Protein 1Y2A (pdb70)

Structure (mmCIF, N/CA/C/O backbone):
data_1Y2A
#
_entry.id   1Y2A
#
_cell.length_a   78.239
_cell.length_b   91.10
_cell.length_c   97.247
_cell.angle_alpha   90
_cell.angle_beta   90
_cell.angle_gamma   90
#
_symmetry.space_group_name_H-M   'P 21 21 21'
#
loop_
_entity.id
_entity.type
_entity.pdbx_description
1 polymer 'Importin alpha-2 Subunit'
2 polymer 'decamer fragment of Phospholipid scramblase 1'
3 water water
#
loop_
_atom_site.group_PDB
_atom_site.id
_atom_site.type_symbol
_atom_site.label_atom_id
_atom_site.label_alt_id
_atom_site.label_comp_id
_atom_site.label_asym_id
_atom_site.label_entity_id
_atom_site.label_seq_id
_atom_site.pdbx_PDB_ins_code
_atom_site.Cartn_x
_atom_site.Cartn_y
_atom_site.Cartn_z
_atom_site.occupancy
_atom_site.B_iso_or_equiv
_atom_site.auth_seq_id
_atom_site.auth_comp_id
_atom_site.auth_asym_id
_atom_site.auth_atom_id
_atom_site.pdbx_PDB_model_num
ATOM 1 N N . ASN A 1 6 ? 73.381 108.168 61.071 1.00 20.00 75 ASN C N 1
ATOM 2 C CA . ASN A 1 6 ? 74.424 107.407 60.319 1.00 20.00 75 ASN C CA 1
ATOM 3 C C . ASN A 1 6 ? 75.632 108.285 60.023 1.00 20.00 75 ASN C C 1
ATOM 4 O O . ASN A 1 6 ? 75.623 109.092 59.088 1.00 20.00 75 ASN C O 1
ATOM 9 N N . TRP A 1 7 ? 76.661 108.127 60.849 1.00 20.00 76 TRP C N 1
ATOM 10 C CA . TRP A 1 7 ? 77.894 108.889 60.731 1.00 20.00 76 TRP C CA 1
ATOM 11 C C . TRP A 1 7 ? 78.583 108.624 59.413 1.00 20.00 76 TRP C C 1
ATOM 12 O O . TRP A 1 7 ? 78.264 107.662 58.703 1.00 20.00 76 TRP C O 1
ATOM 23 N N . SER A 1 8 ? 79.546 109.486 59.106 1.00 20.00 77 SER C N 1
ATOM 24 C CA . SER A 1 8 ? 80.355 109.364 57.908 1.00 20.00 77 SER C CA 1
ATOM 25 C C . SER A 1 8 ? 81.586 108.599 58.369 1.00 20.00 77 SER C C 1
ATOM 26 O O . SER A 1 8 ? 81.913 108.607 59.556 1.00 20.00 77 SER C O 1
ATOM 29 N N . VAL A 1 9 ? 82.270 107.936 57.444 1.00 20.00 78 VAL C N 1
ATOM 30 C CA . VAL A 1 9 ? 83.462 107.198 57.813 1.00 20.00 78 VAL C CA 1
ATOM 31 C C . VAL A 1 9 ? 84.471 108.142 58.445 1.00 20.00 78 VAL C C 1
ATOM 32 O O . VAL A 1 9 ? 85.167 107.776 59.388 1.00 20.00 78 VAL C O 1
ATOM 36 N N . GLU A 1 10 ? 84.535 109.369 57.938 1.00 20.00 79 GLU C N 1
ATOM 37 C CA . GLU A 1 10 ? 85.472 110.360 58.467 1.00 20.00 79 GLU C CA 1
ATOM 38 C C . GLU A 1 10 ? 85.231 110.588 59.955 1.00 20.00 79 GLU C C 1
ATOM 39 O O . GLU A 1 10 ? 86.167 110.574 60.749 1.00 20.00 79 GLU C O 1
ATOM 45 N N . ASP A 1 11 ? 83.975 110.788 60.334 1.00 20.00 80 ASP C N 1
ATOM 46 C CA . ASP A 1 11 ? 83.656 111.003 61.737 1.00 20.00 80 ASP C CA 1
ATOM 47 C C . ASP A 1 11 ? 83.962 109.762 62.578 1.00 20.00 80 ASP C C 1
ATOM 48 O O . ASP A 1 11 ? 84.396 109.879 63.727 1.00 20.00 80 ASP C O 1
ATOM 53 N N . ILE A 1 12 ? 83.752 108.572 62.009 1.00 20.00 81 ILE C N 1
ATOM 54 C CA . ILE A 1 12 ? 84.031 107.343 62.746 1.00 20.00 81 ILE C CA 1
ATOM 55 C C . ILE A 1 12 ? 85.518 107.274 63.056 1.00 20.00 81 ILE C C 1
ATOM 56 O O . ILE A 1 12 ? 85.911 106.923 64.162 1.00 20.00 81 ILE C O 1
ATOM 61 N N . VAL A 1 13 ? 86.340 107.641 62.077 1.00 20.00 82 VAL C N 1
ATOM 62 C CA . VAL A 1 13 ? 87.789 107.632 62.242 1.00 20.00 82 VAL C CA 1
ATOM 63 C C . VAL A 1 13 ? 88.166 108.522 63.426 1.00 20.00 82 VAL C C 1
ATOM 64 O O . VAL A 1 13 ? 88.976 108.142 64.285 1.00 20.00 82 VAL C O 1
ATOM 68 N N . LYS A 1 14 ? 87.562 109.707 63.464 1.00 20.00 83 LYS C N 1
ATOM 69 C CA . LYS A 1 14 ? 87.796 110.669 64.531 1.00 20.00 83 LYS C CA 1
ATOM 70 C C . LYS A 1 14 ? 87.484 110.075 65.903 1.00 20.00 83 LYS C C 1
ATOM 71 O O . LYS A 1 14 ? 88.292 110.157 66.822 1.00 20.00 83 LYS C O 1
ATOM 77 N N . GLY A 1 15 ? 86.297 109.504 66.042 1.00 20.00 84 GLY C N 1
ATOM 78 C CA . GLY A 1 15 ? 85.914 108.918 67.312 1.00 20.00 84 GLY C CA 1
ATOM 79 C C . GLY A 1 15 ? 86.845 107.811 67.765 1.00 20.00 84 GLY C C 1
ATOM 80 O O . GLY A 1 15 ? 87.237 107.738 68.925 1.00 20.00 84 GLY C O 1
ATOM 81 N N . ILE A 1 16 ? 87.203 106.938 66.837 1.00 20.00 85 ILE C N 1
ATOM 82 C CA . ILE A 1 16 ? 88.087 105.837 67.163 1.00 20.00 85 ILE C CA 1
ATOM 83 C C . ILE A 1 16 ? 89.492 106.330 67.506 1.00 20.00 85 ILE C C 1
ATOM 84 O O . ILE A 1 16 ? 90.155 105.763 68.373 1.00 20.00 85 ILE C O 1
ATOM 89 N N . ASN A 1 17 ? 89.927 107.401 66.850 1.00 20.00 86 ASN C N 1
ATOM 90 C CA . ASN A 1 17 ? 91.255 107.965 67.095 1.00 20.00 86 ASN C CA 1
ATOM 91 C C . ASN A 1 17 ? 91.341 108.795 68.363 1.00 20.00 86 ASN C C 1
ATOM 92 O O . ASN A 1 17 ? 92.434 109.165 68.801 1.00 20.00 86 ASN C O 1
ATOM 97 N N . SER A 1 18 ? 90.193 109.109 68.952 1.00 20.00 87 SER C N 1
ATOM 98 C CA . SER A 1 18 ? 90.208 109.876 70.182 1.00 20.00 87 SER C CA 1
ATOM 99 C C . SER A 1 18 ? 90.764 108.881 71.183 1.00 20.00 87 SER C C 1
ATOM 100 O O . SER A 1 18 ? 90.688 107.671 70.954 1.00 20.00 87 SER C O 1
ATOM 103 N N . ASN A 1 19 ? 91.362 109.337 72.270 1.00 20.00 88 ASN C N 1
ATOM 104 C CA . ASN A 1 19 ? 91.837 108.339 73.218 1.00 20.00 88 ASN C CA 1
ATOM 105 C C . ASN A 1 19 ? 90.775 108.211 74.299 1.00 20.00 88 ASN C C 1
ATOM 106 O O . ASN A 1 19 ? 91.077 107.944 75.453 1.00 20.00 88 ASN C O 1
ATOM 111 N N . ASN A 1 20 ? 89.524 108.395 73.891 1.00 20.00 89 ASN C N 1
ATOM 112 C CA . ASN A 1 20 ? 88.376 108.340 74.790 1.00 20.00 89 ASN C CA 1
ATOM 113 C C . ASN A 1 20 ? 87.581 107.036 74.582 1.00 20.00 89 ASN C C 1
ATOM 114 O O . ASN A 1 20 ? 86.887 106.869 73.578 1.00 20.00 89 ASN C O 1
ATOM 119 N N . LEU A 1 21 ? 87.687 106.124 75.543 1.00 20.00 90 LEU C N 1
ATOM 120 C CA . LEU A 1 21 ? 87.013 104.833 75.462 1.00 20.00 90 LEU C CA 1
ATOM 121 C C . LEU A 1 21 ? 85.555 104.950 75.067 1.00 20.00 90 LEU C C 1
ATOM 122 O O . LEU A 1 21 ? 85.081 104.216 74.197 1.00 20.00 90 LEU C O 1
ATOM 127 N N . GLU A 1 22 ? 84.843 105.872 75.713 1.00 20.00 91 GLU C N 1
ATOM 128 C CA . GLU A 1 22 ? 83.431 106.094 75.427 1.00 20.00 91 GLU C CA 1
ATOM 129 C C . GLU A 1 22 ? 83.242 106.653 74.025 1.00 20.00 91 GLU C C 1
ATOM 130 O O . GLU A 1 22 ? 82.328 106.246 73.316 1.00 20.00 91 GLU C O 1
ATOM 136 N N . SER A 1 23 ? 84.092 107.595 73.623 1.00 20.00 92 SER C N 1
ATOM 137 C CA . SER A 1 23 ? 83.986 108.155 72.274 1.00 20.00 92 SER C CA 1
ATOM 138 C C . SER A 1 23 ? 84.250 107.020 71.274 1.00 20.00 92 SER C C 1
ATOM 139 O O . SER A 1 23 ? 83.594 106.915 70.239 1.00 20.00 92 SER C O 1
ATOM 142 N N . GLN A 1 24 ? 85.211 106.165 71.604 1.00 20.00 93 GLN C N 1
ATOM 143 C CA . GLN A 1 24 ? 85.541 105.027 70.754 1.00 20.00 93 GLN C CA 1
ATOM 144 C C . GLN A 1 24 ? 84.350 104.070 70.675 1.00 20.00 93 GLN C C 1
ATOM 145 O O . GLN A 1 24 ? 84.048 103.532 69.612 1.00 20.00 93 GLN C O 1
ATOM 151 N N . LEU A 1 25 ? 83.673 103.873 71.802 1.00 20.00 94 LEU C N 1
ATOM 152 C CA . LEU A 1 25 ? 82.505 103.013 71.835 1.00 20.00 94 LEU C CA 1
ATOM 153 C C . LEU A 1 25 ? 81.417 103.560 70.909 1.00 20.00 94 LEU C C 1
ATOM 154 O O . LEU A 1 25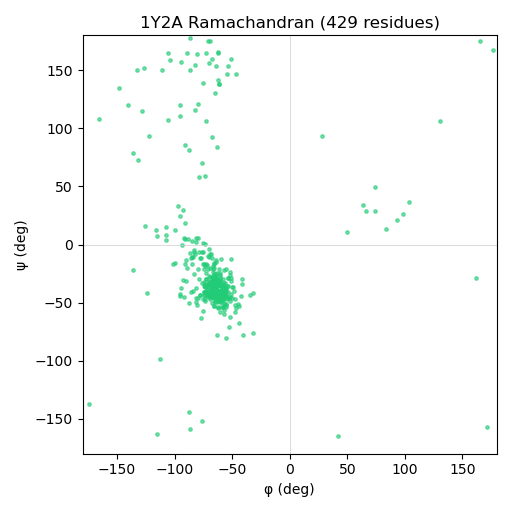 ? 80.854 102.831 70.093 1.00 20.00 94 LEU C O 1
ATOM 159 N N . GLN A 1 26 ? 81.131 104.850 71.024 1.00 20.00 95 GLN C N 1
ATOM 160 C CA . GLN A 1 26 ? 80.108 105.459 70.184 1.00 20.00 95 GLN C CA 1
ATOM 161 C C . GLN A 1 26 ? 80.472 105.428 68.702 1.00 20.00 95 GLN C C 1
ATOM 162 O O . GLN A 1 26 ? 79.606 105.266 67.850 1.00 20.00 95 GLN C O 1
ATOM 168 N N . ALA A 1 27 ? 81.753 105.560 68.394 1.00 20.00 96 ALA C N 1
ATOM 169 C CA . ALA A 1 27 ? 82.189 105.521 67.007 1.00 20.00 96 ALA C CA 1
ATOM 170 C C . ALA A 1 27 ? 82.165 104.085 66.445 1.00 20.00 96 ALA C C 1
ATOM 171 O O . ALA A 1 27 ? 81.914 103.889 65.258 1.00 20.00 96 ALA C O 1
ATOM 173 N N . THR A 1 28 ? 82.422 103.089 67.294 1.00 20.00 97 THR C N 1
ATOM 174 C CA . THR A 1 28 ? 82.430 101.701 66.844 1.00 20.00 97 THR C CA 1
ATOM 175 C C . THR A 1 28 ? 81.016 101.229 66.531 1.00 20.00 97 THR C C 1
ATOM 176 O O . THR A 1 28 ? 80.782 100.559 65.532 1.00 20.00 97 THR C O 1
ATOM 180 N N . GLN A 1 29 ? 80.074 101.591 67.391 1.00 20.00 98 GLN C N 1
ATOM 181 C CA . GLN A 1 29 ? 78.680 101.232 67.195 1.00 20.00 98 GLN C CA 1
ATOM 182 C C . GLN A 1 29 ? 78.188 101.871 65.897 1.00 20.00 98 GLN C C 1
ATOM 183 O O . GLN A 1 29 ? 77.439 101.254 65.129 1.00 20.00 98 GLN C O 1
ATOM 189 N N . ALA A 1 30 ? 78.607 103.118 65.670 1.00 20.00 99 ALA C N 1
ATOM 190 C CA . ALA A 1 30 ? 78.236 103.848 64.464 1.00 20.00 99 ALA C CA 1
ATOM 191 C C . ALA A 1 30 ? 78.807 103.118 63.251 1.00 20.00 99 ALA C C 1
ATOM 192 O O . ALA A 1 30 ? 78.203 103.109 62.181 1.00 20.00 99 ALA C O 1
ATOM 194 N N . ALA A 1 31 ? 79.979 102.512 63.426 1.00 20.00 100 ALA C N 1
ATOM 195 C CA . ALA A 1 31 ? 80.630 101.761 62.355 1.00 20.00 100 ALA C CA 1
ATOM 196 C C . ALA A 1 31 ? 79.826 100.495 62.103 1.00 20.00 100 ALA C C 1
ATOM 197 O O . ALA A 1 31 ? 79.588 100.111 60.964 1.00 20.00 100 ALA C O 1
ATOM 199 N N . ARG A 1 32 ? 79.401 99.852 63.183 1.00 20.00 101 ARG C N 1
ATOM 200 C CA . ARG A 1 32 ? 78.606 98.635 63.081 1.00 20.00 101 ARG C CA 1
ATOM 201 C C . ARG A 1 32 ? 77.308 98.881 62.309 1.00 20.00 101 ARG C C 1
ATOM 202 O O . ARG A 1 32 ? 76.932 98.097 61.444 1.00 20.00 101 ARG C O 1
ATOM 210 N N . LYS A 1 33 ? 76.624 99.976 62.633 1.00 20.00 102 LYS C N 1
ATOM 211 C CA . LYS A 1 33 ? 75.372 100.307 61.972 1.00 20.00 102 LYS C CA 1
ATOM 212 C C . LYS A 1 33 ? 75.567 100.578 60.495 1.00 20.00 102 LYS C C 1
ATOM 213 O O . LYS A 1 33 ? 74.704 100.263 59.688 1.00 20.00 102 LYS C O 1
ATOM 219 N N . LEU A 1 34 ? 76.708 101.151 60.136 1.00 20.00 103 LEU C N 1
ATOM 220 C CA . LEU A 1 34 ? 77.001 101.419 58.733 1.00 20.00 103 LEU C CA 1
ATOM 221 C C . LEU A 1 34 ? 77.205 100.103 57.979 1.00 20.00 103 LEU C C 1
ATOM 222 O O . LEU A 1 34 ? 76.690 99.916 56.877 1.00 20.00 103 LEU C O 1
ATOM 227 N N . LEU A 1 35 ? 77.968 99.199 58.586 1.00 20.00 104 LEU C N 1
ATOM 228 C CA . LEU A 1 35 ? 78.260 97.902 57.985 1.00 20.00 104 LEU C CA 1
ATOM 229 C C . LEU A 1 35 ? 77.044 96.989 58.033 1.00 20.00 104 LEU C C 1
ATOM 230 O O . LEU A 1 35 ? 77.102 95.844 57.590 1.00 20.00 104 LEU C O 1
ATOM 235 N N . SER A 1 36 ? 75.945 97.497 58.583 1.00 20.00 105 SER C N 1
ATOM 236 C CA . SER A 1 36 ? 74.720 96.725 58.676 1.00 20.00 105 SER C CA 1
ATOM 237 C C . SER A 1 36 ? 73.732 97.078 57.571 1.00 20.00 105 SER C C 1
ATOM 238 O O . SER A 1 36 ? 72.789 96.329 57.325 1.00 20.00 105 SER C O 1
ATOM 241 N N . ARG A 1 37 ? 73.941 98.209 56.902 1.00 20.00 106 ARG C N 1
ATOM 242 C CA . ARG A 1 37 ? 73.042 98.612 55.823 1.00 20.00 106 ARG C CA 1
ATOM 243 C C . ARG A 1 37 ? 72.860 97.457 54.847 1.00 20.00 106 ARG C C 1
ATOM 244 O O . ARG A 1 37 ? 73.681 96.534 54.797 1.00 20.00 106 ARG C O 1
ATOM 252 N N . GLU A 1 38 ? 71.778 97.527 54.075 1.00 20.00 107 GLU C N 1
ATOM 253 C CA . GLU A 1 38 ? 71.460 96.535 53.050 1.00 20.00 107 GLU C CA 1
ATOM 254 C C . GLU A 1 38 ? 72.085 97.072 51.767 1.00 20.00 107 GLU C C 1
ATOM 255 O O . GLU A 1 38 ? 72.748 96.349 51.011 1.00 20.00 107 GLU C O 1
ATOM 261 N N . LYS A 1 39 ? 71.873 98.362 51.531 1.00 20.00 108 LYS C N 1
ATOM 262 C CA . LYS A 1 39 ? 72.416 99.001 50.347 1.00 20.00 108 LYS C CA 1
ATOM 263 C C . LYS A 1 39 ? 73.935 99.070 50.432 1.00 20.00 108 LYS C C 1
ATOM 264 O O . LYS A 1 39 ? 74.501 100.011 51.003 1.00 20.00 108 LYS C O 1
ATOM 270 N N . GLN A 1 40 ? 74.583 98.052 49.873 1.00 20.00 109 GLN C N 1
ATOM 271 C CA . GLN A 1 40 ? 76.043 97.957 49.826 1.00 20.00 109 GLN C CA 1
ATOM 272 C C . GLN A 1 40 ? 76.786 98.657 50.961 1.00 20.00 109 GLN C C 1
ATOM 273 O O . GLN A 1 40 ? 77.088 99.849 50.869 1.00 20.00 109 GLN C O 1
ATOM 279 N N . PRO A 1 41 ? 77.105 97.924 52.041 1.00 20.00 110 PRO C N 1
ATOM 280 C CA . PRO A 1 41 ? 77.825 98.546 53.159 1.00 20.00 110 PRO C CA 1
ATOM 281 C C . PRO A 1 41 ? 79.199 99.030 52.698 1.00 20.00 110 PRO C C 1
ATOM 282 O O . PRO A 1 41 ? 79.853 98.365 51.893 1.00 20.00 110 PRO C O 1
ATOM 286 N N . PRO A 1 42 ? 79.651 100.195 53.197 1.00 20.00 111 PRO C N 1
ATOM 287 C CA . PRO A 1 42 ? 80.957 100.742 52.812 1.00 20.00 111 PRO C CA 1
ATOM 288 C C . PRO A 1 42 ? 82.113 99.975 53.451 1.00 20.00 111 PRO C C 1
ATOM 289 O O . PRO A 1 42 ? 82.927 100.547 54.180 1.00 20.00 111 PRO C O 1
ATOM 293 N N . ILE A 1 43 ? 82.176 98.671 53.174 1.00 20.00 112 ILE C N 1
ATOM 294 C CA . ILE A 1 43 ? 83.221 97.821 53.724 1.00 20.00 112 ILE C CA 1
ATOM 295 C C . ILE A 1 43 ? 84.614 98.266 53.299 1.00 20.00 112 ILE C C 1
ATOM 296 O O . ILE A 1 43 ? 85.500 98.405 54.137 1.00 20.00 112 ILE C O 1
ATOM 301 N N . ASP A 1 44 ? 84.806 98.484 52.001 1.00 20.00 113 ASP C N 1
ATOM 302 C CA . ASP A 1 44 ? 86.111 98.899 51.487 1.00 20.00 113 ASP C CA 1
ATOM 303 C C . ASP A 1 44 ? 86.625 100.203 52.091 1.00 20.00 113 ASP C C 1
ATOM 304 O O . ASP A 1 44 ? 87.826 100.364 52.298 1.00 20.00 113 ASP C O 1
ATOM 309 N N . ASN A 1 45 ? 85.723 101.138 52.364 1.00 20.00 114 ASN C N 1
ATOM 310 C CA . ASN A 1 45 ? 86.130 102.407 52.950 1.00 20.00 114 ASN C CA 1
ATOM 311 C C . ASN A 1 45 ? 86.582 102.212 54.390 1.00 20.00 114 ASN C C 1
ATOM 312 O O . ASN A 1 45 ? 87.613 102.749 54.795 1.00 20.00 114 ASN C O 1
ATOM 317 N N . ILE A 1 46 ? 85.821 101.435 55.158 1.00 20.00 115 ILE C N 1
ATOM 318 C CA . ILE A 1 46 ? 86.189 101.150 56.549 1.00 20.00 115 ILE C CA 1
ATOM 319 C C . ILE A 1 46 ? 87.569 100.491 56.555 1.00 20.00 115 ILE C C 1
ATOM 320 O O . ILE A 1 46 ? 88.406 100.790 57.400 1.00 20.00 115 ILE C O 1
ATOM 325 N N . ILE A 1 47 ? 87.808 99.595 55.600 1.00 20.00 116 ILE C N 1
ATOM 326 C CA . ILE A 1 47 ? 89.099 98.919 55.522 1.00 20.00 116 ILE C CA 1
ATOM 327 C C . ILE A 1 47 ? 90.228 99.898 55.179 1.00 20.00 116 ILE C C 1
ATOM 328 O O . ILE A 1 47 ? 91.232 99.960 55.885 1.00 20.00 116 ILE C O 1
ATOM 333 N N . ARG A 1 48 ? 90.072 100.657 54.098 1.00 20.00 117 ARG C N 1
ATOM 334 C CA . ARG A 1 48 ? 91.104 101.622 53.707 1.00 20.00 117 ARG C CA 1
ATOM 335 C C . ARG A 1 48 ? 91.391 102.642 54.810 1.00 20.00 117 ARG C C 1
ATOM 336 O O . ARG A 1 48 ? 92.514 103.149 54.921 1.00 20.00 117 ARG C O 1
ATOM 344 N N . ALA A 1 49 ? 90.376 102.933 55.622 1.00 20.00 118 ALA C N 1
ATOM 345 C CA . ALA A 1 49 ? 90.518 103.884 56.722 1.00 20.00 118 ALA C CA 1
ATOM 346 C C . ALA A 1 49 ? 91.409 103.341 57.836 1.00 20.00 118 ALA C C 1
ATOM 347 O O . ALA A 1 49 ? 91.751 104.070 58.768 1.00 20.00 118 ALA C O 1
ATOM 349 N N . GLY A 1 50 ? 91.770 102.063 57.742 1.00 20.00 119 GLY C N 1
ATOM 350 C CA . GLY A 1 50 ? 92.627 101.449 58.738 1.00 20.00 119 GLY C CA 1
ATOM 351 C C . GLY A 1 50 ? 91.957 101.156 60.067 1.00 20.00 119 GLY C C 1
ATOM 352 O O . GLY A 1 50 ? 92.617 101.123 61.102 1.00 20.00 119 GLY C O 1
ATOM 353 N N . LEU A 1 51 ? 90.650 100.920 60.043 1.00 20.00 120 LEU C N 1
ATOM 354 C CA . LEU A 1 51 ? 89.902 100.645 61.265 1.00 20.00 120 LEU C CA 1
ATOM 355 C C . LEU A 1 51 ? 90.010 99.211 61.836 1.00 20.00 120 LEU C C 1
ATOM 356 O O . LEU A 1 51 ? 89.925 99.015 63.051 1.00 20.00 120 LEU C O 1
ATOM 361 N N . ILE A 1 52 ? 90.211 98.220 60.970 1.00 20.00 121 ILE C N 1
ATOM 362 C CA . ILE A 1 52 ? 90.307 96.826 61.411 1.00 20.00 121 ILE C CA 1
ATOM 363 C C . ILE A 1 52 ? 91.235 96.601 62.609 1.00 20.00 121 ILE C C 1
ATOM 364 O O . ILE A 1 52 ? 90.837 95.996 63.602 1.00 20.00 121 ILE C O 1
ATOM 369 N N . PRO A 1 53 ? 92.482 97.086 62.538 1.00 20.00 122 PRO C N 1
ATOM 370 C CA . PRO A 1 53 ? 93.370 96.876 63.683 1.00 20.00 122 PRO C CA 1
ATOM 371 C C . PRO A 1 53 ? 92.804 97.452 64.982 1.00 20.00 122 PRO C C 1
ATOM 372 O O . PRO A 1 53 ? 92.996 96.882 66.062 1.00 20.00 122 PRO C O 1
ATOM 376 N N . LYS A 1 54 ? 92.104 98.580 64.869 1.00 20.00 123 LYS C N 1
ATOM 377 C CA . LYS A 1 54 ? 91.500 99.224 66.030 1.00 20.00 123 LYS C CA 1
ATOM 378 C C . LYS A 1 54 ? 90.385 98.339 66.568 1.00 20.00 123 LYS C C 1
ATOM 379 O O . LYS A 1 54 ? 90.271 98.144 67.775 1.00 20.00 123 LYS C O 1
ATOM 385 N N . PHE A 1 55 ? 89.571 97.800 65.663 1.00 20.00 124 PHE C N 1
ATOM 386 C CA . PHE A 1 55 ? 88.471 96.918 66.048 1.00 20.00 124 PHE C CA 1
ATOM 387 C C . PHE A 1 55 ? 88.991 95.663 66.745 1.00 20.00 124 PHE C C 1
ATOM 388 O O . PHE A 1 55 ? 88.470 95.252 67.775 1.00 20.00 124 PHE C O 1
ATOM 396 N N . VAL A 1 56 ? 90.019 95.057 66.168 1.00 20.00 125 VAL C N 1
ATOM 397 C CA . VAL A 1 56 ? 90.610 93.852 66.730 1.00 20.00 125 VAL C CA 1
ATOM 398 C C . VAL A 1 56 ? 91.108 94.164 68.128 1.00 20.00 125 VAL C C 1
ATOM 399 O O . VAL A 1 56 ? 91.043 93.337 69.036 1.00 20.00 125 VAL C O 1
ATOM 403 N N . SER A 1 57 ? 91.590 95.385 68.299 1.00 20.00 126 SER C N 1
ATOM 404 C CA . SER A 1 57 ? 92.092 95.814 69.590 1.00 20.00 126 SER C CA 1
ATOM 405 C C . SER A 1 57 ? 90.978 95.898 70.630 1.00 20.00 126 SER C C 1
ATOM 406 O O . SER A 1 57 ? 91.179 95.552 71.791 1.00 20.00 126 SER C O 1
ATOM 409 N N . PHE A 1 58 ? 89.804 96.347 70.210 1.00 20.00 127 PHE C N 1
ATOM 410 C CA . PHE A 1 58 ? 88.688 96.471 71.133 1.00 20.00 127 PHE C CA 1
ATOM 411 C C . PHE A 1 58 ? 88.143 95.114 71.606 1.00 20.00 127 PHE C C 1
ATOM 412 O O . PHE A 1 58 ? 87.479 95.037 72.644 1.00 20.00 127 PHE C O 1
ATOM 420 N N . LEU A 1 59 ? 88.430 94.051 70.853 1.00 20.00 128 LEU C N 1
ATOM 421 C CA . LEU A 1 59 ? 87.975 92.711 71.218 1.00 20.00 128 LEU C CA 1
ATOM 422 C C . LEU A 1 59 ? 88.599 92.261 72.533 1.00 20.00 128 LEU C C 1
ATOM 423 O O . LEU A 1 59 ? 88.036 91.435 73.247 1.00 20.00 128 LEU C O 1
ATOM 428 N N . GLY A 1 60 ? 89.755 92.824 72.857 1.00 20.00 129 GLY C N 1
ATOM 429 C CA . GLY A 1 60 ? 90.428 92.466 74.088 1.00 20.00 129 GLY C CA 1
ATOM 430 C C . GLY A 1 60 ? 90.091 93.327 75.292 1.00 20.00 129 GLY C C 1
ATOM 431 O O . GLY A 1 60 ? 90.690 93.157 76.360 1.00 20.00 129 GLY C O 1
ATOM 432 N N . LYS A 1 61 ? 89.140 94.248 75.150 1.00 20.00 130 LYS C N 1
ATOM 433 C CA . LYS A 1 61 ? 88.782 95.104 76.280 1.00 20.00 130 LYS C CA 1
ATOM 434 C C . LYS A 1 61 ? 87.720 94.439 77.143 1.00 20.00 130 LYS C C 1
ATOM 435 O O . LYS A 1 61 ? 86.534 94.728 77.040 1.00 20.00 130 LYS C O 1
ATOM 441 N N . THR A 1 62 ? 88.174 93.535 78.001 1.00 20.00 131 THR C N 1
ATOM 442 C CA . THR A 1 62 ? 87.302 92.789 78.890 1.00 20.00 131 THR C CA 1
ATOM 443 C C . THR A 1 62 ? 86.436 93.643 79.817 1.00 20.00 131 THR C C 1
ATOM 444 O O . THR A 1 62 ? 85.319 93.251 80.153 1.00 20.00 131 THR C O 1
ATOM 448 N N . ASP A 1 63 ? 86.943 94.798 80.242 1.00 20.00 132 ASP C N 1
ATOM 449 C CA . ASP A 1 63 ? 86.178 95.661 81.143 1.00 20.00 132 ASP C CA 1
ATOM 450 C C . ASP A 1 63 ? 85.102 96.491 80.445 1.00 20.00 132 ASP C C 1
ATOM 451 O O . ASP A 1 63 ? 84.305 97.157 81.098 1.00 20.00 132 ASP C O 1
ATOM 456 N N . CYS A 1 64 ? 85.068 96.445 79.120 1.00 20.00 133 CYS C N 1
ATOM 457 C CA . CYS A 1 64 ? 84.059 97.184 78.379 1.00 20.00 133 CYS C CA 1
ATOM 458 C C . CYS A 1 64 ? 83.434 96.236 77.359 1.00 20.00 133 CYS C C 1
ATOM 459 O O . CYS A 1 64 ? 83.674 96.340 76.158 1.00 20.00 133 CYS C O 1
ATOM 462 N N . SER A 1 65 ? 82.625 95.304 77.852 1.00 20.00 134 SER C N 1
ATOM 463 C CA . SER A 1 65 ? 81.985 94.329 76.979 1.00 20.00 134 SER C CA 1
ATOM 464 C C . SER A 1 65 ? 81.213 94.959 75.829 1.00 20.00 134 SER C C 1
ATOM 465 O O . SER A 1 65 ? 81.193 94.409 74.729 1.00 20.00 134 SER C O 1
ATOM 468 N N . PRO A 1 66 ? 80.567 96.120 76.057 1.00 20.00 135 PRO C N 1
ATOM 469 C CA . PRO A 1 66 ? 79.830 96.734 74.947 1.00 20.00 135 PRO C CA 1
ATOM 470 C C . PRO A 1 66 ? 80.707 96.985 73.710 1.00 20.00 135 PRO C C 1
ATOM 471 O O . PRO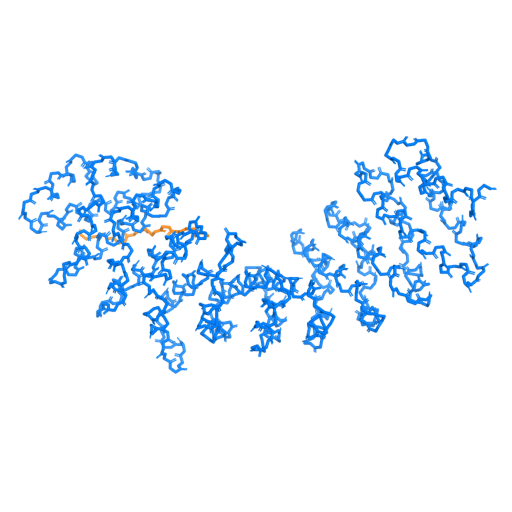 A 1 66 ? 80.281 96.707 72.593 1.00 20.00 135 PRO C O 1
ATOM 475 N N . ILE A 1 67 ? 81.926 97.493 73.895 1.00 20.00 136 ILE C N 1
ATOM 476 C CA . ILE A 1 67 ? 82.790 97.735 72.739 1.00 20.00 136 ILE C CA 1
ATOM 477 C C . ILE A 1 67 ? 83.351 96.419 72.179 1.00 20.00 136 ILE C C 1
ATOM 478 O O . ILE A 1 67 ? 83.838 96.368 71.050 1.00 20.00 136 ILE C O 1
ATOM 483 N N . GLN A 1 68 ? 83.288 95.355 72.973 1.00 20.00 137 GLN C N 1
ATOM 484 C CA . GLN A 1 68 ? 83.741 94.052 72.488 1.00 20.00 137 GLN C CA 1
ATOM 485 C C . GLN A 1 68 ? 82.669 93.593 71.511 1.00 20.00 137 GLN C C 1
ATOM 486 O O . GLN A 1 68 ? 82.964 93.164 70.404 1.00 20.00 137 GLN C O 1
ATOM 492 N N . PHE A 1 69 ? 81.417 93.719 71.936 1.00 20.00 138 PHE C N 1
ATOM 493 C CA . PHE A 1 69 ? 80.268 93.342 71.124 1.00 20.00 138 PHE C CA 1
ATOM 494 C C . PHE A 1 69 ? 80.212 94.143 69.823 1.00 20.00 138 PHE C C 1
ATOM 495 O O . PHE A 1 69 ? 80.215 93.572 68.733 1.00 20.00 138 PHE C O 1
ATOM 503 N N . GLU A 1 70 ? 80.165 95.468 69.941 1.00 20.00 139 GLU C N 1
ATOM 504 C CA . GLU A 1 70 ? 80.108 96.334 68.765 1.00 20.00 139 GLU C CA 1
ATOM 505 C C . GLU A 1 70 ? 81.203 96.048 67.739 1.00 20.00 139 GLU C C 1
ATOM 506 O O . GLU A 1 70 ? 80.924 95.927 66.553 1.00 20.00 139 GLU C O 1
ATOM 512 N N . SER A 1 71 ? 82.449 95.950 68.195 1.00 20.00 140 SER C N 1
ATOM 513 C CA . SER A 1 71 ? 83.551 95.694 67.283 1.00 20.00 140 SER C CA 1
ATOM 514 C C . SER A 1 71 ? 83.505 94.263 66.736 1.00 20.00 140 SER C C 1
ATOM 515 O O . SER A 1 71 ? 83.890 94.025 65.599 1.00 20.00 140 SER C O 1
ATOM 518 N N . ALA A 1 72 ? 83.033 93.316 67.541 1.00 20.00 141 ALA C N 1
ATOM 519 C CA . ALA A 1 72 ? 82.930 91.930 67.082 1.00 20.00 141 ALA C CA 1
ATOM 520 C C . ALA A 1 72 ? 81.918 91.907 65.939 1.00 20.00 141 ALA C C 1
ATOM 521 O O . ALA A 1 72 ? 82.144 91.308 64.891 1.00 20.00 141 ALA C O 1
ATOM 523 N N . TRP A 1 73 ? 80.803 92.590 66.151 1.00 20.00 142 TRP C N 1
ATOM 524 C CA . TRP A 1 73 ? 79.751 92.669 65.153 1.00 20.00 142 TRP C CA 1
ATOM 525 C C . TRP A 1 73 ? 80.263 93.355 63.890 1.00 20.00 142 TRP C C 1
ATOM 526 O O . TRP A 1 73 ? 80.022 92.890 62.782 1.00 20.00 142 TRP C O 1
ATOM 537 N N . ALA A 1 74 ? 80.966 94.472 64.070 1.00 20.00 143 ALA C N 1
ATOM 538 C CA . ALA A 1 74 ? 81.499 95.225 62.946 1.00 20.00 143 ALA C CA 1
ATOM 539 C C . ALA A 1 74 ? 82.445 94.359 62.139 1.00 20.00 143 ALA C C 1
ATOM 540 O O . ALA A 1 74 ? 82.412 94.381 60.907 1.00 20.00 143 ALA C O 1
ATOM 542 N N . LEU A 1 75 ? 83.292 93.600 62.832 1.00 20.00 144 LEU C N 1
ATOM 543 C CA . LEU A 1 75 ? 84.246 92.744 62.149 1.00 20.00 144 LEU C CA 1
ATOM 544 C C . LEU A 1 75 ? 83.560 91.586 61.428 1.00 20.00 144 LEU C C 1
ATOM 545 O O . LEU A 1 75 ? 83.968 91.213 60.329 1.00 20.00 144 LEU C O 1
ATOM 550 N N . THR A 1 76 ? 82.509 91.045 62.039 1.00 20.00 145 THR C N 1
ATOM 551 C CA . THR A 1 76 ? 81.759 89.936 61.464 1.00 20.00 145 THR C CA 1
ATOM 552 C C . THR A 1 76 ? 81.195 90.272 60.088 1.00 20.00 145 THR C C 1
ATOM 553 O O . THR A 1 76 ? 81.251 89.455 59.182 1.00 20.00 145 THR C O 1
ATOM 557 N N . ASN A 1 77 ? 80.658 91.475 59.930 1.00 20.00 146 ASN C N 1
ATOM 558 C CA . ASN A 1 77 ? 80.099 91.868 58.647 1.00 20.00 146 ASN C CA 1
ATOM 559 C C . ASN A 1 77 ? 81.184 92.131 57.620 1.00 20.00 146 ASN C C 1
ATOM 560 O O . ASN A 1 77 ? 80.970 91.945 56.427 1.00 20.00 146 ASN C O 1
ATOM 565 N N . ILE A 1 78 ? 82.350 92.570 58.071 1.00 20.00 147 ILE C N 1
ATOM 566 C CA . ILE A 1 78 ? 83.435 92.789 57.131 1.00 20.00 147 ILE C CA 1
ATOM 567 C C . ILE A 1 78 ? 83.932 91.404 56.696 1.00 20.00 147 ILE C C 1
ATOM 568 O O . ILE A 1 78 ? 84.197 91.168 55.524 1.00 20.00 147 ILE C O 1
ATOM 573 N N . ALA A 1 79 ? 84.043 90.486 57.645 1.00 20.00 148 ALA C N 1
ATOM 574 C CA . ALA A 1 79 ? 84.500 89.138 57.326 1.00 20.00 148 ALA C CA 1
ATOM 575 C C . ALA A 1 79 ? 83.481 88.397 56.445 1.00 20.00 148 ALA C C 1
ATOM 576 O O . ALA A 1 79 ? 83.822 87.412 55.791 1.00 20.00 148 ALA C O 1
ATOM 578 N N . SER A 1 80 ? 82.240 88.880 56.417 1.00 20.00 149 SER C N 1
ATOM 579 C CA . SER A 1 80 ? 81.200 88.254 55.602 1.00 20.00 149 SER C CA 1
ATOM 580 C C . SER A 1 80 ? 81.271 88.674 54.133 1.00 20.00 149 SER C C 1
ATOM 581 O O . SER A 1 80 ? 80.449 88.258 53.325 1.00 20.00 149 SER C O 1
ATOM 584 N N . GLY A 1 81 ? 82.256 89.488 53.784 1.00 20.00 150 GLY C N 1
ATOM 585 C CA . GLY A 1 81 ? 82.377 89.937 52.410 1.00 20.00 150 GLY C CA 1
ATOM 586 C C . GLY A 1 81 ? 83.181 89.021 51.507 1.00 20.00 150 GLY C C 1
ATOM 587 O O . GLY A 1 81 ? 83.126 87.799 51.647 1.00 20.00 150 GLY C O 1
ATOM 588 N N . THR A 1 82 ? 83.929 89.619 50.580 1.00 20.00 151 THR C N 1
ATOM 589 C CA . THR A 1 82 ? 84.755 88.870 49.640 1.00 20.00 151 THR C CA 1
ATOM 590 C C . THR A 1 82 ? 85.947 88.259 50.377 1.00 20.00 151 THR C C 1
ATOM 591 O O . THR A 1 82 ? 86.142 88.501 51.567 1.00 20.00 151 THR C O 1
ATOM 595 N N . SER A 1 83 ? 86.742 87.467 49.668 1.00 20.00 152 SER C N 1
ATOM 596 C CA . SER A 1 83 ? 87.910 86.841 50.272 1.00 20.00 152 SER C CA 1
ATOM 597 C C . SER A 1 83 ? 88.922 87.902 50.664 1.00 20.00 152 SER C C 1
ATOM 598 O O . SER A 1 83 ? 89.635 87.755 51.655 1.00 20.00 152 SER C O 1
ATOM 601 N N . GLU A 1 84 ? 88.991 88.963 49.863 1.00 20.00 153 GLU C N 1
ATOM 602 C CA . GLU A 1 84 ? 89.912 90.076 50.108 1.00 20.00 153 GLU C CA 1
ATOM 603 C C . GLU A 1 84 ? 89.539 90.728 51.437 1.00 20.00 153 GLU C C 1
ATOM 604 O O . GLU A 1 84 ? 90.401 91.038 52.262 1.00 20.00 153 GLU C O 1
ATOM 610 N N . GLN A 1 85 ? 88.239 90.893 51.652 1.00 20.00 154 GLN C N 1
ATOM 611 C CA . GLN A 1 85 ? 87.741 91.502 52.875 1.00 20.00 154 GLN C CA 1
ATOM 612 C C . GLN A 1 85 ? 87.940 90.601 54.100 1.00 20.00 154 GLN C C 1
ATOM 613 O O . GLN A 1 85 ? 88.398 91.068 55.146 1.00 20.00 154 GLN C O 1
ATOM 619 N N . THR A 1 86 ? 87.616 89.313 53.968 1.00 20.00 155 THR C N 1
ATOM 620 C CA . THR A 1 86 ? 87.790 88.363 55.071 1.00 20.00 155 THR C CA 1
ATOM 621 C C . THR A 1 86 ? 89.271 88.329 55.422 1.00 20.00 155 THR C C 1
ATOM 622 O O . THR A 1 86 ? 89.651 88.327 56.596 1.00 20.00 155 THR C O 1
ATOM 626 N N . LYS A 1 87 ? 90.103 88.319 54.385 1.00 20.00 156 LYS C N 1
ATOM 627 C CA . LYS A 1 87 ? 91.547 88.317 54.559 1.00 20.00 156 LYS C CA 1
ATOM 628 C C . LYS A 1 87 ? 92.002 89.521 55.398 1.00 20.00 156 LYS C C 1
ATOM 629 O O . LYS A 1 87 ? 92.916 89.415 56.214 1.00 20.00 156 LYS C O 1
ATOM 635 N N . ALA A 1 88 ? 91.358 90.664 55.200 1.00 20.00 157 ALA C N 1
ATOM 636 C CA . ALA A 1 88 ? 91.715 91.868 55.946 1.00 20.00 157 ALA C CA 1
ATOM 637 C C . ALA A 1 88 ? 91.508 91.673 57.453 1.00 20.00 157 ALA C C 1
ATOM 638 O O . ALA A 1 88 ? 92.317 92.112 58.268 1.00 20.00 157 ALA C O 1
ATOM 640 N N . VAL A 1 89 ? 90.417 91.010 57.817 1.00 20.00 158 VAL C N 1
ATOM 641 C CA . VAL A 1 89 ? 90.114 90.759 59.214 1.00 20.00 158 VAL C CA 1
ATOM 642 C C . VAL A 1 89 ? 91.181 89.848 59.802 1.00 20.00 158 VAL C C 1
ATOM 643 O O . VAL A 1 89 ? 91.743 90.137 60.851 1.00 20.00 158 VAL C O 1
ATOM 647 N N . VAL A 1 90 ? 91.463 88.754 59.104 1.00 20.00 159 VAL C N 1
ATOM 648 C CA . VAL A 1 90 ? 92.472 87.798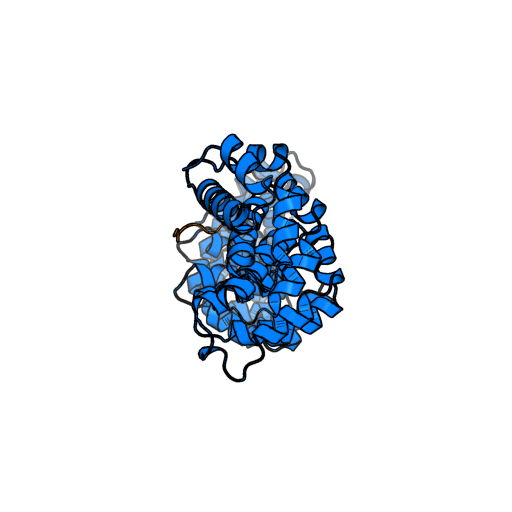 59.544 1.00 20.00 159 VAL C CA 1
ATOM 649 C C . VAL A 1 90 ? 93.834 88.478 59.652 1.00 20.00 159 VAL C C 1
ATOM 650 O O . VAL A 1 90 ? 94.565 88.279 60.619 1.00 20.00 159 VAL C O 1
ATOM 654 N N . ASP A 1 91 ? 94.173 89.278 58.648 1.00 20.00 160 ASP C N 1
ATOM 655 C CA . ASP A 1 91 ? 95.447 89.990 58.654 1.00 20.00 160 ASP C CA 1
ATOM 656 C C . ASP A 1 91 ? 95.538 90.941 59.849 1.00 20.00 160 ASP C C 1
ATOM 657 O O . ASP A 1 91 ? 96.627 91.327 60.260 1.00 20.00 160 ASP C O 1
ATOM 662 N N . GLY A 1 92 ? 94.388 91.308 60.407 1.00 20.00 161 GLY C N 1
ATOM 663 C CA . GLY A 1 92 ? 94.370 92.197 61.554 1.00 20.00 161 GLY C CA 1
ATOM 664 C C . GLY A 1 92 ? 94.550 91.482 62.884 1.00 20.00 161 GLY C C 1
ATOM 665 O O . GLY A 1 92 ? 94.489 92.111 63.940 1.00 20.00 161 GLY C O 1
ATOM 666 N N . GLY A 1 93 ? 94.763 90.165 62.839 1.00 20.00 162 GLY C N 1
ATOM 667 C CA . GLY A 1 93 ? 94.964 89.398 64.059 1.00 20.00 162 GLY C CA 1
ATOM 668 C C . GLY A 1 93 ? 93.672 88.976 64.732 1.00 20.00 162 GLY C C 1
ATOM 669 O O . GLY A 1 93 ? 93.669 88.505 65.870 1.00 20.00 162 GLY C O 1
ATOM 670 N N . ALA A 1 94 ? 92.572 89.115 64.007 1.00 20.00 163 ALA C N 1
ATOM 671 C CA . ALA A 1 94 ? 91.264 88.785 64.540 1.00 20.00 163 ALA C CA 1
ATOM 672 C C . ALA A 1 94 ? 91.018 87.340 64.993 1.00 20.00 163 ALA C C 1
ATOM 673 O O . ALA A 1 94 ? 90.220 87.123 65.904 1.00 20.00 163 ALA C O 1
ATOM 675 N N . ILE A 1 95 ? 91.690 86.358 64.389 1.00 20.00 164 ILE C N 1
ATOM 676 C CA . ILE A 1 95 ? 91.442 84.960 64.756 1.00 20.00 164 ILE C CA 1
ATOM 677 C C . ILE A 1 95 ? 91.646 84.606 66.235 1.00 20.00 164 ILE C C 1
ATOM 678 O O . ILE A 1 95 ? 90.718 84.137 66.898 1.00 20.00 164 ILE C O 1
ATOM 683 N N . PRO A 1 96 ? 92.860 84.805 66.773 1.00 20.00 165 PRO C N 1
ATOM 684 C CA . PRO A 1 96 ? 93.030 84.467 68.190 1.00 20.00 165 PRO C CA 1
ATOM 685 C C . PRO A 1 96 ? 92.167 85.333 69.116 1.00 20.00 165 PRO C C 1
ATOM 686 O O . PRO A 1 96 ? 91.750 84.890 70.186 1.00 20.00 165 PRO C O 1
ATOM 690 N N . ALA A 1 97 ? 91.896 86.566 68.696 1.00 20.00 166 ALA C N 1
ATOM 691 C CA . ALA A 1 97 ? 91.076 87.475 69.490 1.00 20.00 166 ALA C CA 1
ATOM 692 C C . ALA A 1 97 ? 89.643 86.954 69.574 1.00 20.00 166 ALA C C 1
ATOM 693 O O . ALA A 1 97 ? 89.017 87.007 70.629 1.00 20.00 166 ALA C O 1
ATOM 695 N N . PHE A 1 98 ? 89.129 86.444 68.460 1.00 20.00 167 PHE C N 1
ATOM 696 C CA . PHE A 1 98 ? 87.776 85.906 68.434 1.00 20.00 167 PHE C CA 1
ATOM 697 C C . PHE A 1 98 ? 87.657 84.596 69.222 1.00 20.00 167 PHE C C 1
ATOM 698 O O . PHE A 1 98 ? 86.648 84.351 69.873 1.00 20.00 167 PHE C O 1
ATOM 706 N N . ILE A 1 99 ? 88.682 83.758 69.172 1.00 20.00 168 ILE C N 1
ATOM 707 C CA . ILE A 1 99 ? 88.632 82.506 69.904 1.00 20.00 168 ILE C CA 1
ATOM 708 C C . ILE A 1 99 ? 88.616 82.805 71.410 1.00 20.00 168 ILE C C 1
ATOM 709 O O . ILE A 1 99 ? 87.954 82.111 72.191 1.00 20.00 168 ILE C O 1
ATOM 714 N N . SER A 1 100 ? 89.308 83.864 71.813 1.00 20.00 169 SER C N 1
ATOM 715 C CA . SER A 1 100 ? 89.334 84.241 73.222 1.00 20.00 169 SER C CA 1
ATOM 716 C C . SER A 1 100 ? 87.950 84.700 73.688 1.00 20.00 169 SER C C 1
ATOM 717 O O . SER A 1 100 ? 87.587 84.510 74.849 1.00 20.00 169 SER C O 1
ATOM 720 N N . LEU A 1 101 ? 87.178 85.294 72.783 1.00 20.00 170 LEU C N 1
ATOM 721 C CA . LEU A 1 101 ? 85.841 85.759 73.123 1.00 20.00 170 LEU C CA 1
ATOM 722 C C . LEU A 1 101 ? 84.853 84.615 73.302 1.00 20.00 170 LEU C C 1
ATOM 723 O O . LEU A 1 101 ? 83.854 84.771 73.994 1.00 20.00 170 LEU C O 1
ATOM 728 N N . LEU A 1 102 ? 85.126 83.473 72.676 1.00 20.00 171 LEU C N 1
ATOM 729 C CA . LEU A 1 102 ? 84.227 82.331 72.772 1.00 20.00 171 LEU C CA 1
ATOM 730 C C . LEU A 1 102 ? 83.844 82.028 74.208 1.00 20.00 171 LEU C C 1
ATOM 731 O O . LEU A 1 102 ? 82.707 81.654 74.483 1.00 20.00 171 LEU C O 1
ATOM 736 N N . ALA A 1 103 ? 84.785 82.206 75.127 1.00 20.00 172 ALA C N 1
ATOM 737 C CA . ALA A 1 103 ? 84.514 81.951 76.535 1.00 20.00 172 ALA C CA 1
ATOM 738 C C . ALA A 1 103 ? 84.057 83.199 77.316 1.00 20.00 172 ALA C C 1
ATOM 739 O O . ALA A 1 103 ? 84.296 83.305 78.512 1.00 20.00 172 ALA C O 1
ATOM 741 N N . SER A 1 104 ? 83.399 84.137 76.640 1.00 20.00 173 SER C N 1
ATOM 742 C CA . SER A 1 104 ? 82.904 85.331 77.305 1.00 20.00 173 SER C CA 1
ATOM 743 C C . SER A 1 104 ? 81.660 85.009 78.133 1.00 20.00 173 SER C C 1
ATOM 744 O O . SER A 1 104 ? 80.796 84.243 77.705 1.00 20.00 173 SER C O 1
ATOM 747 N N . PRO A 1 105 ? 81.561 85.585 79.340 1.00 20.00 174 PRO C N 1
ATOM 748 C CA . PRO A 1 105 ? 80.408 85.351 80.216 1.00 20.00 174 PRO C CA 1
ATOM 749 C C . PRO A 1 105 ? 79.157 85.901 79.566 1.00 20.00 174 PRO C C 1
ATOM 750 O O . PRO A 1 105 ? 78.044 85.610 79.999 1.00 20.00 174 PRO C O 1
ATOM 754 N N . HIS A 1 106 ? 79.364 86.704 78.525 1.00 20.00 175 HIS C N 1
ATOM 755 C CA . HIS A 1 106 ? 78.283 87.337 77.785 1.00 20.00 175 HIS C CA 1
ATOM 756 C C . HIS A 1 106 ? 77.915 86.527 76.554 1.00 20.00 175 HIS C C 1
ATOM 757 O O . HIS A 1 106 ? 78.679 86.461 75.590 1.00 20.00 175 HIS C O 1
ATOM 764 N N . ALA A 1 107 ? 76.734 85.922 76.587 1.00 20.00 176 ALA C N 1
ATOM 765 C CA . ALA A 1 107 ? 76.260 85.097 75.484 1.00 20.00 176 ALA C CA 1
ATOM 766 C C . ALA A 1 107 ? 76.260 85.808 74.139 1.00 20.00 176 ALA C C 1
ATOM 767 O O . ALA A 1 107 ? 76.675 85.235 73.132 1.00 20.00 176 ALA C O 1
ATOM 769 N N . HIS A 1 108 ? 75.792 87.052 74.113 1.00 20.00 177 HIS C N 1
ATOM 770 C CA . HIS A 1 108 ? 75.735 87.779 72.855 1.00 20.00 177 HIS C CA 1
ATOM 771 C C . HIS A 1 108 ? 77.119 88.038 72.281 1.00 20.00 177 HIS C C 1
ATOM 772 O O . HIS A 1 108 ? 77.268 88.166 71.070 1.00 20.00 177 HIS C O 1
ATOM 779 N N . ILE A 1 109 ? 78.128 88.114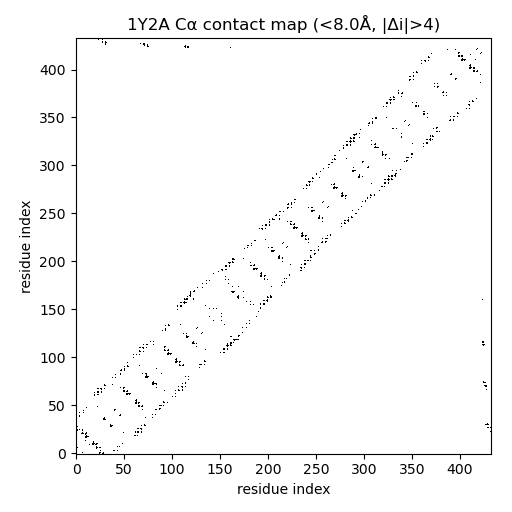 73.142 1.00 20.00 178 ILE C N 1
ATOM 780 C CA . ILE A 1 109 ? 79.487 88.345 72.673 1.00 20.00 178 ILE C CA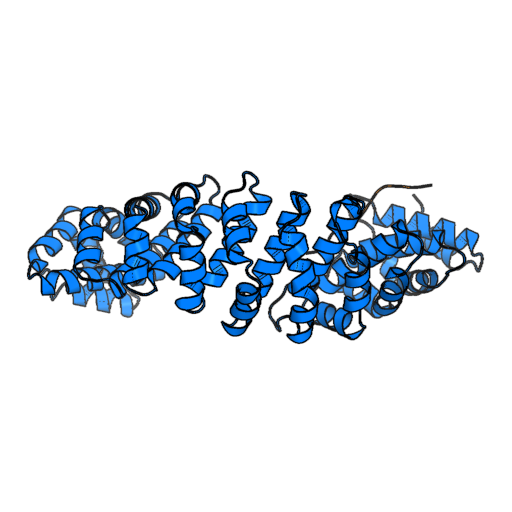 1
ATOM 781 C C . ILE A 1 109 ? 80.080 87.030 72.161 1.00 20.00 178 ILE C C 1
ATOM 782 O O . ILE A 1 109 ? 80.674 86.984 71.088 1.00 20.00 178 ILE C O 1
ATOM 787 N N . SER A 1 110 ? 79.897 85.966 72.938 1.00 20.00 179 SER C N 1
ATOM 788 C CA . SER A 1 110 ? 80.370 84.642 72.569 1.00 20.00 179 SER C CA 1
ATOM 789 C C . SER A 1 110 ? 79.733 84.300 71.227 1.00 20.00 179 SER C C 1
ATOM 790 O O . SER A 1 110 ? 80.398 83.821 70.309 1.00 20.00 179 SER C O 1
ATOM 793 N N . GLU A 1 111 ? 78.439 84.571 71.107 1.00 20.00 180 GLU C N 1
ATOM 794 C CA . GLU A 1 111 ? 77.744 84.289 69.861 1.00 20.00 180 GLU C CA 1
ATOM 795 C C . GLU A 1 111 ? 78.338 85.013 68.652 1.00 20.00 180 GLU C C 1
ATOM 796 O O . GLU A 1 111 ? 78.420 84.432 67.569 1.00 20.00 180 GLU C O 1
ATOM 802 N N . GLN A 1 112 ? 78.748 86.269 68.821 1.00 20.00 181 GLN C N 1
ATOM 803 C CA . GLN A 1 112 ? 79.327 87.013 67.701 1.00 20.00 181 GLN C CA 1
ATOM 804 C C . GLN A 1 112 ? 80.651 86.402 67.296 1.00 20.00 181 GLN C C 1
ATOM 805 O O . GLN A 1 112 ? 80.964 86.325 66.122 1.00 20.00 181 GLN C O 1
ATOM 811 N N . ALA A 1 113 ? 81.421 85.974 68.286 1.00 20.00 182 ALA C N 1
ATOM 812 C CA . ALA A 1 113 ? 82.704 85.345 68.043 1.00 20.00 182 ALA C CA 1
ATOM 813 C C . ALA A 1 113 ? 82.476 84.086 67.220 1.00 20.00 182 ALA C C 1
ATOM 814 O O . ALA A 1 113 ? 83.217 83.825 66.279 1.00 20.00 182 ALA C O 1
ATOM 816 N N . VAL A 1 114 ? 81.453 83.310 67.583 1.00 20.00 183 VAL C N 1
ATOM 817 C CA . VAL A 1 114 ? 81.118 82.084 66.864 1.00 20.00 183 VAL C CA 1
ATOM 818 C C . VAL A 1 114 ? 80.862 82.460 65.418 1.00 20.00 183 VAL C C 1
ATOM 819 O O . VAL A 1 114 ? 81.468 81.918 64.499 1.00 20.00 183 VAL C O 1
ATOM 823 N N . TRP A 1 115 ? 79.964 83.417 65.242 1.00 20.00 184 TRP C N 1
ATOM 824 C CA . TRP A 1 115 ? 79.568 83.909 63.930 1.00 20.00 184 TRP C CA 1
ATOM 825 C C . TRP A 1 115 ? 80.772 84.375 63.106 1.00 20.00 184 TRP C C 1
ATOM 826 O O . TRP A 1 115 ? 80.894 84.032 61.935 1.00 20.00 184 TRP C O 1
ATOM 837 N N . ALA A 1 116 ? 81.656 85.150 63.728 1.00 20.00 185 ALA C N 1
ATOM 838 C CA . ALA A 1 116 ? 82.836 85.675 63.048 1.00 20.00 185 ALA C CA 1
ATOM 839 C C . ALA A 1 116 ? 83.747 84.561 62.555 1.00 20.00 185 ALA C C 1
ATOM 840 O O . ALA A 1 116 ? 84.201 84.578 61.417 1.00 20.00 185 ALA C O 1
ATOM 842 N N . LEU A 1 117 ? 84.023 83.598 63.426 1.00 20.00 186 LEU C N 1
ATOM 843 C CA . LEU A 1 117 ? 84.863 82.477 63.046 1.00 20.00 186 LEU C CA 1
ATOM 844 C C . LEU A 1 117 ? 84.192 81.720 61.889 1.00 20.00 186 LEU C C 1
ATOM 845 O O . LEU A 1 117 ? 84.861 81.305 60.948 1.00 20.00 186 LEU C O 1
ATOM 850 N N . GLY A 1 118 ? 82.873 81.573 61.944 1.00 20.00 187 GLY C N 1
ATOM 851 C CA . GLY A 1 118 ? 82.165 80.896 60.874 1.00 20.00 187 GLY C CA 1
ATOM 852 C C . GLY A 1 118 ? 82.436 81.505 59.503 1.00 20.00 187 GLY C C 1
ATOM 853 O O . GLY A 1 118 ? 82.597 80.782 58.514 1.00 20.00 187 GLY C O 1
ATOM 854 N N . ASN A 1 119 ? 82.487 82.834 59.437 1.00 20.00 188 ASN C N 1
ATOM 855 C CA . ASN A 1 119 ? 82.743 83.524 58.174 1.00 20.00 188 ASN C CA 1
ATOM 856 C C . ASN A 1 119 ? 84.192 83.398 57.757 1.00 20.00 188 ASN C C 1
ATOM 857 O O . ASN A 1 119 ? 84.494 83.276 56.579 1.00 20.00 188 ASN C O 1
ATOM 862 N N . ILE A 1 120 ? 85.090 83.431 58.726 1.00 20.00 189 ILE C N 1
ATOM 863 C CA . ILE A 1 120 ? 86.505 83.302 58.427 1.00 20.00 189 ILE C CA 1
ATOM 864 C C . ILE A 1 120 ? 86.784 81.895 57.876 1.00 20.00 189 ILE C C 1
ATOM 865 O O . ILE A 1 120 ? 87.356 81.737 56.803 1.00 20.00 189 ILE C O 1
ATOM 870 N N . ALA A 1 121 ? 86.352 80.878 58.612 1.00 20.00 190 ALA C N 1
ATOM 871 C CA . ALA A 1 121 ? 86.548 79.503 58.194 1.00 20.00 190 ALA C CA 1
ATOM 872 C C . ALA A 1 121 ? 85.844 79.263 56.866 1.00 20.00 190 ALA C C 1
ATOM 873 O O . ALA A 1 121 ? 86.341 78.526 56.024 1.00 20.00 190 ALA C O 1
ATOM 875 N N . GLY A 1 122 ? 84.703 79.912 56.670 1.00 20.00 191 GLY C N 1
ATOM 876 C CA . GLY A 1 122 ? 83.955 79.728 55.445 1.00 20.00 191 GLY C CA 1
ATOM 877 C C . GLY A 1 122 ? 84.577 80.267 54.173 1.00 20.00 191 GLY C C 1
ATOM 878 O O . GLY A 1 122 ? 84.072 80.020 53.082 1.00 20.00 191 GLY C O 1
ATOM 879 N N . ASP A 1 123 ? 85.669 81.007 54.287 1.00 20.00 192 ASP C N 1
ATOM 880 C CA . ASP A 1 123 ? 86.288 81.549 53.094 1.00 20.00 192 ASP C CA 1
ATOM 881 C C . ASP A 1 123 ? 87.003 80.492 52.251 1.00 20.00 192 ASP C C 1
ATOM 882 O O . ASP A 1 123 ? 87.096 80.625 51.038 1.00 20.00 192 ASP C O 1
ATOM 887 N N . GLY A 1 124 ? 87.503 79.444 52.891 1.00 20.00 193 GLY C N 1
ATOM 888 C CA . GLY A 1 124 ? 88.213 78.412 52.158 1.00 20.00 193 GLY C CA 1
ATOM 889 C C . GLY A 1 124 ? 88.986 77.532 53.115 1.00 20.00 193 GLY C C 1
ATOM 890 O O . GLY A 1 124 ? 89.032 77.817 54.307 1.00 20.00 193 GLY C O 1
ATOM 891 N N . SER A 1 125 ? 89.612 76.480 52.596 1.00 20.00 194 SER C N 1
ATOM 892 C CA . SER A 1 125 ? 90.353 75.539 53.428 1.00 20.00 194 SER C CA 1
ATOM 893 C C . SER A 1 125 ? 91.556 76.098 54.196 1.00 20.00 194 SER C C 1
ATOM 894 O O . SER A 1 125 ? 91.824 75.674 55.325 1.00 20.00 194 SER C O 1
ATOM 897 N N . ALA A 1 126 ? 92.271 77.049 53.597 1.00 20.00 195 ALA C N 1
ATOM 898 C CA . ALA A 1 126 ? 93.430 77.639 54.258 1.00 20.00 195 ALA C CA 1
ATOM 899 C C . ALA A 1 126 ? 93.000 78.369 55.527 1.00 20.00 195 ALA C C 1
ATOM 900 O O . ALA A 1 126 ? 93.578 78.148 56.590 1.00 20.00 195 ALA C O 1
ATOM 902 N N . PHE A 1 127 ? 91.978 79.217 55.417 1.00 20.00 196 PHE C N 1
ATOM 903 C CA . PHE A 1 127 ? 91.473 79.948 56.577 1.00 20.00 196 PHE C CA 1
ATOM 904 C C . PHE A 1 127 ? 90.799 78.997 57.554 1.00 20.00 196 PHE C C 1
ATOM 905 O O . PHE A 1 127 ? 90.861 79.196 58.763 1.00 20.00 196 PHE C O 1
ATOM 913 N N . ARG A 1 128 ? 90.136 77.977 57.020 1.00 20.00 197 ARG C N 1
ATOM 914 C CA . ARG A 1 128 ? 89.483 76.967 57.849 1.00 20.00 197 ARG C CA 1
ATOM 915 C C . ARG A 1 128 ? 90.524 76.258 58.718 1.00 20.00 197 ARG C C 1
ATOM 916 O O . ARG A 1 128 ? 90.317 76.067 59.913 1.00 20.00 197 ARG C O 1
ATOM 924 N N . ASP A 1 129 ? 91.644 75.872 58.111 1.00 20.00 198 ASP C N 1
ATOM 925 C CA . ASP A 1 129 ? 92.689 75.181 58.855 1.00 20.00 198 ASP C CA 1
ATOM 926 C C . ASP A 1 129 ? 93.410 76.112 59.812 1.00 20.00 198 ASP C C 1
ATOM 927 O O . ASP A 1 129 ? 93.772 75.703 60.910 1.00 20.00 198 ASP C O 1
ATOM 932 N N . LEU A 1 130 ? 93.607 77.367 59.408 1.00 20.00 199 LEU C N 1
ATOM 933 C CA . LEU A 1 130 ? 94.277 78.336 60.270 1.00 20.00 199 LEU C CA 1
ATOM 934 C C . LEU A 1 130 ? 93.443 78.537 61.531 1.00 20.00 199 LEU C C 1
ATOM 935 O O . LEU A 1 130 ? 93.979 78.660 62.623 1.00 20.00 199 LEU C O 1
ATOM 940 N N . VAL A 1 131 ? 92.124 78.575 61.365 1.00 20.00 200 VAL C N 1
ATOM 941 C CA . VAL A 1 131 ? 91.214 78.711 62.502 1.00 20.00 200 VAL C CA 1
ATOM 942 C C . VAL A 1 131 ? 91.346 77.472 63.398 1.00 20.00 200 VAL C C 1
ATOM 943 O O . VAL A 1 131 ? 91.305 77.574 64.619 1.00 20.00 200 VAL C O 1
ATOM 947 N N . ILE A 1 132 ? 91.514 76.304 62.782 1.00 20.00 201 ILE C N 1
ATOM 948 C CA . ILE A 1 132 ? 91.663 75.067 63.545 1.00 20.00 201 ILE C CA 1
ATOM 949 C C . ILE A 1 132 ? 93.027 75.058 64.257 1.00 20.00 201 ILE C C 1
ATOM 950 O O . ILE A 1 132 ? 93.121 74.668 65.418 1.00 20.00 201 ILE C O 1
ATOM 955 N N . LYS A 1 133 ? 94.075 75.506 63.569 1.00 20.00 202 LYS C N 1
ATOM 956 C CA . LYS A 1 133 ? 95.408 75.558 64.173 1.00 20.00 202 LYS C CA 1
ATOM 957 C C . LYS A 1 133 ? 95.444 76.491 65.395 1.00 20.00 202 LYS C C 1
ATOM 958 O O . LYS A 1 133 ? 96.197 76.247 66.344 1.00 20.00 202 LYS C O 1
ATOM 964 N N . HIS A 1 134 ? 94.648 77.561 65.364 1.00 20.00 203 HIS C N 1
ATOM 965 C CA . HIS A 1 134 ? 94.595 78.493 66.489 1.00 20.00 203 HIS C CA 1
ATOM 966 C C . HIS A 1 134 ? 93.791 77.899 67.648 1.00 20.00 203 HIS C C 1
ATOM 967 O O . HIS A 1 134 ? 93.597 78.547 68.677 1.00 20.00 203 HIS C O 1
ATOM 974 N N . GLY A 1 135 ? 93.308 76.672 67.464 1.00 20.00 204 GLY C N 1
ATOM 975 C CA . GLY A 1 135 ? 92.559 75.991 68.504 1.00 20.00 204 GLY C CA 1
ATOM 976 C C . GLY A 1 135 ? 91.142 76.465 68.756 1.00 20.00 204 GLY C C 1
ATOM 977 O O . GLY A 1 135 ? 90.756 76.706 69.896 1.00 20.00 204 GLY C O 1
ATOM 978 N N . ALA A 1 136 ? 90.353 76.598 67.701 1.00 20.00 205 ALA C N 1
ATOM 979 C CA . ALA A 1 136 ? 88.978 77.041 67.869 1.00 20.00 205 ALA C CA 1
ATOM 980 C C . ALA A 1 136 ? 88.034 75.894 68.235 1.00 20.00 205 ALA C C 1
ATOM 981 O O . ALA A 1 136 ? 87.003 76.112 68.862 1.00 20.00 205 ALA C O 1
ATOM 983 N N . ILE A 1 137 ? 88.394 74.675 67.854 1.00 20.00 206 ILE C N 1
ATOM 984 C CA . ILE A 1 137 ? 87.529 73.528 68.103 1.00 20.00 206 ILE C CA 1
ATOM 985 C C . ILE A 1 137 ? 87.170 73.205 69.554 1.00 20.00 206 ILE C C 1
ATOM 986 O O . ILE A 1 137 ? 85.994 73.028 69.851 1.00 20.00 206 ILE C O 1
ATOM 991 N N . ASP A 1 138 ? 88.146 73.137 70.460 1.00 20.00 207 ASP C N 1
ATOM 992 C CA . ASP A 1 138 ? 87.838 72.831 71.866 1.00 20.00 207 ASP C CA 1
ATOM 993 C C . ASP A 1 138 ? 86.800 73.809 72.435 1.00 20.00 207 ASP C C 1
ATOM 994 O O . ASP A 1 138 ? 85.780 73.388 72.984 1.00 20.00 207 ASP C O 1
ATOM 999 N N . PRO A 1 139 ? 87.060 75.132 72.326 1.00 20.00 208 PRO C N 1
ATOM 1000 C CA . PRO A 1 139 ? 86.138 76.160 72.834 1.00 20.00 208 PRO C CA 1
ATOM 1001 C C . PRO A 1 139 ? 84.752 76.070 72.205 1.00 20.00 208 PRO C C 1
ATOM 1002 O O . PRO A 1 139 ? 83.743 76.205 72.886 1.00 20.00 208 PRO C O 1
ATOM 1006 N N . LEU A 1 140 ? 84.702 75.861 70.900 1.00 20.00 209 LEU C N 1
ATOM 1007 C CA . LEU A 1 140 ? 83.424 75.751 70.217 1.00 20.00 209 LEU C CA 1
ATOM 1008 C C . LEU A 1 140 ? 82.632 74.567 70.759 1.00 20.00 209 LEU C C 1
ATOM 1009 O O . LEU A 1 140 ? 81.456 74.690 71.080 1.00 20.00 209 LEU C O 1
ATOM 1014 N N . LEU A 1 141 ? 83.290 73.420 70.876 1.00 20.00 210 LEU C N 1
ATOM 1015 C CA . LEU A 1 141 ? 82.628 72.229 71.368 1.00 20.00 210 LEU C CA 1
ATOM 1016 C C . LEU A 1 141 ? 82.197 72.374 72.813 1.00 20.00 210 LEU C C 1
ATOM 1017 O O . LEU A 1 141 ? 81.172 71.825 73.210 1.00 20.00 210 LEU C O 1
ATOM 1022 N N . ALA A 1 142 ? 82.966 73.124 73.597 1.00 20.00 211 ALA C N 1
ATOM 1023 C CA . ALA A 1 142 ? 82.618 73.316 75.000 1.00 20.00 211 ALA C CA 1
ATOM 1024 C C . ALA A 1 142 ? 81.277 74.032 75.126 1.00 20.00 211 ALA C C 1
ATOM 1025 O O . ALA A 1 142 ? 80.537 73.796 76.073 1.00 20.00 211 ALA C O 1
ATOM 1027 N N . LEU A 1 143 ? 80.963 74.897 74.163 1.00 20.00 212 LEU C N 1
ATOM 1028 C CA . LEU A 1 143 ? 79.700 75.635 74.192 1.00 20.00 212 LEU C CA 1
ATOM 1029 C C . LEU A 1 143 ? 78.464 74.745 74.050 1.00 20.00 212 LEU C C 1
ATOM 1030 O O . LEU A 1 143 ? 77.390 75.093 74.538 1.00 20.00 212 LEU C O 1
ATOM 1035 N N . LEU A 1 144 ? 78.612 73.615 73.367 1.00 20.00 213 LEU C N 1
ATOM 1036 C CA . LEU A 1 144 ? 77.503 72.695 73.163 1.00 20.00 213 LEU C CA 1
ATOM 1037 C C . LEU A 1 144 ? 77.595 71.535 74.150 1.00 20.00 213 LEU C C 1
ATOM 1038 O O . LEU A 1 144 ? 76.900 70.536 74.010 1.00 20.00 213 LEU C O 1
ATOM 1043 N N . ALA A 1 145 ? 78.456 71.687 75.148 1.00 20.00 214 ALA C N 1
ATOM 1044 C CA . ALA A 1 145 ? 78.676 70.667 76.154 1.00 20.00 214 ALA C CA 1
ATOM 1045 C C . ALA A 1 145 ? 77.610 70.589 77.254 1.00 20.00 214 ALA C C 1
ATOM 1046 O O . ALA A 1 145 ? 77.909 70.712 78.438 1.00 20.00 214 ALA C O 1
ATOM 1048 N N . VAL A 1 146 ? 76.365 70.379 76.861 1.00 20.00 215 VAL C N 1
ATOM 1049 C CA . VAL A 1 146 ? 75.292 70.266 77.838 1.00 20.00 215 VAL C CA 1
ATOM 1050 C C . VAL A 1 146 ? 74.567 68.959 77.556 1.00 20.00 215 VAL C C 1
ATOM 1051 O O . VAL A 1 146 ? 74.550 68.497 76.420 1.00 20.00 215 VAL C O 1
ATOM 1055 N N . PRO A 1 147 ? 73.968 68.345 78.588 1.00 20.00 216 PRO C N 1
ATOM 1056 C CA . PRO A 1 147 ? 73.232 67.075 78.491 1.00 20.00 216 PRO C CA 1
ATOM 1057 C C . PRO A 1 147 ? 72.139 67.038 77.424 1.00 20.00 216 PRO C C 1
ATOM 1058 O O . PRO A 1 147 ? 72.027 66.074 76.669 1.00 20.00 216 PRO C O 1
ATOM 1062 N N . ASP A 1 148 ? 71.333 68.092 77.374 1.00 20.00 217 ASP C N 1
ATOM 1063 C CA . ASP A 1 148 ? 70.242 68.185 76.415 1.00 20.00 217 ASP C CA 1
ATOM 1064 C C . ASP A 1 148 ? 70.318 69.512 75.655 1.00 20.00 217 ASP C C 1
ATOM 1065 O O . ASP A 1 148 ? 70.152 70.573 76.244 1.00 20.00 217 ASP C O 1
ATOM 1070 N N . LEU A 1 149 ? 70.561 69.438 74.347 1.00 20.00 218 LEU C N 1
ATOM 1071 C CA . LEU A 1 149 ? 70.668 70.624 73.491 1.00 20.00 218 LEU C CA 1
ATOM 1072 C C . LEU A 1 149 ? 69.462 71.554 73.592 1.00 20.00 218 LEU C C 1
ATOM 1073 O O . LEU A 1 149 ? 69.576 72.757 73.392 1.00 20.00 218 LEU C O 1
ATOM 1078 N N . SER A 1 150 ? 68.307 70.984 73.904 1.00 20.00 219 SER C N 1
ATOM 1079 C CA . SER A 1 150 ? 67.075 71.750 74.013 1.00 20.00 219 SER C CA 1
ATOM 1080 C C . SER A 1 150 ? 67.104 72.928 74.987 1.00 20.00 219 SER C C 1
ATOM 1081 O O . SER A 1 150 ? 66.296 73.859 74.872 1.00 20.00 219 SER C O 1
ATOM 1084 N N . THR A 1 151 ? 68.030 72.907 75.937 1.00 20.00 220 THR C N 1
ATOM 1085 C CA . THR A 1 151 ? 68.099 73.993 76.903 1.00 20.00 220 THR C CA 1
ATOM 1086 C C . THR A 1 151 ? 68.864 75.207 76.386 1.00 20.00 220 THR C C 1
ATOM 1087 O O . THR A 1 151 ? 68.924 76.230 77.055 1.00 20.00 220 THR C O 1
ATOM 1091 N N . LEU A 1 152 ? 69.446 75.098 75.198 1.00 20.00 221 LEU C N 1
ATOM 1092 C CA . LEU A 1 152 ? 70.199 76.214 74.630 1.00 20.00 221 LEU C CA 1
ATOM 1093 C C . LEU A 1 152 ? 69.274 77.150 73.869 1.00 20.00 221 LEU C C 1
ATOM 1094 O O . LEU A 1 152 ? 68.255 76.721 73.330 1.00 20.00 221 LEU C O 1
ATOM 1099 N N . ALA A 1 153 ? 69.627 78.432 73.823 1.00 20.00 222 ALA C N 1
ATOM 1100 C CA . ALA A 1 153 ? 68.804 79.382 73.095 1.00 20.00 222 ALA C CA 1
ATOM 1101 C C . ALA A 1 153 ? 68.874 78.969 71.640 1.00 20.00 222 ALA C C 1
ATOM 1102 O O . ALA A 1 153 ? 69.951 78.732 71.087 1.00 20.00 222 ALA C O 1
ATOM 1104 N N . CYS A 1 154 ? 67.708 78.875 71.032 1.00 20.00 223 CYS C N 1
ATOM 1105 C CA . CYS A 1 154 ? 67.574 78.483 69.646 1.00 20.00 223 CYS C CA 1
ATOM 1106 C C . CYS A 1 154 ? 68.515 79.183 68.661 1.00 20.00 223 CYS C C 1
ATOM 1107 O O . CYS A 1 154 ? 69.234 78.529 67.895 1.00 20.00 223 CYS C O 1
ATOM 1110 N N . GLY A 1 155 ? 68.498 80.513 68.673 1.00 20.00 224 GLY C N 1
ATOM 1111 C CA . GLY A 1 155 ? 69.338 81.269 67.766 1.00 20.00 224 GLY C CA 1
ATOM 1112 C C . GLY A 1 155 ? 70.807 80.965 67.959 1.00 20.00 224 GLY C C 1
ATOM 1113 O O . GLY A 1 155 ? 71.576 80.888 66.994 1.00 20.00 224 GLY C O 1
ATOM 1114 N N . TYR A 1 156 ? 71.197 80.791 69.215 1.00 20.00 225 TYR C N 1
ATOM 1115 C CA . TYR A 1 156 ? 72.580 80.491 69.550 1.00 20.00 225 TYR C CA 1
ATOM 1116 C C . TYR A 1 156 ? 72.992 79.116 69.002 1.00 20.00 225 TYR C C 1
ATOM 1117 O O . TYR A 1 156 ? 74.061 78.969 68.412 1.00 20.00 225 TYR C O 1
ATOM 1126 N N . LEU A 1 157 ? 72.134 78.116 69.190 1.00 20.00 226 LEU C N 1
ATOM 1127 C CA . LEU A 1 157 ? 72.424 76.772 68.706 1.00 20.00 226 LEU C CA 1
ATOM 1128 C C . LEU A 1 157 ? 72.595 76.761 67.183 1.00 20.00 226 LEU C C 1
ATOM 1129 O O . LEU A 1 157 ? 73.478 76.092 66.664 1.00 20.00 226 LEU C O 1
ATOM 1134 N N . ARG A 1 158 ? 71.762 77.507 66.465 1.00 20.00 227 ARG C N 1
ATOM 1135 C CA . ARG A 1 158 ? 71.871 77.548 65.009 1.00 20.00 227 ARG C CA 1
ATOM 1136 C C . ARG A 1 158 ? 73.192 78.138 64.527 1.00 20.00 227 ARG C C 1
ATOM 1137 O O . ARG A 1 158 ? 73.749 77.704 63.514 1.00 20.00 227 ARG C O 1
ATOM 1145 N N . ASN A 1 159 ? 73.685 79.130 65.257 1.00 20.00 228 ASN C N 1
ATOM 1146 C CA . ASN A 1 159 ? 74.936 79.773 64.912 1.00 20.00 228 ASN C CA 1
ATOM 1147 C C . ASN A 1 159 ? 76.105 78.813 65.038 1.00 20.00 228 ASN C C 1
ATOM 1148 O O . ASN A 1 159 ? 76.921 78.700 64.131 1.00 20.00 228 ASN C O 1
ATOM 1153 N N . LEU A 1 160 ? 76.175 78.122 66.168 1.00 20.00 229 LEU C N 1
ATOM 1154 C CA . LEU A 1 160 ? 77.238 77.153 66.402 1.00 20.00 229 LEU C CA 1
ATOM 1155 C C . LEU A 1 160 ? 77.206 76.049 65.347 1.00 20.00 229 LEU C C 1
ATOM 1156 O O . LEU A 1 160 ? 78.237 75.699 64.770 1.00 20.00 229 LEU C O 1
ATOM 1161 N N . THR A 1 161 ? 76.017 75.517 65.083 1.00 20.00 230 THR C N 1
ATOM 1162 C CA . THR A 1 161 ? 75.862 74.455 64.093 1.00 20.00 230 THR C CA 1
ATOM 1163 C C . THR A 1 161 ? 76.430 74.928 62.758 1.00 20.00 230 THR C C 1
ATOM 1164 O O . THR A 1 161 ? 77.261 74.259 62.154 1.00 20.00 230 THR C O 1
ATOM 1168 N N . TRP A 1 162 ? 75.992 76.104 62.318 1.00 20.00 231 TRP C N 1
ATOM 1169 C CA . TRP A 1 162 ? 76.457 76.671 61.062 1.00 20.00 231 TRP C CA 1
ATOM 1170 C C . TRP A 1 162 ? 77.980 76.868 61.046 1.00 20.00 231 TRP C C 1
ATOM 1171 O O . TRP A 1 162 ? 78.643 76.604 60.040 1.00 20.00 231 TRP C O 1
ATOM 1182 N N . THR A 1 163 ? 78.539 77.337 62.156 1.00 20.00 232 THR C N 1
ATOM 1183 C CA . THR A 1 163 ? 79.980 77.530 62.206 1.00 20.00 232 THR C CA 1
ATOM 1184 C C . THR A 1 163 ? 80.699 76.178 62.130 1.00 20.00 232 THR C C 1
ATOM 1185 O O . THR A 1 163 ? 81.659 76.035 61.374 1.00 20.00 232 THR C O 1
ATOM 1189 N N . LEU A 1 164 ? 80.240 75.191 62.899 1.00 20.00 233 LEU C N 1
ATOM 1190 C CA . LEU A 1 164 ? 80.849 73.859 62.847 1.00 20.00 233 LEU C CA 1
ATOM 1191 C C . LEU A 1 164 ? 80.766 73.317 61.424 1.00 20.00 233 LEU C C 1
ATOM 1192 O O . LEU A 1 164 ? 81.663 72.638 60.951 1.00 20.00 233 LEU C O 1
ATOM 1197 N N . SER A 1 165 ? 79.689 73.651 60.733 1.00 20.00 234 SER C N 1
ATOM 1198 C CA . SER A 1 165 ? 79.501 73.207 59.364 1.00 20.00 234 SER C CA 1
ATOM 1199 C C . SER A 1 165 ? 80.610 73.728 58.444 1.00 20.00 234 SER C C 1
ATOM 1200 O O . SER A 1 165 ? 81.121 72.987 57.596 1.00 20.00 234 SER C O 1
ATOM 1203 N N . ASN A 1 166 ? 80.970 75.005 58.607 1.00 20.00 235 ASN C N 1
ATOM 1204 C CA . ASN A 1 166 ? 82.020 75.625 57.806 1.00 20.00 235 ASN C CA 1
ATOM 1205 C C . ASN A 1 166 ? 83.383 75.012 58.114 1.00 20.00 235 ASN C C 1
ATOM 1206 O O . ASN A 1 166 ? 84.293 75.064 57.289 1.00 20.00 235 ASN C O 1
ATOM 1211 N N . LEU A 1 167 ? 83.533 74.438 59.300 1.00 20.00 236 LEU C N 1
ATOM 1212 C CA . LEU A 1 167 ? 84.793 73.794 59.643 1.00 20.00 236 LEU C CA 1
ATOM 1213 C C . LEU A 1 167 ? 84.880 72.423 58.949 1.00 20.00 236 LEU C C 1
ATOM 1214 O O . LEU A 1 167 ? 85.935 71.806 58.906 1.00 20.00 236 LEU C O 1
ATOM 1219 N N . CYS A 1 168 ? 83.768 71.967 58.387 1.00 20.00 237 CYS C N 1
ATOM 1220 C CA . CYS A 1 168 ? 83.743 70.686 57.691 1.00 20.00 237 CYS C CA 1
ATOM 1221 C C . CYS A 1 168 ? 83.804 70.832 56.181 1.00 20.00 237 CYS C C 1
ATOM 1222 O O . CYS A 1 168 ? 84.104 69.868 55.479 1.00 20.00 237 CYS C O 1
ATOM 1225 N N . ARG A 1 169 ? 83.530 72.023 55.663 1.00 20.00 238 ARG C N 1
ATOM 1226 C CA . ARG A 1 169 ? 83.520 72.166 54.221 1.00 20.00 238 ARG C CA 1
ATOM 1227 C C . ARG A 1 169 ? 83.972 72.125 52.778 1.00 20.00 238 ARG C C 1
ATOM 1228 O O . ARG A 1 169 ? 83.185 71.875 51.873 1.00 20.00 238 ARG C O 1
ATOM 1236 N N . ASN A 1 170 ? 85.257 72.424 52.597 1.00 20.00 239 ASN C N 1
ATOM 1237 C CA . ASN A 1 170 ? 85.933 72.457 51.303 1.00 20.00 239 ASN C CA 1
ATOM 1238 C C . ASN A 1 170 ? 86.819 71.230 51.205 1.00 20.00 239 ASN C C 1
ATOM 1239 O O . ASN A 1 170 ? 87.087 70.558 52.205 1.00 20.00 239 ASN C O 1
ATOM 1244 N N . LYS A 1 171 ? 87.262 70.947 49.979 1.00 20.00 240 LYS C N 1
ATOM 1245 C CA . LYS A 1 171 ? 88.066 69.767 49.688 1.00 20.00 240 LYS C CA 1
ATOM 1246 C C . LYS A 1 171 ? 89.503 69.890 49.176 1.00 20.00 240 LYS C C 1
ATOM 1247 O O . LYS A 1 171 ? 90.056 68.890 48.718 1.00 20.00 240 LYS C O 1
ATOM 1253 N N . ASN A 1 172 ? 90.138 71.054 49.218 1.00 20.00 241 ASN C N 1
ATOM 1254 C CA . ASN A 1 172 ? 91.525 71.063 48.736 1.00 20.00 241 ASN C CA 1
ATOM 1255 C C . ASN A 1 172 ? 92.476 71.836 49.628 1.00 20.00 241 ASN C C 1
ATOM 1256 O O . ASN A 1 172 ? 92.879 72.943 49.297 1.00 20.00 241 ASN C O 1
ATOM 1261 N N . PRO A 1 173 ? 92.903 71.230 50.745 1.00 20.00 242 PRO C N 1
ATOM 1262 C CA . PRO A 1 173 ? 92.558 69.878 51.207 1.00 20.00 242 PRO C CA 1
ATOM 1263 C C . PRO A 1 173 ? 91.272 69.796 52.029 1.00 20.00 242 PRO C C 1
ATOM 1264 O O . PRO A 1 173 ? 90.625 70.802 52.299 1.00 20.00 242 PRO C O 1
ATOM 1268 N N . ALA A 1 174 ? 90.914 68.578 52.426 1.00 20.00 243 ALA C N 1
ATOM 1269 C CA . ALA A 1 174 ? 89.737 68.364 53.258 1.00 20.00 243 ALA C CA 1
ATOM 1270 C C . ALA A 1 174 ? 90.151 68.681 54.686 1.00 20.00 243 ALA C C 1
ATOM 1271 O O . ALA A 1 174 ? 91.337 68.760 54.987 1.00 20.00 243 ALA C O 1
ATOM 1273 N N . PRO A 1 175 ? 89.180 68.869 55.584 1.00 20.00 244 PRO C N 1
ATOM 1274 C CA . PRO A 1 175 ? 89.508 69.174 56.978 1.00 20.00 244 PRO C CA 1
ATOM 1275 C C . PRO A 1 175 ? 90.472 68.128 57.541 1.00 20.00 244 PRO C C 1
ATOM 1276 O O . PRO A 1 175 ? 90.511 66.997 57.063 1.00 20.00 244 PRO C O 1
ATOM 1280 N N . PRO A 1 176 ? 91.280 68.502 58.547 1.00 20.00 245 PRO C N 1
ATOM 1281 C CA . PRO A 1 176 ? 92.221 67.545 59.143 1.00 20.00 245 PRO C CA 1
ATOM 1282 C C . PRO A 1 176 ? 91.446 66.375 59.763 1.00 20.00 245 PRO C C 1
ATOM 1283 O O . PRO A 1 176 ? 90.412 66.579 60.401 1.00 20.00 245 PRO C O 1
ATOM 1287 N N . LEU A 1 177 ? 91.948 65.156 59.576 1.00 20.00 246 LEU C N 1
ATOM 1288 C CA . LEU A 1 177 ? 91.282 63.975 60.107 1.00 20.00 246 LEU C CA 1
ATOM 1289 C C . LEU A 1 177 ? 91.014 64.000 61.598 1.00 20.00 246 LEU C C 1
ATOM 1290 O O . LEU A 1 177 ? 89.918 63.651 62.025 1.00 20.00 246 LEU C O 1
ATOM 1295 N N . ASP A 1 178 ? 91.988 64.421 62.395 1.00 20.00 247 ASP C N 1
ATOM 1296 C CA . ASP A 1 178 ? 91.764 64.438 63.829 1.00 20.00 247 ASP C CA 1
ATOM 1297 C C . ASP A 1 178 ? 90.783 65.537 64.224 1.00 20.00 247 ASP C C 1
ATOM 1298 O O . ASP A 1 178 ? 90.162 65.468 65.282 1.00 20.00 247 ASP C O 1
ATOM 1303 N N . ALA A 1 179 ? 90.631 66.540 63.365 1.00 20.00 248 ALA C N 1
ATOM 1304 C CA . ALA A 1 179 ? 89.687 67.619 63.633 1.00 20.00 248 ALA C CA 1
ATOM 1305 C C . ALA A 1 179 ? 88.274 67.076 63.403 1.00 20.00 248 ALA C C 1
ATOM 1306 O O . ALA A 1 179 ? 87.354 67.362 64.166 1.00 20.00 248 ALA C O 1
ATOM 1308 N N . VAL A 1 180 ? 88.117 66.283 62.350 1.00 20.00 249 VAL C N 1
ATOM 1309 C CA . VAL A 1 180 ? 86.827 65.697 62.022 1.00 20.00 249 VAL C CA 1
ATOM 1310 C C . VAL A 1 180 ? 86.385 64.735 63.120 1.00 20.00 249 VAL C C 1
ATOM 1311 O O . VAL A 1 180 ? 85.217 64.715 63.499 1.00 20.00 249 VAL C O 1
ATOM 1315 N N . GLU A 1 181 ? 87.322 63.944 63.634 1.00 20.00 250 GLU C N 1
ATOM 1316 C CA . GLU A 1 181 ? 86.998 62.993 64.686 1.00 20.00 250 GLU C CA 1
ATOM 1317 C C . GLU A 1 181 ? 86.534 63.698 65.955 1.00 20.00 250 GLU C C 1
ATOM 1318 O O . GLU A 1 181 ? 85.567 63.284 66.592 1.00 20.00 250 GLU C O 1
ATOM 1324 N N . GLN A 1 182 ? 87.222 64.773 66.311 1.00 20.00 251 GLN C N 1
ATOM 1325 C CA . GLN A 1 182 ? 86.889 65.547 67.495 1.00 20.00 251 GLN C CA 1
ATOM 1326 C C . GLN A 1 182 ? 85.502 66.190 67.342 1.00 20.00 251 GLN C C 1
ATOM 1327 O O . GLN A 1 182 ? 84.742 66.315 68.307 1.00 20.00 251 GLN C O 1
ATOM 1333 N N . ILE A 1 183 ? 85.167 66.565 66.115 1.00 20.00 252 ILE C N 1
ATOM 1334 C CA . ILE A 1 183 ? 83.891 67.208 65.816 1.00 20.00 252 ILE C CA 1
ATOM 1335 C C . ILE A 1 183 ? 82.674 66.284 65.655 1.00 20.00 252 ILE C C 1
ATOM 1336 O O . ILE A 1 183 ? 81.568 66.630 66.073 1.00 20.00 252 ILE C O 1
ATOM 1341 N N . LEU A 1 184 ? 82.884 65.116 65.053 1.00 20.00 253 LEU C N 1
ATOM 1342 C CA . LEU A 1 184 ? 81.795 64.178 64.777 1.00 20.00 253 LEU C CA 1
ATOM 1343 C C . LEU A 1 184 ? 80.742 63.893 65.851 1.00 20.00 253 LEU C C 1
ATOM 1344 O O . LEU A 1 184 ? 79.548 64.008 65.584 1.00 20.00 253 LEU C O 1
ATOM 1349 N N . PRO A 1 185 ? 81.158 63.523 67.071 1.00 20.00 254 PRO C N 1
ATOM 1350 C CA . PRO A 1 185 ? 80.166 63.239 68.118 1.00 20.00 254 PRO C CA 1
ATOM 1351 C C . PRO A 1 185 ? 79.128 64.346 68.337 1.00 20.00 254 PRO C C 1
ATOM 1352 O O . PRO A 1 185 ? 77.935 64.068 68.449 1.00 20.00 254 PRO C O 1
ATOM 1356 N N . THR A 1 186 ? 79.589 65.590 68.400 1.00 20.00 255 THR C N 1
ATOM 1357 C CA . THR A 1 186 ? 78.712 66.742 68.599 1.00 20.00 255 THR C CA 1
ATOM 1358 C C . THR A 1 186 ? 77.859 66.949 67.360 1.00 20.00 255 THR C C 1
ATOM 1359 O O . THR A 1 186 ? 76.665 67.197 67.441 1.00 20.00 255 THR C O 1
ATOM 1363 N N . LEU A 1 187 ? 78.500 66.853 66.208 1.00 20.00 256 LEU C N 1
ATOM 1364 C CA . LEU A 1 187 ? 77.824 67.012 64.944 1.00 20.00 256 LEU C CA 1
ATOM 1365 C C . LEU A 1 187 ? 76.676 66.008 64.864 1.00 20.00 256 LEU C C 1
ATOM 1366 O O . LEU A 1 187 ? 75.591 66.341 64.379 1.00 20.00 256 LEU C O 1
ATOM 1371 N N . VAL A 1 188 ? 76.912 64.783 65.349 1.00 20.00 257 VAL C N 1
ATOM 1372 C CA . VAL A 1 188 ? 75.877 63.746 65.337 1.00 20.00 257 VAL C CA 1
ATOM 1373 C C . VAL A 1 188 ? 74.724 64.088 66.287 1.00 20.00 257 VAL C C 1
ATOM 1374 O O . VAL A 1 188 ? 73.583 63.770 65.987 1.00 20.00 257 VAL C O 1
ATOM 1378 N N . ARG A 1 189 ? 75.011 64.729 67.421 1.00 20.00 258 ARG C N 1
ATOM 1379 C CA . ARG A 1 189 ? 73.944 65.138 68.343 1.00 20.00 258 ARG C CA 1
ATOM 1380 C C . ARG A 1 189 ? 73.060 66.169 67.645 1.00 20.00 258 ARG C C 1
ATOM 1381 O O . ARG A 1 189 ? 71.847 66.167 67.802 1.00 20.00 258 ARG C O 1
ATOM 1389 N N . LEU A 1 190 ? 73.692 67.058 66.885 1.00 20.00 259 LEU C N 1
ATOM 1390 C CA . LEU A 1 190 ? 72.979 68.107 66.175 1.00 20.00 259 LEU C CA 1
ATOM 1391 C C . LEU A 1 190 ? 72.097 67.522 65.091 1.00 20.00 259 LEU C C 1
ATOM 1392 O O . LEU A 1 190 ? 71.001 68.025 64.846 1.00 20.00 259 LEU C O 1
ATOM 1397 N N . LEU A 1 191 ? 72.574 66.451 64.458 1.00 20.00 260 LEU C N 1
ATOM 1398 C CA . LEU A 1 191 ? 71.833 65.771 63.397 1.00 20.00 260 LEU C CA 1
ATOM 1399 C C . LEU A 1 191 ? 70.557 65.132 63.937 1.00 20.00 260 LEU C C 1
ATOM 1400 O O . LEU A 1 191 ? 69.658 64.783 63.176 1.00 20.00 260 LEU C O 1
ATOM 1405 N N . HIS A 1 192 ? 70.485 64.982 65.254 1.00 20.00 261 HIS C N 1
ATOM 1406 C CA . HIS A 1 192 ? 69.324 64.380 65.889 1.00 20.00 261 HIS C CA 1
ATOM 1407 C C . HIS A 1 192 ? 68.468 65.408 66.629 1.00 20.00 261 HIS C C 1
ATOM 1408 O O . HIS A 1 192 ? 67.537 65.041 67.343 1.00 20.00 261 HIS C O 1
ATOM 1415 N N . HIS A 1 193 ? 68.788 66.686 66.462 1.00 20.00 262 HIS C N 1
ATOM 1416 C CA . HIS A 1 193 ? 68.047 67.757 67.123 1.00 20.00 262 HIS C CA 1
ATOM 1417 C C . HIS A 1 193 ? 66.767 68.118 66.355 1.00 20.00 262 HIS C C 1
ATOM 1418 O O . HIS A 1 193 ? 66.675 67.919 65.151 1.00 20.00 262 HIS C O 1
ATOM 1425 N N . ASN A 1 194 ? 65.786 68.662 67.061 1.00 20.00 263 ASN C N 1
ATOM 1426 C CA . ASN A 1 194 ? 64.497 69.012 66.462 1.00 20.00 263 ASN C CA 1
ATOM 1427 C C . ASN A 1 194 ? 64.366 70.340 65.707 1.00 20.00 263 ASN C C 1
ATOM 1428 O O . ASN A 1 194 ? 63.337 70.588 65.080 1.00 20.00 263 ASN C O 1
ATOM 1433 N N . ASP A 1 195 ? 65.362 71.212 65.755 1.00 20.00 264 ASP C N 1
ATOM 1434 C CA . ASP A 1 195 ? 65.214 72.463 65.018 1.00 20.00 264 ASP C CA 1
ATOM 1435 C C . ASP A 1 195 ? 65.494 72.278 63.518 1.00 20.00 264 ASP C C 1
ATOM 1436 O O . ASP A 1 195 ? 66.583 71.871 63.118 1.00 20.00 264 ASP C O 1
ATOM 1441 N N . PRO A 1 196 ? 64.501 72.582 62.669 1.00 20.00 265 PRO C N 1
ATOM 1442 C CA . PRO A 1 196 ? 64.605 72.456 61.213 1.00 20.00 265 PRO C CA 1
ATOM 1443 C C . PRO A 1 196 ? 65.807 73.102 60.550 1.00 20.00 265 PRO C C 1
ATOM 1444 O O . PRO A 1 196 ? 66.252 72.643 59.502 1.00 20.00 265 PRO C O 1
ATOM 1448 N N . GLU A 1 197 ? 66.333 74.164 61.146 1.00 20.00 266 GLU C N 1
ATOM 1449 C CA . GLU A 1 197 ? 67.505 74.815 60.580 1.00 20.00 266 GLU C CA 1
ATOM 1450 C C . GLU A 1 197 ? 68.770 74.103 61.043 1.00 20.00 266 GLU C C 1
ATOM 1451 O O . GLU A 1 197 ? 69.698 73.931 60.266 1.00 20.00 266 GLU C O 1
ATOM 1457 N N . VAL A 1 198 ? 68.805 73.701 62.310 1.00 20.00 267 VAL C N 1
ATOM 1458 C CA . VAL A 1 198 ? 69.952 72.975 62.851 1.00 20.00 267 VAL C CA 1
ATOM 1459 C C . VAL A 1 198 ? 70.101 71.677 62.054 1.00 20.00 267 VAL C C 1
ATOM 1460 O O . VAL A 1 198 ? 71.204 71.299 61.660 1.00 20.00 267 VAL C O 1
ATOM 1464 N N . LEU A 1 199 ? 68.973 71.016 61.809 1.00 20.00 268 LEU C N 1
ATOM 1465 C CA . LEU A 1 199 ? 68.954 69.773 61.051 1.00 20.00 268 LEU C CA 1
ATOM 1466 C C . LEU A 1 199 ? 69.530 69.971 59.661 1.00 20.00 268 LEU C C 1
ATOM 1467 O O . LEU A 1 199 ? 70.311 69.148 59.191 1.00 20.00 268 LEU C O 1
ATOM 1472 N N . ALA A 1 200 ? 69.160 71.076 59.014 1.00 20.00 269 ALA C N 1
ATOM 1473 C CA . ALA A 1 200 ? 69.648 71.383 57.671 1.00 20.00 269 ALA C CA 1
ATOM 1474 C C . ALA A 1 200 ? 71.175 71.564 57.612 1.00 20.00 269 ALA C C 1
ATOM 1475 O O . ALA A 1 200 ? 71.855 70.912 56.820 1.00 20.00 269 ALA C O 1
ATOM 1477 N N . ASP A 1 201 ? 71.713 72.451 58.445 1.00 20.00 270 ASP C N 1
ATOM 1478 C CA . ASP A 1 201 ? 73.151 72.687 58.451 1.00 20.00 270 ASP C CA 1
ATOM 1479 C C . ASP A 1 201 ? 73.936 71.474 58.930 1.00 20.00 270 ASP C C 1
ATOM 1480 O O . ASP A 1 201 ? 75.088 71.287 58.542 1.00 20.00 270 ASP C O 1
ATOM 1485 N N . SER A 1 202 ? 73.314 70.666 59.783 1.00 20.00 271 SER C N 1
ATOM 1486 C CA . SER A 1 202 ? 73.952 69.445 60.270 1.00 20.00 271 SER C CA 1
ATOM 1487 C C . SER A 1 202 ? 74.144 68.521 59.085 1.00 20.00 271 SER C C 1
ATOM 1488 O O . SER A 1 202 ? 75.206 67.939 58.916 1.00 20.00 271 SER C O 1
ATOM 1491 N N . CYS A 1 203 ? 73.097 68.395 58.273 1.00 20.00 272 CYS C N 1
ATOM 1492 C CA . CYS A 1 203 ? 73.130 67.559 57.077 1.00 20.00 272 CYS C CA 1
ATOM 1493 C C . CYS A 1 203 ? 74.134 68.077 56.053 1.00 20.00 272 CYS C C 1
ATOM 1494 O O . CYS A 1 203 ? 74.713 67.295 55.302 1.00 20.00 272 CYS C O 1
ATOM 1497 N N . TRP A 1 204 ? 74.331 69.391 55.998 1.00 20.00 273 TRP C N 1
ATOM 1498 C CA . TRP A 1 204 ? 75.307 69.936 55.059 1.00 20.00 273 TRP C CA 1
ATOM 1499 C C . TRP A 1 204 ? 76.707 69.566 55.522 1.00 20.00 273 TRP C C 1
ATOM 1500 O O . TRP A 1 204 ? 77.557 69.236 54.713 1.00 20.00 273 TRP C O 1
ATOM 1511 N N . ALA A 1 205 ? 76.933 69.620 56.829 1.00 20.00 274 ALA C N 1
ATOM 1512 C CA . ALA A 1 205 ? 78.231 69.263 57.396 1.00 20.00 274 ALA C CA 1
ATOM 1513 C C . ALA A 1 205 ? 78.559 67.798 57.061 1.00 20.00 274 ALA C C 1
ATOM 1514 O O . ALA A 1 205 ? 79.670 67.488 56.614 1.00 20.00 274 ALA C O 1
ATOM 1516 N N . ILE A 1 206 ? 77.592 66.909 57.276 1.00 20.00 275 ILE C N 1
ATOM 1517 C CA . ILE A 1 206 ? 77.793 65.491 56.991 1.00 20.00 275 ILE C CA 1
ATOM 1518 C C . ILE A 1 206 ? 77.989 65.299 55.481 1.00 20.00 275 ILE C C 1
ATOM 1519 O O . ILE A 1 206 ? 78.795 64.477 55.052 1.00 20.00 275 ILE C O 1
ATOM 1524 N N . SER A 1 207 ? 77.267 66.071 54.671 1.00 20.00 276 SER C N 1
ATOM 1525 C CA . SER A 1 207 ? 77.417 65.940 53.229 1.00 20.00 276 SER C CA 1
ATOM 1526 C C . SER A 1 207 ? 78.828 66.343 52.794 1.00 20.00 276 SER C C 1
ATOM 1527 O O . SER A 1 207 ? 79.345 65.818 51.811 1.00 20.00 276 SER C O 1
ATOM 1530 N N . TYR A 1 208 ? 79.458 67.261 53.525 1.00 20.00 277 TYR C N 1
ATOM 1531 C CA . TYR A 1 208 ? 80.824 67.667 53.199 1.00 20.00 277 TYR C CA 1
ATOM 1532 C C . TYR A 1 208 ? 81.808 66.575 53.625 1.00 20.00 277 TYR C C 1
ATOM 1533 O O . TYR A 1 208 ? 82.696 66.206 52.873 1.00 20.00 277 TYR C O 1
ATOM 1542 N N . LEU A 1 209 ? 81.646 66.075 54.845 1.00 20.00 278 LEU C N 1
ATOM 1543 C CA . LEU A 1 209 ? 82.526 65.043 55.373 1.00 20.00 278 LEU C CA 1
ATOM 1544 C C . LEU A 1 209 ? 82.486 63.772 54.531 1.00 20.00 278 LEU C C 1
ATOM 1545 O O . LEU A 1 209 ? 83.453 63.030 54.497 1.00 20.00 278 LEU C O 1
ATOM 1550 N N . THR A 1 210 ? 81.375 63.538 53.839 1.00 20.00 279 THR C N 1
ATOM 1551 C CA . THR A 1 210 ? 81.242 62.348 53.012 1.00 20.00 279 THR C CA 1
ATOM 1552 C C . THR A 1 210 ? 81.637 62.560 51.556 1.00 20.00 279 THR C C 1
ATOM 1553 O O . THR A 1 210 ? 81.569 61.629 50.752 1.00 20.00 279 THR C O 1
ATOM 1557 N N . ASP A 1 211 ? 82.047 63.780 51.217 1.00 20.00 280 ASP C N 1
ATOM 1558 C CA . ASP A 1 211 ? 82.479 64.095 49.856 1.00 20.00 280 ASP C CA 1
ATOM 1559 C C . ASP A 1 211 ? 83.986 63.843 49.828 1.00 20.00 280 ASP C C 1
ATOM 1560 O O . ASP A 1 211 ? 84.787 64.754 50.055 1.00 20.00 280 ASP C O 1
ATOM 1565 N N . GLY A 1 212 ? 84.373 62.600 49.574 1.00 20.00 281 GLY C N 1
ATOM 1566 C CA . GLY A 1 212 ? 85.787 62.278 49.545 1.00 20.00 281 GLY C CA 1
ATOM 1567 C C . GLY A 1 212 ? 86.076 60.789 49.445 1.00 20.00 281 GLY C C 1
ATOM 1568 O O . GLY A 1 212 ? 85.232 60.008 48.987 1.00 20.00 281 GLY C O 1
ATOM 1569 N N . PRO A 1 213 ? 87.276 60.369 49.874 1.00 20.00 282 PRO C N 1
ATOM 1570 C CA . PRO A 1 213 ? 87.742 58.974 49.855 1.00 20.00 282 PRO C CA 1
ATOM 1571 C C . PRO A 1 213 ? 86.915 58.072 50.774 1.00 20.00 282 PRO C C 1
ATOM 1572 O O . PRO A 1 213 ? 86.338 58.537 51.765 1.00 20.00 282 PRO C O 1
ATOM 1576 N N . ASN A 1 214 ? 86.876 56.782 50.447 1.00 20.00 283 ASN C N 1
ATOM 1577 C CA . ASN A 1 214 ? 86.127 55.811 51.234 1.00 20.00 283 ASN C CA 1
ATOM 1578 C C . ASN A 1 214 ? 86.451 55.917 52.713 1.00 20.00 283 ASN C C 1
ATOM 1579 O O . ASN A 1 214 ? 85.577 55.741 53.558 1.00 20.00 283 ASN C O 1
ATOM 1584 N N . GLU A 1 215 ? 87.709 56.201 53.031 1.00 20.00 284 GLU C N 1
ATOM 1585 C CA . GLU A 1 215 ? 88.103 56.318 54.427 1.00 20.00 284 GLU C CA 1
ATOM 1586 C C . GLU A 1 215 ? 87.314 57.423 55.122 1.00 20.00 284 GLU C C 1
ATOM 1587 O O . GLU A 1 215 ? 86.976 57.302 56.295 1.00 20.00 284 GLU C O 1
ATOM 1593 N N . ARG A 1 216 ? 87.021 58.498 54.392 1.00 20.00 285 ARG C N 1
ATOM 1594 C CA . ARG A 1 216 ? 86.261 59.619 54.948 1.00 20.00 285 ARG C CA 1
ATOM 1595 C C . ARG A 1 216 ? 84.827 59.193 55.194 1.00 20.00 285 ARG C C 1
ATOM 1596 O O . ARG A 1 216 ? 84.275 59.454 56.254 1.00 20.00 285 ARG C O 1
ATOM 1604 N N . ILE A 1 217 ? 84.233 58.535 54.202 1.00 20.00 286 ILE C N 1
ATOM 1605 C CA . ILE A 1 217 ? 82.859 58.056 54.306 1.00 20.00 286 ILE C CA 1
ATOM 1606 C C . ILE A 1 217 ? 82.728 57.100 55.490 1.00 20.00 286 ILE C C 1
ATOM 1607 O O . ILE A 1 217 ? 81.760 57.152 56.253 1.00 20.00 286 ILE C O 1
ATOM 1612 N N . GLU A 1 218 ? 83.730 56.244 55.657 1.00 20.00 287 GLU C N 1
ATOM 1613 C CA . GLU A 1 218 ? 83.714 55.267 56.730 1.00 20.00 287 GLU C CA 1
ATOM 1614 C C . GLU A 1 218 ? 83.621 55.862 58.125 1.00 20.00 287 GLU C C 1
ATOM 1615 O O . GLU A 1 218 ? 82.852 55.372 58.949 1.00 20.00 287 GLU C O 1
ATOM 1621 N N . MET A 1 219 ? 84.384 56.912 58.418 1.00 20.00 288 MET C N 1
ATOM 1622 C CA . MET A 1 219 ? 84.305 57.466 59.771 1.00 20.00 288 MET C CA 1
ATOM 1623 C C . MET A 1 219 ? 82.966 58.096 60.100 1.00 20.00 288 MET C C 1
ATOM 1624 O O . MET A 1 219 ? 82.621 58.234 61.273 1.00 20.00 288 MET C O 1
ATOM 1629 N N . VAL A 1 220 ? 82.206 58.462 59.072 1.00 20.00 289 VAL C N 1
ATOM 1630 C CA . VAL A 1 220 ? 80.880 59.031 59.292 1.00 20.00 289 VAL C CA 1
ATOM 1631 C C . VAL A 1 220 ? 79.868 57.883 59.427 1.00 20.00 289 VAL C C 1
ATOM 1632 O O . VAL A 1 220 ? 78.969 57.935 60.266 1.00 20.00 289 VAL C O 1
ATOM 1636 N N . VAL A 1 221 ? 80.025 56.851 58.597 1.00 20.00 290 VAL C N 1
ATOM 1637 C CA . VAL A 1 221 ? 79.130 55.696 58.628 1.00 20.00 290 VAL C CA 1
ATOM 1638 C C . VAL A 1 221 ? 79.244 54.948 59.950 1.00 20.00 290 VAL C C 1
ATOM 1639 O O . VAL A 1 221 ? 78.252 54.447 60.462 1.00 20.00 290 VAL C O 1
ATOM 1643 N N . LYS A 1 222 ? 80.456 54.873 60.496 1.00 20.00 291 LYS C N 1
ATOM 1644 C CA . LYS A 1 222 ? 80.695 54.205 61.776 1.00 20.00 291 LYS C CA 1
ATOM 1645 C C . LYS A 1 222 ? 80.002 54.857 62.972 1.00 20.00 291 LYS C C 1
ATOM 1646 O O . LYS A 1 222 ? 79.914 54.254 64.041 1.00 20.00 291 LYS C O 1
ATOM 1652 N N . LYS A 1 223 ? 79.534 56.091 62.794 1.00 20.00 292 LYS C N 1
ATOM 1653 C CA . LYS A 1 223 ? 78.843 56.830 63.850 1.00 20.00 292 LYS C CA 1
ATOM 1654 C C . LYS A 1 223 ? 77.339 56.552 63.842 1.00 20.00 292 LYS C C 1
ATOM 1655 O O . LYS A 1 223 ? 76.576 57.157 64.598 1.00 20.00 292 LYS C O 1
ATOM 1661 N N . GLY A 1 224 ? 76.924 55.636 62.971 1.00 20.00 293 GLY C N 1
ATOM 1662 C CA . GLY A 1 224 ? 75.526 55.266 62.874 1.00 20.00 293 GLY C CA 1
ATOM 1663 C C . GLY A 1 224 ? 74.576 56.360 62.441 1.00 20.00 293 GLY C C 1
ATOM 1664 O O . GLY A 1 224 ? 73.430 56.376 62.879 1.00 20.00 293 GLY C O 1
ATOM 1665 N N . VAL A 1 225 ? 75.040 57.258 61.574 1.00 20.00 294 VAL C N 1
ATOM 1666 C CA . VAL A 1 225 ? 74.218 58.369 61.088 1.00 20.00 294 VAL C CA 1
ATOM 1667 C C . VAL A 1 225 ? 73.309 58.067 59.895 1.00 20.00 294 VAL C C 1
ATOM 1668 O O . VAL A 1 225 ? 72.388 58.833 59.625 1.00 20.00 294 VAL C O 1
ATOM 1672 N N . VAL A 1 226 ? 73.561 56.968 59.185 1.00 20.00 295 VAL C N 1
ATOM 1673 C CA . VAL A 1 226 ? 72.768 56.631 58.008 1.00 20.00 295 VAL C CA 1
ATOM 1674 C C . VAL A 1 226 ? 71.258 56.571 58.267 1.00 20.00 295 VAL C C 1
ATOM 1675 O O . VAL A 1 226 ? 70.473 57.113 57.498 1.00 20.00 295 VAL C O 1
ATOM 1679 N N . PRO A 1 227 ? 70.831 55.893 59.340 1.00 20.00 296 PRO C N 1
ATOM 1680 C CA . PRO A 1 227 ? 69.399 55.812 59.634 1.00 20.00 296 PRO C CA 1
ATOM 1681 C C . PRO A 1 227 ? 68.750 57.188 59.817 1.00 20.00 296 PRO C C 1
ATOM 1682 O O . PRO A 1 227 ? 67.653 57.444 59.307 1.00 20.00 296 PRO C O 1
ATOM 1686 N N . GLN A 1 228 ? 69.414 58.070 60.555 1.00 20.00 297 GLN C N 1
ATOM 1687 C CA . GLN A 1 228 ? 68.875 59.412 60.743 1.00 20.00 297 GLN C CA 1
ATOM 1688 C C . GLN A 1 228 ? 68.838 60.142 59.391 1.00 20.00 297 GLN C C 1
ATOM 1689 O O . GLN A 1 228 ? 67.886 60.850 59.097 1.00 20.00 297 GLN C O 1
ATOM 1695 N N . LEU A 1 229 ? 69.864 59.957 58.564 1.00 20.00 298 LEU C N 1
ATOM 1696 C CA . LEU A 1 229 ? 69.902 60.600 57.249 1.00 20.00 298 LEU C CA 1
ATOM 1697 C C . LEU A 1 229 ? 68.713 60.167 56.387 1.00 20.00 298 LEU C C 1
ATOM 1698 O O . LEU A 1 229 ? 68.069 60.995 55.729 1.00 20.00 298 LEU C O 1
ATOM 1703 N N . VAL A 1 230 ? 68.437 58.865 56.391 1.00 20.00 299 VAL C N 1
ATOM 1704 C CA . VAL A 1 230 ? 67.327 58.299 55.627 1.00 20.00 299 VAL C CA 1
ATOM 1705 C C . VAL A 1 230 ? 65.997 58.903 56.088 1.00 20.00 299 VAL C C 1
ATOM 1706 O O . VAL A 1 230 ? 65.130 59.210 55.270 1.00 20.00 299 VAL C O 1
ATOM 1710 N N . LYS A 1 231 ? 65.851 59.074 57.401 1.00 20.00 300 LYS C N 1
ATOM 1711 C CA . LYS A 1 231 ? 64.653 59.685 57.976 1.00 20.00 300 LYS C CA 1
ATOM 1712 C C . LYS A 1 231 ? 64.534 61.125 57.469 1.00 20.00 300 LYS C C 1
ATOM 1713 O O . LYS A 1 231 ? 63.472 61.554 57.033 1.00 20.00 300 LYS C O 1
ATOM 1719 N N . LEU A 1 232 ? 65.637 61.863 57.523 1.00 20.00 301 LEU C N 1
ATOM 1720 C CA . LEU A 1 232 ? 65.644 63.243 57.065 1.00 20.00 301 LEU C CA 1
ATOM 1721 C C . LEU A 1 232 ? 65.415 63.293 55.568 1.00 20.00 301 LEU C C 1
ATOM 1722 O O . LEU A 1 232 ? 64.921 64.276 55.038 1.00 20.00 301 LEU C O 1
ATOM 1727 N N . LEU A 1 233 ? 65.771 62.210 54.893 1.00 20.00 302 LEU C N 1
ATOM 1728 C CA . LEU A 1 233 ? 65.608 62.105 53.454 1.00 20.00 302 LEU C CA 1
ATOM 1729 C C . LEU A 1 233 ? 64.135 62.236 53.060 1.00 20.00 302 LEU C C 1
ATOM 1730 O O . LEU A 1 233 ? 63.808 62.627 51.940 1.00 20.00 302 LEU C O 1
ATOM 1735 N N . GLY A 1 234 ? 63.248 61.923 53.996 1.00 20.00 303 GLY C N 1
ATOM 1736 C CA . GLY A 1 234 ? 61.828 62.006 53.713 1.00 20.00 303 GLY C CA 1
ATOM 1737 C C . GLY A 1 234 ? 61.125 63.165 54.394 1.00 20.00 303 GLY C C 1
ATOM 1738 O O . GLY A 1 234 ? 59.901 63.179 54.475 1.00 20.00 303 GLY C O 1
ATOM 1739 N N . ALA A 1 235 ? 61.890 64.133 54.891 1.00 20.00 304 ALA C N 1
ATOM 1740 C CA . ALA A 1 235 ? 61.315 65.294 55.563 1.00 20.00 304 ALA C CA 1
ATOM 1741 C C . ALA A 1 235 ? 60.448 66.096 54.602 1.00 20.00 304 ALA C C 1
ATOM 1742 O O . ALA A 1 235 ? 60.529 65.932 53.387 1.00 20.00 304 ALA C O 1
ATOM 1744 N N . THR A 1 236 ? 59.629 66.987 55.148 1.00 20.00 305 THR C N 1
ATOM 1745 C CA . THR A 1 236 ? 58.760 67.795 54.307 1.00 20.00 305 THR C CA 1
ATOM 1746 C C . THR A 1 236 ? 59.413 69.100 53.867 1.00 20.00 305 THR C C 1
ATOM 1747 O O . THR A 1 236 ? 58.922 69.762 52.959 1.00 20.00 305 THR C O 1
ATOM 1751 N N . GLU A 1 237 ? 60.529 69.464 54.493 1.00 20.00 306 GLU C N 1
ATOM 1752 C CA . GLU A 1 237 ? 61.225 70.704 54.142 1.00 20.00 306 GLU C CA 1
ATOM 1753 C C . GLU A 1 237 ? 62.367 70.506 53.140 1.00 20.00 306 GLU C C 1
ATOM 1754 O O . GLU A 1 237 ? 63.330 69.789 53.413 1.00 20.00 306 GLU C O 1
ATOM 1760 N N . LEU A 1 238 ? 62.268 71.168 51.993 1.00 20.00 307 LEU C N 1
ATOM 1761 C CA . LEU A 1 238 ? 63.287 71.068 50.960 1.00 20.00 307 LEU C CA 1
ATOM 1762 C C . LEU A 1 238 ? 64.689 71.317 51.524 1.00 20.00 307 LEU C C 1
ATOM 1763 O O . LEU A 1 238 ? 65.637 70.603 51.179 1.00 20.00 307 LEU C O 1
ATOM 1768 N N . PRO A 1 239 ? 64.838 72.328 52.402 1.00 20.00 308 PRO C N 1
ATOM 1769 C CA . PRO A 1 239 ? 66.132 72.656 53.009 1.00 20.00 308 PRO C CA 1
ATOM 1770 C C . PRO A 1 239 ? 66.788 71.500 53.774 1.00 20.00 308 PRO C C 1
ATOM 1771 O O . PRO A 1 239 ? 67.994 71.509 53.990 1.00 20.00 308 PRO C O 1
ATOM 1775 N N . ILE A 1 240 ? 65.998 70.524 54.206 1.00 20.00 309 ILE C N 1
ATOM 1776 C CA . ILE A 1 240 ? 66.559 69.389 54.925 1.00 20.00 309 ILE C CA 1
ATOM 1777 C C . ILE A 1 240 ? 66.820 68.237 53.959 1.00 20.00 309 ILE C C 1
ATOM 1778 O O . ILE A 1 240 ? 67.872 67.606 53.999 1.00 20.00 309 ILE C O 1
ATOM 1783 N N . VAL A 1 241 ? 65.851 67.982 53.088 1.00 20.00 310 VAL C N 1
ATOM 1784 C CA . VAL A 1 241 ? 65.939 66.926 52.091 1.00 20.00 310 VAL C CA 1
ATOM 1785 C C . VAL A 1 241 ? 67.170 67.049 51.199 1.00 20.00 310 VAL C C 1
ATOM 1786 O O . VAL A 1 241 ? 67.928 66.100 51.039 1.00 20.00 310 VAL C O 1
ATOM 1790 N N . THR A 1 242 ? 67.361 68.227 50.624 1.00 20.00 311 THR C N 1
ATOM 1791 C CA . THR A 1 242 ? 68.486 68.489 49.737 1.00 20.00 311 THR C CA 1
ATOM 1792 C C . THR A 1 242 ? 69.848 68.023 50.281 1.00 20.00 311 THR C C 1
ATOM 1793 O O . THR A 1 242 ? 70.526 67.212 49.647 1.00 20.00 311 THR C O 1
ATOM 1797 N N . PRO A 1 243 ? 70.265 68.519 51.456 1.00 20.00 312 PRO C N 1
ATOM 1798 C CA . PRO A 1 243 ? 71.561 68.067 51.968 1.00 20.00 312 PRO C CA 1
ATOM 1799 C C . PRO A 1 243 ? 71.583 66.603 52.421 1.00 20.00 312 PRO C C 1
ATOM 1800 O O . PRO A 1 243 ? 72.628 65.955 52.385 1.00 20.00 312 PRO C O 1
ATOM 1804 N N . ALA A 1 244 ? 70.435 66.083 52.848 1.00 20.00 313 ALA C N 1
ATOM 1805 C CA . ALA A 1 244 ? 70.363 64.689 53.282 1.00 20.00 313 ALA C CA 1
ATOM 1806 C C . ALA A 1 244 ? 70.590 63.762 52.082 1.00 20.00 313 ALA C C 1
ATOM 1807 O O . ALA A 1 244 ? 71.327 62.782 52.167 1.00 20.00 313 ALA C O 1
ATOM 1809 N N . LEU A 1 245 ? 69.955 64.097 50.963 1.00 20.00 314 LEU C N 1
ATOM 1810 C CA . LEU A 1 245 ? 70.085 63.329 49.736 1.00 20.00 314 LEU C CA 1
ATOM 1811 C C . LEU A 1 245 ? 71.513 63.431 49.228 1.00 20.00 314 LEU C C 1
ATOM 1812 O O . LEU A 1 245 ? 72.042 62.467 48.691 1.00 20.00 314 LEU C O 1
ATOM 1817 N N . ARG A 1 246 ? 72.139 64.595 49.387 1.00 20.00 315 ARG C N 1
ATOM 1818 C CA . ARG A 1 246 ? 73.520 64.757 48.943 1.00 20.00 315 ARG C CA 1
ATOM 1819 C C . ARG A 1 246 ? 74.432 63.836 49.757 1.00 20.00 315 ARG C C 1
ATOM 1820 O O . ARG A 1 246 ? 75.277 63.148 49.197 1.00 20.00 315 ARG C O 1
ATOM 1828 N N . ALA A 1 247 ? 74.246 63.826 51.075 1.00 20.00 316 ALA C N 1
ATOM 1829 C CA . ALA A 1 247 ? 75.039 62.982 51.964 1.00 20.00 316 ALA C CA 1
ATOM 1830 C C . ALA A 1 247 ? 74.830 61.513 51.604 1.00 20.00 316 ALA C C 1
ATOM 1831 O O . ALA A 1 247 ? 75.778 60.725 51.568 1.00 20.00 316 ALA C O 1
ATOM 1833 N N . ILE A 1 248 ? 73.578 61.149 51.344 1.00 20.00 317 ILE C N 1
ATOM 1834 C CA . ILE A 1 248 ? 73.250 59.779 50.972 1.00 20.00 317 ILE C CA 1
ATOM 1835 C C . ILE A 1 248 ? 73.952 59.481 49.650 1.00 20.00 317 ILE C C 1
ATOM 1836 O O . ILE A 1 248 ? 74.555 58.424 49.481 1.00 20.00 317 ILE C O 1
ATOM 1841 N N . GLY A 1 249 ? 73.872 60.441 48.729 1.00 20.00 318 GLY C N 1
ATOM 1842 C CA . GLY A 1 249 ? 74.505 60.311 47.433 1.00 20.00 318 GLY C CA 1
ATOM 1843 C C . GLY A 1 249 ? 76.000 60.077 47.541 1.00 20.00 318 GLY C C 1
ATOM 1844 O O . GLY A 1 249 ? 76.547 59.199 46.868 1.00 20.00 318 GLY C O 1
ATOM 1845 N N . ASN A 1 250 ? 76.675 60.859 48.376 1.00 20.00 319 ASN C N 1
ATOM 1846 C CA . ASN A 1 250 ? 78.110 60.686 48.545 1.00 20.00 319 ASN C CA 1
ATOM 1847 C C . ASN A 1 250 ? 78.444 59.311 49.144 1.00 20.00 319 ASN C C 1
ATOM 1848 O O . ASN A 1 250 ? 79.403 58.668 48.728 1.00 20.00 319 ASN C O 1
ATOM 1853 N N . ILE A 1 251 ? 77.652 58.858 50.111 1.00 20.00 320 ILE C N 1
ATOM 1854 C CA . ILE A 1 251 ? 77.917 57.569 50.738 1.00 20.00 320 ILE C CA 1
ATOM 1855 C C . ILE A 1 251 ? 77.849 56.385 49.767 1.00 20.00 320 ILE C C 1
ATOM 1856 O O . ILE A 1 251 ? 78.605 55.435 49.910 1.00 20.00 320 ILE C O 1
ATOM 1861 N N . VAL A 1 252 ? 76.961 56.438 48.779 1.00 20.00 321 VAL C N 1
ATOM 1862 C CA . VAL A 1 252 ? 76.862 55.339 47.829 1.00 20.00 321 VAL C CA 1
ATOM 1863 C C . VAL A 1 252 ? 77.951 55.393 46.747 1.00 20.00 321 VAL C C 1
ATOM 1864 O O . VAL A 1 252 ? 77.943 54.605 45.806 1.00 20.00 321 VAL C O 1
ATOM 1868 N N . THR A 1 253 ? 78.880 56.332 46.868 1.00 20.00 322 THR C N 1
ATOM 1869 C CA . THR A 1 253 ? 79.983 56.388 45.913 1.00 20.00 322 THR C CA 1
ATOM 1870 C C . THR A 1 253 ? 81.100 55.532 46.527 1.00 20.00 322 THR C C 1
ATOM 1871 O O . THR A 1 253 ? 82.038 55.127 45.853 1.00 20.00 322 THR C O 1
ATOM 1875 N N . GLY A 1 254 ? 80.977 55.263 47.821 1.00 20.00 323 GLY C N 1
ATOM 1876 C CA . GLY A 1 254 ? 81.971 54.458 48.509 1.00 20.00 323 GLY C CA 1
ATOM 1877 C C . GLY A 1 254 ? 81.860 52.967 48.205 1.00 20.00 323 GLY C C 1
ATOM 1878 O O . GLY A 1 254 ? 81.390 52.560 47.138 1.00 20.00 323 GLY C O 1
ATOM 1879 N N . THR A 1 255 ? 82.291 52.151 49.157 1.00 20.00 324 THR C N 1
ATOM 1880 C CA . THR A 1 255 ? 82.263 50.705 48.999 1.00 20.00 324 THR C CA 1
ATOM 1881 C C . THR A 1 255 ? 80.844 50.135 48.965 1.00 20.00 324 THR C C 1
ATOM 1882 O O . THR A 1 255 ? 79.888 50.763 49.433 1.00 20.00 324 THR C O 1
ATOM 1886 N N . ASP A 1 256 ? 80.716 48.930 48.421 1.00 20.00 325 ASP C N 1
ATOM 1887 C CA . ASP A 1 256 ? 79.419 48.275 48.357 1.00 20.00 325 ASP C CA 1
ATOM 1888 C C . ASP A 1 256 ? 78.903 48.017 49.771 1.00 20.00 325 ASP C C 1
ATOM 1889 O O . ASP A 1 256 ? 77.698 48.075 50.029 1.00 20.00 325 ASP C O 1
ATOM 1894 N N . GLU A 1 257 ? 79.826 47.763 50.690 1.00 20.00 326 GLU C N 1
ATOM 1895 C CA . GLU A 1 257 ? 79.476 47.554 52.087 1.00 20.00 326 GLU C CA 1
ATOM 1896 C C . GLU A 1 257 ? 78.859 48.865 52.646 1.00 20.00 326 GLU C C 1
ATOM 1897 O O . GLU A 1 257 ? 77.915 48.834 53.437 1.00 20.00 326 GLU C O 1
ATOM 1903 N N . GLN A 1 258 ? 79.393 50.012 52.222 1.00 20.00 327 GLN C N 1
ATOM 1904 C CA . GLN A 1 258 ? 78.889 51.312 52.676 1.00 20.00 327 GLN C CA 1
ATOM 1905 C C . GLN A 1 258 ? 77.527 51.589 52.043 1.00 20.00 327 GLN C C 1
ATOM 1906 O O . GLN A 1 258 ? 76.627 52.093 52.702 1.00 20.00 327 GLN C O 1
ATOM 1912 N N . THR A 1 259 ? 77.382 51.239 50.770 1.00 20.00 328 THR C N 1
ATOM 1913 C CA . THR A 1 259 ? 76.122 51.419 50.064 1.00 20.00 328 THR C CA 1
ATOM 1914 C C . THR A 1 259 ? 75.041 50.549 50.701 1.00 20.00 328 THR C C 1
ATOM 1915 O O . THR A 1 259 ? 73.884 50.957 50.807 1.00 20.00 328 THR C O 1
ATOM 1919 N N . GLN A 1 260 ? 75.427 49.348 51.125 1.00 20.00 329 GLN C N 1
ATOM 1920 C CA . GLN A 1 260 ? 74.486 48.419 51.739 1.00 20.00 329 GLN C CA 1
ATOM 1921 C C . GLN A 1 260 ? 73.916 48.969 53.041 1.00 20.00 329 GLN C C 1
ATOM 1922 O O . GLN A 1 260 ? 72.790 48.637 53.416 1.00 20.00 329 GLN C O 1
ATOM 1928 N N . LYS A 1 261 ? 74.687 49.799 53.739 1.00 20.00 330 LYS C N 1
ATOM 1929 C CA . LYS A 1 261 ? 74.197 50.377 54.989 1.00 20.00 330 LYS C CA 1
ATOM 1930 C C . LYS A 1 261 ? 73.037 51.318 54.655 1.00 20.00 330 LYS C C 1
ATOM 1931 O O . LYS A 1 261 ? 72.077 51.428 55.418 1.00 20.00 330 LYS C O 1
ATOM 1937 N N . VAL A 1 262 ? 73.132 51.983 53.505 1.00 20.00 331 VAL C N 1
ATOM 1938 C CA . VAL A 1 262 ? 72.089 52.899 53.055 1.00 20.00 331 VAL C CA 1
ATOM 1939 C C . VAL A 1 262 ? 70.834 52.112 52.661 1.00 20.00 331 VAL C C 1
ATOM 1940 O O . VAL A 1 262 ? 69.719 52.491 53.002 1.00 20.00 331 VAL C O 1
ATOM 1944 N N . ILE A 1 263 ? 71.019 51.005 51.950 1.00 20.00 332 ILE C N 1
ATOM 1945 C CA . ILE A 1 263 ? 69.882 50.190 51.551 1.00 20.00 332 ILE C CA 1
ATOM 1946 C C . ILE A 1 263 ? 69.240 49.543 52.779 1.00 20.00 332 ILE C C 1
ATOM 1947 O O . ILE A 1 263 ? 68.021 49.441 52.858 1.00 20.00 332 ILE C O 1
ATOM 1952 N N . ASP A 1 264 ? 70.050 49.120 53.746 1.00 20.00 333 ASP C N 1
ATOM 1953 C CA . ASP A 1 264 ? 69.496 48.491 54.950 1.00 20.00 333 ASP C CA 1
ATOM 1954 C C . ASP A 1 264 ? 68.702 49.482 55.795 1.00 20.00 333 ASP C C 1
ATOM 1955 O O . ASP A 1 264 ? 67.744 49.106 56.464 1.00 20.00 333 ASP C O 1
ATOM 1960 N N . ALA A 1 265 ? 69.106 50.749 55.764 1.00 20.00 334 ALA C N 1
ATOM 1961 C CA . ALA A 1 265 ? 68.422 51.786 56.525 1.00 20.00 334 ALA C CA 1
ATOM 1962 C C . ALA A 1 265 ? 67.054 52.094 55.916 1.00 20.00 334 ALA C C 1
ATOM 1963 O O . ALA A 1 265 ? 66.248 52.811 56.503 1.00 20.00 334 ALA C O 1
ATOM 1965 N N . GLY A 1 266 ? 66.803 51.555 54.730 1.00 20.00 335 GLY C N 1
ATOM 1966 C CA . GLY A 1 266 ? 65.524 51.768 54.084 1.00 20.00 335 GLY C CA 1
ATOM 1967 C C . GLY A 1 266 ? 65.454 52.932 53.120 1.00 20.00 335 GLY C C 1
ATOM 1968 O O . GLY A 1 266 ? 64.364 53.411 52.806 1.00 20.00 335 GLY C O 1
ATOM 1969 N N . ALA A 1 267 ? 66.601 53.376 52.623 1.00 20.00 336 ALA C N 1
ATOM 1970 C CA . ALA A 1 267 ? 66.635 54.511 51.705 1.00 20.00 336 ALA C CA 1
ATOM 1971 C C . ALA A 1 267 ? 65.812 54.334 50.427 1.00 20.00 336 ALA C C 1
ATOM 1972 O O . ALA A 1 267 ? 65.152 55.277 49.978 1.00 20.00 336 ALA C O 1
ATOM 1974 N N . LEU A 1 268 ? 65.852 53.137 49.843 1.00 20.00 337 LEU C N 1
ATOM 1975 C CA . LEU A 1 268 ? 65.137 52.864 48.601 1.00 20.00 337 LEU C CA 1
ATOM 1976 C C . LEU A 1 268 ? 63.637 53.134 48.621 1.00 20.00 337 LEU C C 1
ATOM 1977 O O . LEU A 1 268 ? 63.074 53.528 47.608 1.00 20.00 337 LEU C O 1
ATOM 1982 N N . ALA A 1 269 ? 62.987 52.939 49.759 1.00 20.00 338 ALA C N 1
ATOM 1983 C CA . ALA A 1 269 ? 61.549 53.187 49.847 1.00 20.00 338 ALA C CA 1
ATOM 1984 C C . ALA A 1 269 ? 61.212 54.677 49.666 1.00 20.00 338 ALA C C 1
ATOM 1985 O O . ALA A 1 269 ? 60.066 55.036 49.410 1.00 20.00 338 ALA C O 1
ATOM 1987 N N . VAL A 1 270 ? 62.216 55.537 49.786 1.00 20.00 339 VAL C N 1
ATOM 1988 C CA . VAL A 1 270 ? 62.001 56.976 49.639 1.00 20.00 339 VAL C CA 1
ATOM 1989 C C . VAL A 1 270 ? 62.146 57.431 48.187 1.00 20.00 339 VAL C C 1
ATOM 1990 O O . VAL A 1 270 ? 61.639 58.478 47.807 1.00 20.00 339 VAL C O 1
ATOM 1994 N N . PHE A 1 271 ? 62.813 56.636 47.363 1.00 20.00 340 PHE C N 1
ATOM 1995 C CA . PHE A 1 271 ? 63.027 57.052 45.988 1.00 20.00 340 PHE C CA 1
ATOM 1996 C C . PHE A 1 271 ? 61.850 57.196 45.032 1.00 20.00 340 PHE C C 1
ATOM 1997 O O . PHE A 1 271 ? 61.975 57.872 44.020 1.00 20.00 340 PHE C O 1
ATOM 2005 N N . PRO A 1 272 ? 60.703 56.562 45.316 1.00 20.00 341 PRO C N 1
ATOM 2006 C CA . PRO A 1 272 ? 59.613 56.772 44.351 1.00 20.00 341 PRO C CA 1
ATOM 2007 C C . PRO A 1 272 ? 59.233 58.263 44.285 1.00 20.00 341 PRO C C 1
ATOM 2008 O O . PRO A 1 272 ? 59.053 58.825 43.195 1.00 20.00 341 PRO C O 1
ATOM 2012 N N . SER A 1 273 ? 59.130 58.910 45.444 1.00 20.00 342 SER C N 1
ATOM 2013 C CA . SER A 1 273 ? 58.782 60.329 45.457 1.00 20.00 342 SER C CA 1
ATOM 2014 C C . SER A 1 273 ? 59.968 61.216 45.067 1.00 20.00 342 SER C C 1
ATOM 2015 O O . SER A 1 273 ? 59.780 62.248 44.430 1.00 20.00 342 SER C O 1
ATOM 2018 N N . LEU A 1 274 ? 61.183 60.808 45.425 1.00 20.00 343 LEU C N 1
ATOM 2019 C CA . LEU A 1 274 ? 62.377 61.582 45.078 1.00 20.00 343 LEU C CA 1
ATOM 2020 C C . LEU A 1 274 ? 62.602 61.635 43.564 1.00 20.00 343 LEU C C 1
ATOM 2021 O O . LEU A 1 274 ? 62.984 62.673 43.017 1.00 20.00 343 LEU C O 1
ATOM 2026 N N . LEU A 1 275 ? 62.357 60.514 42.891 1.00 20.00 344 LEU C N 1
ATOM 2027 C CA . LEU A 1 275 ? 62.548 60.427 41.455 1.00 20.00 344 LEU C CA 1
ATOM 2028 C C . LEU A 1 275 ? 61.441 61.119 40.675 1.00 20.00 344 LEU C C 1
ATOM 2029 O O . LEU A 1 275 ? 61.521 61.230 39.446 1.00 20.00 344 LEU C O 1
ATOM 2034 N N . THR A 1 276 ? 60.410 61.574 41.388 1.00 20.00 345 THR C N 1
ATOM 2035 C CA . THR A 1 276 ? 59.305 62.306 40.763 1.00 20.00 345 THR C CA 1
ATOM 2036 C C . THR A 1 276 ? 59.102 63.644 41.476 1.00 20.00 345 THR C C 1
ATOM 2037 O O . THR A 1 276 ? 58.056 64.284 41.328 1.00 20.00 345 THR C O 1
ATOM 2041 N N . ASN A 1 277 ? 60.099 64.052 42.258 1.00 20.00 346 ASN C N 1
ATOM 2042 C CA . ASN A 1 277 ? 60.028 65.312 42.999 1.00 20.00 346 ASN C CA 1
ATOM 2043 C C . ASN A 1 277 ? 59.898 66.480 42.023 1.00 20.00 346 ASN C C 1
ATOM 2044 O O . ASN A 1 277 ? 60.564 66.516 40.997 1.00 20.00 346 ASN C O 1
ATOM 2049 N N . PRO A 1 278 ? 59.035 67.451 42.337 1.00 20.00 347 PRO C N 1
ATOM 2050 C CA . PRO A 1 278 ? 58.863 68.598 41.439 1.00 20.00 347 PRO C CA 1
ATOM 2051 C C . PRO A 1 278 ? 60.154 69.411 41.342 1.00 20.00 347 PRO C C 1
ATOM 2052 O O . PRO A 1 278 ? 60.404 70.058 40.332 1.00 20.00 347 PRO C O 1
ATOM 2056 N N . LYS A 1 279 ? 60.968 69.375 42.396 1.00 20.00 348 LYS C N 1
ATOM 2057 C CA . LYS A 1 279 ? 62.234 70.098 42.396 1.00 20.00 348 LYS C CA 1
ATOM 2058 C C . LYS A 1 279 ? 63.265 69.427 41.492 1.00 20.00 348 LYS C C 1
ATOM 2059 O O . LYS A 1 279 ? 63.830 68.391 41.830 1.00 20.00 348 LYS C O 1
ATOM 2065 N N . THR A 1 280 ? 63.506 70.047 40.344 1.00 20.00 349 THR C N 1
ATOM 2066 C CA . THR A 1 280 ? 64.450 69.558 39.346 1.00 20.00 349 THR C CA 1
ATOM 2067 C C . THR A 1 280 ? 65.764 69.040 39.942 1.00 20.00 349 THR C C 1
ATOM 2068 O O . THR A 1 280 ? 66.269 67.986 39.550 1.00 20.00 349 THR C O 1
ATOM 2072 N N . ASN A 1 281 ? 66.309 69.788 40.893 1.00 20.00 350 ASN C N 1
ATOM 2073 C CA . ASN A 1 281 ? 67.570 69.435 41.533 1.00 20.00 350 ASN C CA 1
ATOM 2074 C C . ASN A 1 281 ? 67.515 68.138 42.347 1.00 20.00 350 ASN C C 1
ATOM 2075 O O . ASN A 1 281 ? 68.466 67.360 42.346 1.00 20.00 350 ASN C O 1
ATOM 2080 N N . ILE A 1 282 ? 66.411 67.923 43.053 1.00 20.00 351 ILE C N 1
ATOM 2081 C CA . ILE A 1 282 ? 66.236 66.727 43.871 1.00 20.00 351 ILE C CA 1
ATOM 2082 C C . ILE A 1 282 ? 66.161 65.494 42.976 1.00 20.00 351 ILE C C 1
ATOM 2083 O O . ILE A 1 282 ? 66.782 64.465 43.237 1.00 20.00 351 ILE C O 1
ATOM 2088 N N . GLN A 1 283 ? 65.390 65.628 41.908 1.00 20.00 352 GLN C N 1
ATOM 2089 C CA . GLN A 1 283 ? 65.203 64.569 40.943 1.00 20.00 352 GLN C CA 1
ATOM 2090 C C . GLN A 1 283 ? 66.542 64.167 40.323 1.00 20.00 352 GLN C C 1
ATOM 2091 O O . GLN A 1 283 ? 66.850 62.979 40.192 1.00 20.00 352 GLN C O 1
ATOM 2097 N N . LYS A 1 284 ? 67.343 65.165 39.963 1.00 20.00 353 LYS C N 1
ATOM 2098 C CA . LYS A 1 284 ? 68.640 64.909 39.353 1.00 20.00 353 LYS C CA 1
ATOM 2099 C C . LYS A 1 284 ? 69.627 64.217 40.303 1.00 20.00 353 LYS C C 1
ATOM 2100 O O . LYS A 1 284 ? 70.387 63.341 39.884 1.00 20.00 353 LYS C O 1
ATOM 2106 N N . GLU A 1 285 ? 69.620 64.605 41.576 1.00 20.00 354 GLU C N 1
ATOM 2107 C CA . GLU A 1 285 ? 70.542 63.985 42.524 1.00 20.00 354 GLU C CA 1
ATOM 2108 C C . GLU A 1 285 ? 70.041 62.624 43.003 1.00 20.00 354 GLU C C 1
ATOM 2109 O O . GLU A 1 285 ? 70.828 61.793 43.459 1.00 20.00 354 GLU C O 1
ATOM 2115 N N . ALA A 1 286 ? 68.736 62.396 42.883 1.00 20.00 355 ALA C N 1
ATOM 2116 C CA . ALA A 1 286 ? 68.145 61.120 43.267 1.00 20.00 355 ALA C CA 1
ATOM 2117 C C . ALA A 1 286 ? 68.531 60.093 42.195 1.00 20.00 355 ALA C C 1
ATOM 2118 O O . ALA A 1 286 ? 68.864 58.953 42.500 1.00 20.00 355 ALA C O 1
ATOM 2120 N N . THR A 1 287 ? 68.497 60.518 40.939 1.00 20.00 356 THR C N 1
ATOM 2121 C CA . THR A 1 287 ? 68.842 59.641 39.840 1.00 20.00 356 THR C CA 1
ATOM 2122 C C . THR A 1 287 ? 70.335 59.342 39.883 1.00 20.00 356 THR C C 1
ATOM 2123 O O . THR A 1 287 ? 70.752 58.211 39.652 1.00 20.00 356 THR C O 1
ATOM 2127 N N . TRP A 1 288 ? 71.135 60.360 40.190 1.00 20.00 357 TRP C N 1
ATOM 2128 C CA . TRP A 1 288 ? 72.587 60.210 40.317 1.00 20.00 357 TRP C CA 1
ATOM 2129 C C . TRP A 1 288 ? 72.874 59.142 41.374 1.00 20.00 357 TRP C C 1
ATOM 2130 O O . TRP A 1 288 ? 73.656 58.226 41.149 1.00 20.00 357 TRP C O 1
ATOM 2141 N N . THR A 1 289 ? 72.236 59.289 42.529 1.00 20.00 358 THR C N 1
ATOM 2142 C CA . THR A 1 289 ? 72.382 58.359 43.638 1.00 20.00 358 THR C CA 1
ATOM 2143 C C . THR A 1 289 ? 72.032 56.942 43.190 1.00 20.00 358 THR C C 1
ATOM 2144 O O . THR A 1 289 ? 72.710 55.982 43.558 1.00 20.00 358 THR C O 1
ATOM 2148 N N . MET A 1 290 ? 70.971 56.827 42.396 1.00 20.00 359 MET C N 1
ATOM 2149 C CA . MET A 1 290 ? 70.514 55.544 41.888 1.00 20.00 359 MET C CA 1
ATOM 2150 C C . MET A 1 290 ? 71.532 54.902 40.947 1.00 20.00 359 MET C C 1
ATOM 2151 O O . MET A 1 290 ? 71.683 53.678 40.931 1.00 20.00 359 MET C O 1
ATOM 2156 N N . SER A 1 291 ? 72.229 55.725 40.169 1.00 20.00 360 SER C N 1
ATOM 2157 C CA . SER A 1 291 ? 73.221 55.210 39.235 1.00 20.00 360 SER C CA 1
ATOM 2158 C C . SER A 1 291 ? 74.422 54.604 39.965 1.00 20.00 360 SER C C 1
ATOM 2159 O O . SER A 1 291 ? 75.077 53.706 39.436 1.00 20.00 360 SER C O 1
ATOM 2162 N N . ASN A 1 292 ? 74.706 55.098 41.172 1.00 20.00 361 ASN C N 1
ATOM 2163 C CA . ASN A 1 292 ? 75.806 54.570 41.972 1.00 20.00 361 ASN C CA 1
ATOM 2164 C C . ASN A 1 292 ? 75.330 53.378 42.808 1.00 20.00 361 ASN C C 1
ATOM 2165 O O . ASN A 1 292 ? 76.123 52.705 43.467 1.00 20.00 361 ASN C O 1
ATOM 2170 N N . ILE A 1 293 ? 74.029 53.128 42.802 1.00 20.00 362 ILE C N 1
ATOM 2171 C CA . ILE A 1 293 ? 73.516 51.991 43.531 1.00 20.00 362 ILE C CA 1
ATOM 2172 C C . ILE A 1 293 ? 73.421 50.842 42.544 1.00 20.00 362 ILE C C 1
ATOM 2173 O O . ILE A 1 293 ? 73.703 49.695 42.888 1.00 20.00 362 ILE C O 1
ATOM 2178 N N . THR A 1 294 ? 73.046 51.156 41.308 1.00 20.00 363 THR C N 1
ATOM 2179 C CA . THR A 1 294 ? 72.935 50.132 40.285 1.00 20.00 363 THR C CA 1
ATOM 2180 C C . THR A 1 294 ? 74.328 49.724 39.823 1.00 20.00 363 THR C C 1
ATOM 2181 O O . THR A 1 294 ? 74.483 48.788 39.049 1.00 20.00 363 THR C O 1
ATOM 2185 N N . ALA A 1 295 ? 75.341 50.432 40.307 1.00 20.00 364 ALA C N 1
ATOM 2186 C CA . ALA A 1 295 ? 76.721 50.107 39.958 1.00 20.00 364 ALA C CA 1
ATOM 2187 C C . ALA A 1 295 ? 77.253 49.128 41.007 1.00 20.00 364 ALA C C 1
ATOM 2188 O O . ALA A 1 295 ? 78.424 48.747 40.992 1.00 20.00 364 ALA C O 1
ATOM 2190 N N . GLY A 1 296 ? 76.368 48.717 41.909 1.00 20.00 365 GLY C N 1
ATOM 2191 C CA . GLY A 1 296 ? 76.748 47.792 42.960 1.00 20.00 365 GLY C CA 1
ATOM 2192 C C . GLY A 1 296 ? 76.646 46.338 42.552 1.00 20.00 365 GLY C C 1
ATOM 2193 O O . GLY A 1 296 ? 76.657 46.021 41.362 1.00 20.00 365 GLY C O 1
ATOM 2194 N N . ARG A 1 297 ? 76.547 45.461 43.551 1.0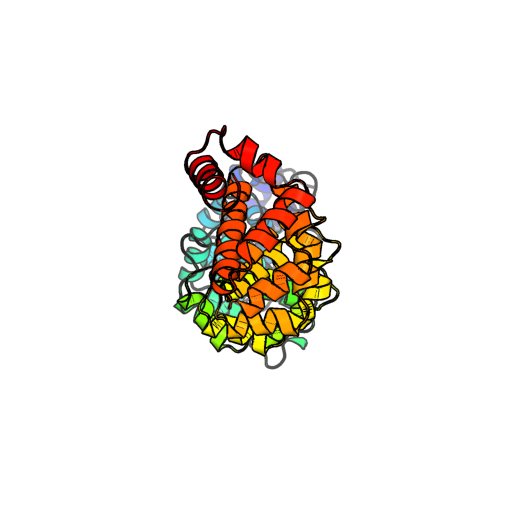0 20.00 366 ARG C N 1
ATOM 2195 C CA . ARG A 1 297 ? 76.465 44.022 43.330 1.00 20.00 366 ARG C CA 1
ATOM 2196 C C . ARG A 1 297 ? 75.109 43.622 42.780 1.00 20.00 366 ARG C C 1
ATOM 2197 O O . ARG A 1 297 ? 74.136 44.376 42.870 1.00 20.00 366 ARG C O 1
ATOM 2205 N N . GLN A 1 298 ? 75.037 42.405 42.254 1.00 20.00 367 GLN C N 1
ATOM 2206 C CA . GLN A 1 298 ? 73.789 41.904 41.701 1.00 20.00 367 GLN C CA 1
ATOM 2207 C C . GLN A 1 298 ? 72.666 41.849 42.736 1.00 20.00 367 GLN C C 1
ATOM 2208 O O . GLN A 1 298 ? 71.502 42.026 42.385 1.00 20.00 367 GLN C O 1
ATOM 2214 N N . ASP A 1 299 ? 73.011 41.610 44.000 1.00 20.00 368 ASP C N 1
ATOM 2215 C CA . ASP A 1 299 ? 72.002 41.553 45.059 1.00 20.00 368 ASP C CA 1
ATOM 2216 C C . ASP A 1 299 ? 71.495 42.940 45.457 1.00 20.00 368 ASP C C 1
ATOM 2217 O O . ASP A 1 299 ? 70.462 43.061 46.111 1.00 20.00 368 ASP C O 1
ATOM 2222 N N . GLN A 1 300 ? 72.225 43.985 45.080 1.00 20.00 369 GLN C N 1
ATOM 2223 C CA . GLN A 1 300 ? 71.792 45.339 45.409 1.00 20.00 369 GLN C CA 1
ATOM 2224 C C . GLN A 1 300 ? 70.924 45.818 44.242 1.00 20.00 369 GLN C C 1
ATOM 2225 O O . GLN A 1 300 ? 69.972 46.575 44.427 1.00 20.00 369 GLN C O 1
ATOM 2231 N N . ILE A 1 301 ? 71.240 45.335 43.046 1.00 20.00 370 ILE C N 1
ATOM 2232 C CA . ILE A 1 301 ? 70.456 45.669 41.870 1.00 20.00 370 ILE C CA 1
ATOM 2233 C C . ILE A 1 301 ? 69.095 45.006 42.067 1.00 20.00 370 ILE C C 1
ATOM 2234 O O . ILE A 1 301 ? 68.071 45.513 41.617 1.00 20.00 370 ILE C O 1
ATOM 2239 N N . GLN A 1 302 ? 69.089 43.874 42.759 1.00 20.00 371 GLN C N 1
ATOM 2240 C CA . GLN A 1 302 ? 67.848 43.158 43.020 1.00 20.00 371 GLN C CA 1
ATOM 2241 C C . GLN A 1 302 ? 66.987 43.930 44.020 1.00 20.00 371 GLN C C 1
ATOM 2242 O O . GLN A 1 302 ? 65.769 43.805 44.019 1.00 20.00 371 GLN C O 1
ATOM 2248 N N . GLN A 1 303 ? 67.626 44.718 44.882 1.00 20.00 372 GLN C N 1
ATOM 2249 C CA . GLN A 1 303 ? 66.903 45.526 45.865 1.00 20.00 372 GLN C CA 1
ATOM 2250 C C . GLN A 1 303 ? 66.218 46.683 45.129 1.00 20.00 372 GLN C C 1
ATOM 2251 O O . GLN A 1 303 ? 65.119 47.114 45.497 1.00 20.00 372 GLN C O 1
ATOM 2257 N N . VAL A 1 304 ? 66.880 47.187 44.095 1.00 20.00 373 VAL C N 1
ATOM 2258 C CA . VAL A 1 304 ? 66.323 48.272 43.298 1.00 20.00 373 VAL C CA 1
ATOM 2259 C C . VAL A 1 304 ? 65.056 47.726 42.654 1.00 20.00 373 VAL C C 1
ATOM 2260 O O . VAL A 1 304 ? 64.002 48.370 42.668 1.00 20.00 373 VAL C O 1
ATOM 2264 N N . VAL A 1 305 ? 65.176 46.518 42.103 1.00 20.00 374 VAL C N 1
ATOM 2265 C CA . VAL A 1 305 ? 64.057 45.843 41.461 1.00 20.00 374 VAL C CA 1
ATOM 2266 C C . VAL A 1 305 ? 62.890 45.561 42.415 1.00 20.00 374 VAL C C 1
ATOM 2267 O O . VAL A 1 305 ? 61.741 45.836 42.076 1.00 20.00 374 VAL C O 1
ATOM 2271 N N . ASN A 1 306 ? 63.183 45.034 43.600 1.00 20.00 375 ASN C N 1
ATOM 2272 C CA . ASN A 1 306 ? 62.143 44.715 44.572 1.00 20.00 375 ASN C CA 1
ATOM 2273 C C . ASN A 1 306 ? 61.334 45.917 45.051 1.00 20.00 375 ASN C C 1
ATOM 2274 O O . ASN A 1 306 ? 60.139 45.791 45.336 1.00 20.00 375 ASN C O 1
ATOM 2279 N N . HIS A 1 307 ? 61.982 47.076 45.156 1.00 20.00 376 HIS C N 1
ATOM 2280 C CA . HIS A 1 307 ? 61.293 48.282 45.605 1.00 20.00 376 HIS C CA 1
ATOM 2281 C C . HIS A 1 307 ? 60.528 48.936 44.470 1.00 20.00 376 HIS C C 1
ATOM 2282 O O . HIS A 1 307 ? 59.984 50.026 44.632 1.00 20.00 376 HIS C O 1
ATOM 2289 N N . GLY A 1 308 ? 60.509 48.262 43.323 1.00 20.00 377 GLY C N 1
ATOM 2290 C CA . GLY A 1 308 ? 59.800 48.757 42.156 1.00 20.00 377 GLY C CA 1
ATOM 2291 C C . GLY A 1 308 ? 60.343 50.029 41.542 1.00 20.00 377 GLY C C 1
ATOM 2292 O O . GLY A 1 308 ? 59.589 50.778 40.918 1.00 20.00 377 GLY C O 1
ATOM 2293 N N . LEU A 1 309 ? 61.647 50.262 41.673 1.00 20.00 378 LEU C N 1
ATOM 2294 C CA . LEU A 1 309 ? 62.253 51.482 41.150 1.00 20.00 378 LEU C CA 1
ATOM 2295 C C . LEU A 1 309 ? 62.625 51.469 39.677 1.00 20.00 378 LEU C C 1
ATOM 2296 O O . LEU A 1 309 ? 63.028 52.494 39.140 1.00 20.00 378 LEU C O 1
ATOM 2301 N N . VAL A 1 310 ? 62.494 50.328 39.010 1.00 20.00 379 VAL C N 1
ATOM 2302 C CA . VAL A 1 310 ? 62.836 50.287 37.596 1.00 20.00 379 VAL C CA 1
ATOM 2303 C C . VAL A 1 310 ? 61.872 51.129 36.763 1.00 20.00 379 VAL C C 1
ATOM 2304 O O . VAL A 1 310 ? 62.294 51.859 35.874 1.00 20.00 379 VAL C O 1
ATOM 2308 N N . PRO A 1 311 ? 60.561 51.020 37.026 1.00 20.00 380 PRO C N 1
ATOM 2309 C CA . PRO A 1 311 ? 59.605 51.817 36.254 1.00 20.00 380 PRO C CA 1
ATOM 2310 C C . PRO A 1 311 ? 59.876 53.311 36.458 1.00 20.00 380 PRO C C 1
ATOM 2311 O O . PRO A 1 311 ? 59.697 54.120 35.547 1.00 20.00 380 PRO C O 1
ATOM 2315 N N . PHE A 1 312 ? 60.310 53.670 37.661 1.00 20.00 381 PHE C N 1
ATOM 2316 C CA . PHE A 1 312 ? 60.621 55.064 37.953 1.00 20.00 381 PHE C CA 1
ATOM 2317 C C . PHE A 1 312 ? 61.829 55.516 37.147 1.00 20.00 381 PHE C C 1
ATOM 2318 O O . PHE A 1 312 ? 61.855 56.643 36.653 1.00 20.00 381 PHE C O 1
ATOM 2326 N N . LEU A 1 313 ? 62.820 54.638 36.993 1.00 20.00 382 LEU C N 1
ATOM 2327 C CA . LEU A 1 313 ? 63.991 54.988 36.200 1.00 20.00 382 LEU C CA 1
ATOM 2328 C C . LEU A 1 313 ? 63.541 55.133 34.746 1.00 20.00 382 LEU C C 1
ATOM 2329 O O . LEU A 1 313 ? 63.963 56.052 34.044 1.00 20.00 382 LEU C O 1
ATOM 2334 N N . VAL A 1 314 ? 62.667 54.235 34.304 1.00 20.00 383 VAL C N 1
ATOM 2335 C CA . VAL A 1 314 ? 62.134 54.290 32.948 1.00 20.00 383 VAL C CA 1
ATOM 2336 C C . VAL A 1 314 ? 61.430 55.636 32.737 1.00 20.00 383 VAL C C 1
ATOM 2337 O O . VAL A 1 314 ? 61.569 56.269 31.686 1.00 20.00 383 VAL C O 1
ATOM 2341 N N . GLY A 1 315 ? 60.673 56.059 33.748 1.00 20.00 384 GLY C N 1
ATOM 2342 C CA . GLY A 1 315 ? 59.951 57.318 33.679 1.00 20.00 384 GLY C CA 1
ATOM 2343 C C . GLY A 1 315 ? 60.865 58.525 33.542 1.00 20.00 384 GLY C C 1
ATOM 2344 O O . GLY A 1 315 ? 60.697 59.328 32.628 1.00 20.00 384 GLY C O 1
ATOM 2345 N N . VAL A 1 316 ? 61.832 58.657 34.446 1.00 20.00 385 VAL C N 1
ATOM 2346 C CA . VAL A 1 316 ? 62.765 59.778 34.391 1.00 20.00 385 VAL C CA 1
ATOM 2347 C C . VAL A 1 316 ? 63.455 59.813 33.035 1.00 20.00 385 VAL C C 1
ATOM 2348 O O . VAL A 1 316 ? 63.608 60.878 32.433 1.00 20.00 385 VAL C O 1
ATOM 2352 N N . LEU A 1 317 ? 63.867 58.650 32.555 1.00 20.00 386 LEU C N 1
ATOM 2353 C CA . LEU A 1 317 ? 64.526 58.567 31.267 1.00 20.00 386 LEU C CA 1
ATOM 2354 C C . LEU A 1 317 ? 63.567 59.010 30.167 1.00 20.00 386 LEU C C 1
ATOM 2355 O O . LEU A 1 317 ? 63.995 59.435 29.103 1.00 20.00 386 LEU C O 1
ATOM 2360 N N . SER A 1 318 ? 62.268 58.904 30.420 1.00 20.00 387 SER C N 1
ATOM 2361 C CA . SER A 1 318 ? 61.280 59.290 29.418 1.00 20.00 387 SER C CA 1
ATOM 2362 C C . SER A 1 318 ? 61.026 60.790 29.394 1.00 20.00 387 SER C C 1
ATOM 2363 O O . SER A 1 318 ? 61.051 61.399 28.331 1.00 20.00 387 SER C O 1
ATOM 2366 N N . LYS A 1 319 ? 60.785 61.380 30.561 1.00 20.00 388 LYS C N 1
ATOM 2367 C CA . LYS A 1 319 ? 60.523 62.810 30.648 1.00 20.00 388 LYS C CA 1
ATOM 2368 C C . LYS A 1 319 ? 61.191 63.417 31.869 1.00 20.00 388 LYS C C 1
ATOM 2369 O O . LYS A 1 319 ? 60.903 63.032 33.005 1.00 20.00 388 LYS C O 1
ATOM 2375 N N . ALA A 1 320 ? 62.083 64.372 31.630 1.00 20.00 389 ALA C N 1
ATOM 2376 C CA . ALA A 1 320 ? 62.788 65.054 32.708 1.00 20.00 389 ALA C CA 1
ATOM 2377 C C . ALA A 1 320 ? 63.809 66.024 32.131 1.00 20.00 389 ALA C C 1
ATOM 2378 O O . ALA A 1 320 ? 64.098 65.995 30.936 1.00 20.00 389 ALA C O 1
ATOM 2380 N N . ASP A 1 321 ? 64.345 66.892 32.982 1.00 20.00 390 ASP C N 1
ATOM 2381 C CA . ASP A 1 321 ? 65.362 67.840 32.553 1.00 20.00 390 ASP C CA 1
ATOM 2382 C C . ASP A 1 321 ? 66.461 66.992 31.913 1.00 20.00 390 ASP C C 1
ATOM 2383 O O . ASP A 1 321 ? 66.714 65.875 32.361 1.00 20.00 390 ASP C O 1
ATOM 2388 N N . PHE A 1 322 ? 67.129 67.509 30.889 1.00 20.00 391 PHE C N 1
ATOM 2389 C CA . PHE A 1 322 ? 68.184 66.736 30.242 1.00 20.00 391 PHE C CA 1
ATOM 2390 C C . PHE A 1 322 ? 69.273 66.227 31.190 1.00 20.00 391 PHE C C 1
ATOM 2391 O O . PHE A 1 322 ? 69.810 65.135 30.989 1.00 20.00 391 PHE C O 1
ATOM 2399 N N . LYS A 1 323 ? 69.613 67.010 32.210 1.00 20.00 392 LYS C N 1
ATOM 2400 C CA . LYS A 1 323 ? 70.642 66.586 33.155 1.00 20.00 392 LYS C CA 1
ATOM 2401 C C . LYS A 1 323 ? 70.162 65.418 33.999 1.00 20.00 392 LYS C C 1
ATOM 2402 O O . LYS A 1 323 ? 70.957 64.572 34.388 1.00 20.00 392 LYS C O 1
ATOM 2408 N N . THR A 1 324 ? 68.866 65.366 34.293 1.00 20.00 393 THR C N 1
ATOM 2409 C CA . THR A 1 324 ? 68.346 64.245 35.069 1.00 20.00 393 THR C CA 1
ATOM 2410 C C . THR A 1 324 ? 68.369 63.005 34.162 1.00 20.00 393 THR C C 1
ATOM 2411 O O . THR A 1 324 ? 68.806 61.932 34.576 1.00 20.00 393 THR C O 1
ATOM 2415 N N . GLN A 1 325 ? 67.924 63.170 32.918 1.00 20.00 394 GLN C N 1
ATOM 2416 C CA . GLN A 1 325 ? 67.912 62.069 31.956 1.00 20.00 394 GLN C CA 1
ATOM 2417 C C . GLN A 1 325 ? 69.312 61.499 31.768 1.00 20.00 394 GLN C C 1
ATOM 2418 O O . GLN A 1 325 ? 69.488 60.284 31.628 1.00 20.00 394 GLN C O 1
ATOM 2424 N N . LYS A 1 326 ? 70.307 62.380 31.770 1.00 20.00 395 LYS C N 1
ATOM 2425 C CA . LYS A 1 326 ? 71.688 61.957 31.604 1.00 20.00 395 LYS C CA 1
ATOM 2426 C C . LYS A 1 326 ? 72.116 61.021 32.730 1.00 20.00 395 LYS C C 1
ATOM 2427 O O . LYS A 1 326 ? 72.789 60.023 32.480 1.00 20.00 395 LYS C O 1
ATOM 2433 N N . GLU A 1 327 ? 71.737 61.338 33.968 1.00 20.00 396 GLU C N 1
ATOM 2434 C CA . GLU A 1 327 ? 72.089 60.469 35.089 1.00 20.00 396 GLU C CA 1
ATOM 2435 C C . GLU A 1 327 ? 71.358 59.133 34.919 1.00 20.00 396 GLU C C 1
ATOM 2436 O O . GLU A 1 327 ? 71.899 58.074 35.242 1.00 20.00 396 GLU C O 1
ATOM 2442 N N . ALA A 1 328 ? 70.120 59.202 34.422 1.00 20.00 397 ALA C N 1
ATOM 2443 C CA . ALA A 1 328 ? 69.296 58.019 34.203 1.00 20.00 397 ALA C CA 1
ATOM 2444 C C . ALA A 1 328 ? 70.001 57.049 33.256 1.00 20.00 397 ALA C C 1
ATOM 2445 O O . ALA A 1 328 ? 70.008 55.839 33.482 1.00 20.00 397 ALA C O 1
ATOM 2447 N N . ALA A 1 329 ? 70.596 57.590 32.200 1.00 20.00 398 ALA C N 1
ATOM 2448 C CA . ALA A 1 329 ? 71.318 56.779 31.225 1.00 20.00 398 ALA C CA 1
ATOM 2449 C C . ALA A 1 329 ? 72.457 56.056 31.928 1.00 20.00 398 ALA C C 1
ATOM 2450 O O . ALA A 1 329 ? 72.679 54.867 31.710 1.00 20.00 398 ALA C O 1
ATOM 2452 N N . TRP A 1 330 ? 73.184 56.782 32.772 1.00 20.00 399 TRP C N 1
ATOM 2453 C CA . TRP A 1 330 ? 74.281 56.188 33.523 1.00 20.00 399 TRP C CA 1
ATOM 2454 C C . TRP A 1 330 ? 73.758 55.068 34.406 1.00 20.00 399 TRP C C 1
ATOM 2455 O O . TRP A 1 330 ? 74.370 54.009 34.509 1.00 20.00 399 TRP C O 1
ATOM 2466 N N . ALA A 1 331 ? 72.622 55.313 35.047 1.00 20.00 400 ALA C N 1
ATOM 2467 C CA . ALA A 1 331 ? 72.033 54.335 35.942 1.00 20.00 400 ALA C CA 1
ATOM 2468 C C . ALA A 1 331 ? 71.687 53.054 35.193 1.00 20.00 400 ALA C C 1
ATOM 2469 O O . ALA A 1 331 ? 71.892 51.953 35.710 1.00 20.00 400 ALA C O 1
ATOM 2471 N N . ILE A 1 332 ? 71.170 53.212 33.975 1.00 20.00 401 ILE C N 1
ATOM 2472 C CA . ILE A 1 332 ? 70.783 52.084 33.135 1.00 20.00 401 ILE C CA 1
ATOM 2473 C C . ILE A 1 332 ? 72.017 51.384 32.581 1.00 20.00 401 ILE C C 1
ATOM 2474 O O . ILE A 1 332 ? 72.034 50.161 32.438 1.00 20.00 401 ILE C O 1
ATOM 2479 N N . THR A 1 333 ? 73.048 52.161 32.268 1.00 20.00 402 THR C N 1
ATOM 2480 C CA . THR A 1 333 ? 74.277 51.585 31.744 1.00 20.00 402 THR C CA 1
ATOM 2481 C C . THR A 1 333 ? 75.003 50.787 32.824 1.00 20.00 402 THR C C 1
ATOM 2482 O O . THR A 1 333 ? 75.627 49.772 32.523 1.00 20.00 402 THR C O 1
ATOM 2486 N N . ASN A 1 334 ? 74.914 51.245 34.075 1.00 20.00 403 ASN C N 1
ATOM 2487 C CA . ASN A 1 334 ? 75.549 50.549 35.191 1.00 20.00 403 ASN C CA 1
ATOM 2488 C C . ASN A 1 334 ? 74.751 49.297 35.497 1.00 20.00 403 ASN C C 1
ATOM 2489 O O . ASN A 1 334 ? 75.312 48.233 35.740 1.00 20.00 403 ASN C O 1
ATOM 2494 N N . TYR A 1 335 ? 73.431 49.448 35.500 1.00 20.00 404 TYR C N 1
ATOM 2495 C CA . TYR A 1 335 ? 72.524 48.342 35.761 1.00 20.00 404 TYR C CA 1
ATOM 2496 C C . TYR A 1 335 ? 72.770 47.262 34.711 1.00 20.00 404 TYR C C 1
ATOM 2497 O O . TYR A 1 335 ? 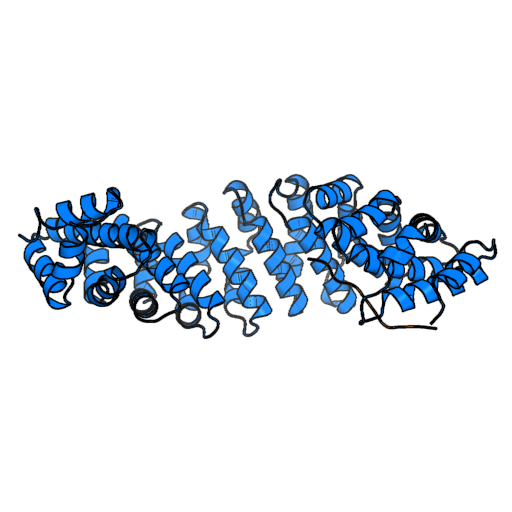73.020 46.116 35.060 1.00 20.00 404 TYR C O 1
ATOM 2506 N N . THR A 1 336 ? 72.718 47.640 33.434 1.00 20.00 405 THR C N 1
ATOM 2507 C CA . THR A 1 336 ? 72.926 46.684 32.344 1.00 20.00 405 THR C CA 1
ATOM 2508 C C . THR A 1 336 ? 74.305 46.049 32.374 1.00 20.00 405 THR C C 1
ATOM 2509 O O . THR A 1 336 ? 74.477 44.889 31.966 1.00 20.00 405 THR C O 1
ATOM 2513 N N . SER A 1 337 ? 75.285 46.799 32.864 1.00 20.00 406 SER C N 1
ATOM 2514 C CA . SER A 1 337 ? 76.653 46.298 32.940 1.00 20.00 406 SER C CA 1
ATOM 2515 C C . SER A 1 337 ? 76.909 45.264 34.046 1.00 20.00 406 SER C C 1
ATOM 2516 O O . SER A 1 337 ? 77.621 44.282 33.827 1.00 20.00 406 SER C O 1
ATOM 2519 N N . GLY A 1 338 ? 76.337 45.466 35.230 1.00 20.00 407 GLY C N 1
ATOM 2520 C CA . GLY A 1 338 ? 76.574 44.512 36.301 1.00 20.00 407 GLY C CA 1
ATOM 2521 C C . GLY A 1 338 ? 75.423 43.595 36.684 1.00 20.00 407 GLY C C 1
ATOM 2522 O O . GLY A 1 338 ? 75.552 42.813 37.625 1.00 20.00 407 GLY C O 1
ATOM 2523 N N . GLY A 1 339 ? 74.301 43.667 35.971 1.00 20.00 408 GLY C N 1
ATOM 2524 C CA . GLY A 1 339 ? 73.177 42.814 36.325 1.00 20.00 408 GLY C CA 1
ATOM 2525 C C . GLY A 1 339 ? 73.130 41.441 35.667 1.00 20.00 408 GLY C C 1
ATOM 2526 O O . GLY A 1 339 ? 73.826 41.179 34.683 1.00 20.00 408 GLY C O 1
ATOM 2527 N N . THR A 1 340 ? 72.303 40.559 36.222 1.00 20.00 409 THR C N 1
ATOM 2528 C CA . THR A 1 340 ? 72.121 39.210 35.689 1.00 20.00 409 THR C CA 1
ATOM 2529 C C . THR A 1 340 ? 71.382 39.328 34.353 1.00 20.00 409 THR C C 1
ATOM 2530 O O . THR A 1 340 ? 70.984 40.425 33.968 1.00 20.00 409 THR C O 1
ATOM 2534 N N . VAL A 1 341 ? 71.197 38.208 33.652 1.00 20.00 410 VAL C N 1
ATOM 2535 C CA . VAL A 1 341 ? 70.470 38.215 32.377 1.00 20.00 410 VAL C CA 1
ATOM 2536 C C . VAL A 1 341 ? 68.999 38.502 32.687 1.00 20.00 410 VAL C C 1
ATOM 2537 O O . VAL A 1 341 ? 68.334 39.264 31.989 1.00 20.00 410 VAL C O 1
ATOM 2541 N N . GLU A 1 342 ? 68.514 37.866 33.750 1.00 20.00 411 GLU C N 1
ATOM 2542 C CA . GLU A 1 342 ? 67.142 37.999 34.220 1.00 20.00 411 GLU C CA 1
ATOM 2543 C C . GLU A 1 342 ? 66.786 39.464 34.570 1.00 20.00 411 GLU C C 1
ATOM 2544 O O . GLU A 1 342 ? 65.707 39.959 34.220 1.00 20.00 411 GLU C O 1
ATOM 2550 N N . GLN A 1 343 ? 67.699 40.151 35.255 1.00 20.00 412 GLN C N 1
ATOM 2551 C CA . GLN A 1 343 ? 67.477 41.539 35.642 1.00 20.00 412 GLN C CA 1
ATOM 2552 C C . GLN A 1 343 ? 67.446 42.412 34.401 1.00 20.00 412 GLN C C 1
ATOM 2553 O O . GLN A 1 343 ? 66.646 43.340 34.299 1.00 20.00 412 GLN C O 1
ATOM 2559 N N . ILE A 1 344 ? 68.306 42.105 33.442 1.00 20.00 413 ILE C N 1
ATOM 2560 C CA . ILE A 1 344 ? 68.343 42.875 32.211 1.00 20.00 413 ILE C CA 1
ATOM 2561 C C . ILE A 1 344 ? 67.060 42.660 31.389 1.00 20.00 413 ILE C C 1
ATOM 2562 O O . ILE A 1 344 ? 66.541 43.607 30.789 1.00 20.00 413 ILE C O 1
ATOM 2567 N N . VAL A 1 345 ? 66.546 41.426 31.367 1.00 20.00 414 VAL C N 1
ATOM 2568 C CA . VAL A 1 345 ? 65.310 41.116 30.638 1.00 20.00 414 VAL C CA 1
ATOM 2569 C C . VAL A 1 345 ? 64.178 41.933 31.260 1.00 20.00 414 VAL C C 1
ATOM 2570 O O . VAL A 1 345 ? 63.364 42.535 30.557 1.00 20.00 414 VAL C O 1
ATOM 2574 N N . TYR A 1 346 ? 64.138 41.934 32.588 1.00 20.00 415 TYR C N 1
ATOM 2575 C CA . TYR A 1 346 ? 63.130 42.675 33.338 1.00 20.00 415 TYR C CA 1
ATOM 2576 C C . TYR A 1 346 ? 63.166 44.156 32.949 1.00 20.00 415 TYR C C 1
ATOM 2577 O O . TYR A 1 346 ? 62.132 44.810 32.821 1.00 20.00 415 TYR C O 1
ATOM 2586 N N . LEU A 1 347 ? 64.371 44.670 32.749 1.00 20.00 416 LEU C N 1
ATOM 2587 C CA . LEU A 1 347 ? 64.550 46.059 32.367 1.00 20.00 416 LEU C CA 1
ATOM 2588 C C . LEU A 1 347 ? 63.875 46.330 31.027 1.00 20.00 416 LEU C C 1
ATOM 2589 O O . LEU A 1 347 ? 63.250 47.379 30.830 1.00 20.00 416 LEU C O 1
ATOM 2594 N N . VAL A 1 348 ? 64.004 45.383 30.105 1.00 20.00 417 VAL C N 1
ATOM 2595 C CA . VAL A 1 348 ? 63.402 45.533 28.783 1.00 20.00 417 VAL C CA 1
ATOM 2596 C C . VAL A 1 348 ? 61.877 45.423 28.840 1.00 20.00 417 VAL C C 1
ATOM 2597 O O . VAL A 1 348 ? 61.169 46.080 28.084 1.00 20.00 417 VAL C O 1
ATOM 2601 N N . HIS A 1 349 ? 61.378 44.590 29.740 1.00 20.00 418 HIS C N 1
ATOM 2602 C CA . HIS A 1 349 ? 59.943 44.405 29.891 1.00 20.00 418 HIS C CA 1
ATOM 2603 C C . HIS A 1 349 ? 59.296 45.624 30.540 1.00 20.00 418 HIS C C 1
ATOM 2604 O O . HIS A 1 349 ? 58.078 45.802 30.471 1.00 20.00 418 HIS C O 1
ATOM 2611 N N . CYS A 1 350 ? 60.115 46.462 31.174 1.00 20.00 419 CYS C N 1
ATOM 2612 C CA . CYS A 1 350 ? 59.622 47.673 31.813 1.00 20.00 419 CYS C CA 1
ATOM 2613 C C . CYS A 1 350 ? 59.500 48.829 30.833 1.00 20.00 419 CYS C C 1
ATOM 2614 O O . CYS A 1 350 ? 58.939 49.871 31.171 1.00 20.00 419 CYS C O 1
ATOM 2617 N N . GLY A 1 351 ? 60.051 48.653 29.637 1.00 20.00 420 GLY C N 1
ATOM 2618 C CA . GLY A 1 351 ? 59.966 49.683 28.618 1.00 20.00 420 GLY C CA 1
ATOM 2619 C C . GLY A 1 351 ? 61.159 50.604 28.452 1.00 20.00 420 GLY C C 1
ATOM 2620 O O . GLY A 1 351 ? 61.013 51.722 27.968 1.00 20.00 420 GLY C O 1
ATOM 2621 N N . ILE A 1 352 ? 62.347 50.134 28.808 1.00 20.00 421 ILE C N 1
ATOM 2622 C CA . ILE A 1 352 ? 63.549 50.956 28.705 1.00 20.00 421 ILE C CA 1
ATOM 2623 C C . ILE A 1 352 ? 63.980 51.308 27.283 1.00 20.00 421 ILE C C 1
ATOM 2624 O O . ILE A 1 352 ? 64.575 52.364 27.060 1.00 20.00 421 ILE C O 1
ATOM 2629 N N . ILE A 1 353 ? 63.680 50.439 26.324 1.00 20.00 422 ILE C N 1
ATOM 2630 C CA . ILE A 1 353 ? 64.085 50.646 24.929 1.00 20.00 422 ILE C CA 1
ATOM 2631 C C . ILE A 1 353 ? 63.626 51.931 24.234 1.00 20.00 422 ILE C C 1
ATOM 2632 O O . ILE A 1 353 ? 64.456 52.695 23.715 1.00 20.00 422 ILE C O 1
ATOM 2637 N N . GLU A 1 354 ? 62.315 52.162 24.196 1.00 20.00 423 GLU C N 1
ATOM 2638 C CA . GLU A 1 354 ? 61.771 53.350 23.546 1.00 20.00 423 GLU C CA 1
ATOM 2639 C C . GLU A 1 354 ? 62.419 54.650 24.027 1.00 20.00 423 GLU C C 1
ATOM 2640 O O . GLU A 1 354 ? 63.050 55.371 23.247 1.00 20.00 423 GLU C O 1
ATOM 2646 N N . PRO A 1 355 ? 62.274 54.969 25.322 1.00 20.00 424 PRO C N 1
ATOM 2647 C CA . PRO A 1 355 ? 62.878 56.209 25.813 1.00 20.00 424 PRO C CA 1
ATOM 2648 C C . PRO A 1 355 ? 64.400 56.256 25.650 1.00 20.00 424 PRO C C 1
ATOM 2649 O O . PRO A 1 355 ? 64.977 57.335 25.526 1.00 20.00 424 PRO C O 1
ATOM 2653 N N . LEU A 1 356 ? 65.042 55.087 25.649 1.00 20.00 425 LEU C N 1
ATOM 2654 C CA . LEU A 1 356 ? 66.493 55.015 25.501 1.00 20.00 425 LEU C CA 1
ATOM 2655 C C . LEU A 1 356 ? 66.835 55.341 24.051 1.00 20.00 425 LEU C C 1
ATOM 2656 O O . LEU A 1 356 ? 67.843 55.998 23.770 1.00 20.00 425 LEU C O 1
ATOM 2661 N N . MET A 1 357 ? 65.981 54.896 23.130 1.00 20.00 426 MET C N 1
ATOM 2662 C CA . MET A 1 357 ? 66.190 55.176 21.715 1.00 20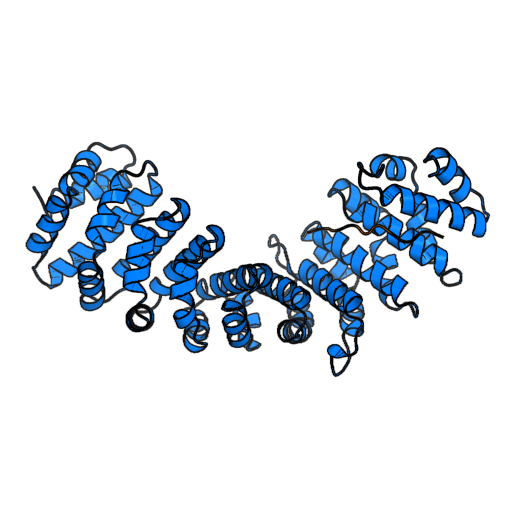.00 426 MET C CA 1
ATOM 2663 C C . MET A 1 357 ? 66.004 56.667 21.467 1.00 20.00 426 MET C C 1
ATOM 2664 O O . MET A 1 357 ? 66.842 57.321 20.830 1.00 20.00 426 MET C O 1
ATOM 2669 N N . ASN A 1 358 ? 64.893 57.200 21.961 1.00 20.00 427 ASN C N 1
ATOM 2670 C CA . ASN A 1 358 ? 64.596 58.607 21.786 1.00 20.00 427 ASN C CA 1
ATOM 2671 C C . ASN A 1 358 ? 65.743 59.521 22.207 1.00 20.00 427 ASN C C 1
ATOM 2672 O O . ASN A 1 358 ? 65.858 60.639 21.699 1.00 20.00 427 ASN C O 1
ATOM 2677 N N . LEU A 1 359 ? 66.590 59.055 23.123 1.00 20.00 428 LEU C N 1
ATOM 2678 C CA . LEU A 1 359 ? 67.712 59.870 23.581 1.00 20.00 428 LEU C CA 1
ATOM 2679 C C . LEU A 1 359 ? 68.946 59.795 22.683 1.00 20.00 428 LEU C C 1
ATOM 2680 O O . LEU A 1 359 ? 69.875 60.586 22.840 1.00 20.00 428 LEU C O 1
ATOM 2685 N N . LEU A 1 360 ? 68.962 58.860 21.740 1.00 20.00 429 LEU C N 1
ATOM 2686 C CA . LEU A 1 360 ? 70.102 58.739 20.831 1.00 20.00 429 LEU C CA 1
ATOM 2687 C C . LEU A 1 360 ? 70.189 59.945 19.895 1.00 20.00 429 LEU C C 1
ATOM 2688 O O . LEU A 1 360 ? 71.188 60.142 19.198 1.00 20.00 429 LEU C O 1
ATOM 2693 N N . SER A 1 361 ? 69.133 60.748 19.877 1.00 20.00 430 SER C N 1
ATOM 2694 C CA . SER A 1 361 ? 69.097 61.926 19.035 1.00 20.00 430 SER C CA 1
ATOM 2695 C C . SER A 1 361 ? 69.747 63.078 19.774 1.00 20.00 430 SER C C 1
ATOM 2696 O O . SER A 1 361 ? 70.034 64.128 19.189 1.00 20.00 430 SER C O 1
ATOM 2699 N N . ALA A 1 362 ? 69.983 62.877 21.065 1.00 20.00 431 ALA C N 1
ATOM 2700 C CA . ALA A 1 362 ? 70.599 63.900 21.897 1.00 20.00 431 ALA C CA 1
ATOM 2701 C C . ALA A 1 362 ? 71.822 64.490 21.200 1.00 20.00 431 ALA C C 1
ATOM 2702 O O . ALA A 1 362 ? 72.530 63.790 20.467 1.00 20.00 431 ALA C O 1
ATOM 2704 N N . LYS A 1 363 ? 72.059 65.778 21.442 1.00 20.00 432 LYS C N 1
ATOM 2705 C CA . LYS A 1 363 ? 73.180 66.505 20.849 1.00 20.00 432 LYS C CA 1
ATOM 2706 C C . LYS A 1 363 ? 74.359 66.517 21.802 1.00 20.00 432 LYS C C 1
ATOM 2707 O O . LYS A 1 363 ? 75.211 67.406 21.751 1.00 20.00 432 LYS C O 1
ATOM 2713 N N . ASP A 1 364 ? 74.401 65.526 22.679 1.00 20.00 433 ASP C N 1
ATOM 2714 C CA . ASP A 1 364 ? 75.468 65.434 23.660 1.00 20.00 433 ASP C CA 1
ATOM 2715 C C . ASP A 1 364 ? 76.219 64.117 23.556 1.00 20.00 433 ASP C C 1
ATOM 2716 O O . ASP A 1 364 ? 75.820 63.115 24.144 1.00 20.00 433 ASP C O 1
ATOM 2721 N N . THR A 1 365 ? 77.306 64.140 22.792 1.00 20.00 434 THR C N 1
ATOM 2722 C CA . THR A 1 365 ? 78.170 62.984 22.568 1.00 20.00 434 THR C CA 1
ATOM 2723 C C . THR A 1 365 ? 78.287 62.066 23.781 1.00 20.00 434 THR C C 1
ATOM 2724 O O . THR A 1 365 ? 78.229 60.843 23.655 1.00 20.00 434 THR C O 1
ATOM 2728 N N . LYS A 1 366 ? 78.443 62.654 24.958 1.00 20.00 435 LYS C N 1
ATOM 2729 C CA . LYS A 1 366 ? 78.579 61.877 26.188 1.00 20.00 435 LYS C CA 1
ATOM 2730 C C . LYS A 1 366 ? 77.415 60.916 26.479 1.00 20.00 435 LYS C C 1
ATOM 2731 O O . LYS A 1 366 ? 77.633 59.759 26.857 1.00 20.00 435 LYS C O 1
ATOM 2737 N N . ILE A 1 367 ? 76.179 61.384 26.313 1.00 20.00 436 ILE C N 1
ATOM 2738 C CA . ILE A 1 367 ? 75.036 60.526 26.598 1.00 20.00 436 ILE C CA 1
ATOM 2739 C C . ILE A 1 367 ? 74.838 59.475 25.512 1.00 20.00 436 ILE C C 1
ATOM 2740 O O . ILE A 1 367 ? 74.205 58.437 25.745 1.00 20.00 436 ILE C O 1
ATOM 2745 N N . ILE A 1 368 ? 75.379 59.737 24.327 1.00 20.00 437 ILE C N 1
ATOM 2746 C CA . ILE A 1 368 ? 75.259 58.797 23.219 1.00 20.00 437 ILE C CA 1
ATOM 2747 C C . ILE A 1 368 ? 76.168 57.593 23.440 1.00 20.00 437 ILE C C 1
ATOM 2748 O O . ILE A 1 368 ? 75.837 56.467 23.052 1.00 20.00 437 ILE C O 1
ATOM 2753 N N . GLN A 1 369 ? 77.314 57.840 24.069 1.00 20.00 438 GLN C N 1
ATOM 2754 C CA . GLN A 1 369 ? 78.280 56.789 24.349 1.00 20.00 438 GLN C CA 1
ATOM 2755 C C . GLN A 1 369 ? 77.786 55.922 25.495 1.00 20.00 438 GLN C C 1
ATOM 2756 O O . GLN A 1 369 ? 78.022 54.701 25.527 1.00 20.00 438 GLN C O 1
ATOM 2762 N N . VAL A 1 370 ? 77.118 56.561 26.449 1.00 20.00 439 VAL C N 1
ATOM 2763 C CA . VAL A 1 370 ? 76.592 55.854 27.602 1.00 20.00 439 VAL C CA 1
ATOM 2764 C C . VAL A 1 370 ? 75.461 54.927 27.168 1.00 20.00 439 VAL C C 1
ATOM 2765 O O . VAL A 1 370 ? 75.360 53.796 27.629 1.00 20.00 439 VAL C O 1
ATOM 2769 N N . ILE A 1 371 ? 74.633 55.409 26.251 1.00 20.00 440 ILE C N 1
ATOM 2770 C CA . ILE A 1 371 ? 73.493 54.647 25.760 1.00 20.00 440 ILE C CA 1
ATOM 2771 C C . ILE A 1 371 ? 73.854 53.508 24.805 1.00 20.00 440 ILE C C 1
ATOM 2772 O O . ILE A 1 371 ? 73.295 52.402 24.907 1.00 20.00 440 ILE C O 1
ATOM 2777 N N . LEU A 1 372 ? 74.770 53.768 23.873 1.00 20.00 441 LEU C N 1
ATOM 2778 C CA . LEU A 1 372 ? 75.189 52.720 22.947 1.00 20.00 441 LEU C CA 1
ATOM 2779 C C . LEU A 1 372 ? 75.764 51.601 23.805 1.00 20.00 441 LEU C C 1
ATOM 2780 O O . LEU A 1 372 ? 75.647 50.420 23.477 1.00 20.00 441 LEU C O 1
ATOM 2785 N N . ASP A 1 373 ? 76.367 51.984 24.924 1.00 20.00 442 ASP C N 1
ATOM 2786 C CA . ASP A 1 373 ? 76.951 51.021 25.857 1.00 20.00 442 ASP C CA 1
ATOM 2787 C C . ASP A 1 373 ? 75.868 50.149 26.504 1.00 20.00 442 ASP C C 1
ATOM 2788 O O . ASP A 1 373 ? 76.055 48.946 26.714 1.00 20.00 442 ASP C O 1
ATOM 2793 N N . ALA A 1 374 ? 74.736 50.769 26.834 1.00 20.00 443 ALA C N 1
ATOM 2794 C CA . ALA A 1 374 ? 73.631 50.042 27.448 1.00 20.00 443 ALA C CA 1
ATOM 2795 C C . ALA A 1 374 ? 73.076 49.074 26.409 1.00 20.00 443 ALA C C 1
ATOM 2796 O O . ALA A 1 374 ? 72.711 47.941 26.729 1.00 20.00 443 ALA C O 1
ATOM 2798 N N . ILE A 1 375 ? 73.018 49.529 25.163 1.00 20.00 444 ILE C N 1
ATOM 2799 C CA . ILE A 1 375 ? 72.516 48.697 24.081 1.00 20.00 444 ILE C CA 1
ATOM 2800 C C . ILE A 1 375 ? 73.415 47.479 23.894 1.00 20.00 444 ILE C C 1
ATOM 2801 O O . ILE A 1 375 ? 72.923 46.355 23.732 1.00 20.00 444 ILE C O 1
ATOM 2806 N N . SER A 1 376 ? 74.730 47.691 23.911 1.00 20.00 445 SER C N 1
ATOM 2807 C CA . SER A 1 376 ? 75.648 46.564 23.771 1.00 20.00 445 SER C CA 1
ATOM 2808 C C . SER A 1 376 ? 75.342 45.597 24.905 1.00 20.00 445 SER C C 1
ATOM 2809 O O . SER A 1 376 ? 75.095 44.410 24.687 1.00 20.00 445 SER C O 1
ATOM 2812 N N . ASN A 1 377 ? 75.357 46.123 26.122 1.00 20.00 446 ASN C N 1
ATOM 2813 C CA . ASN A 1 377 ? 75.079 45.330 27.311 1.00 20.00 446 ASN C CA 1
ATOM 2814 C C . ASN A 1 377 ? 73.806 44.514 27.207 1.00 20.00 446 ASN C C 1
ATOM 2815 O O . ASN A 1 377 ? 73.788 43.345 27.578 1.00 20.00 446 ASN C O 1
ATOM 2820 N N . ILE A 1 378 ? 72.735 45.142 26.729 1.00 20.00 447 ILE C N 1
ATOM 2821 C CA . ILE A 1 378 ? 71.442 44.468 26.608 1.00 20.00 447 ILE C CA 1
ATOM 2822 C C . ILE A 1 378 ? 71.496 43.347 25.580 1.00 20.00 447 ILE C C 1
ATOM 2823 O O . ILE A 1 378 ? 70.983 42.251 25.829 1.00 20.00 447 ILE C O 1
ATOM 2828 N N . PHE A 1 379 ? 72.110 43.612 24.429 1.00 20.00 448 PHE C N 1
ATOM 2829 C CA . PHE A 1 379 ? 72.232 42.578 23.400 1.00 20.00 448 PHE C CA 1
ATOM 2830 C C . PHE A 1 379 ? 73.026 41.394 23.960 1.00 20.00 448 PHE C C 1
ATOM 2831 O O . PHE A 1 379 ? 72.629 40.240 23.807 1.00 20.00 448 PHE C O 1
ATOM 2839 N N . GLN A 1 380 ? 74.148 41.691 24.614 1.00 20.00 449 GLN C N 1
ATOM 2840 C CA . GLN A 1 380 ? 74.990 40.650 25.201 1.00 20.00 449 GLN C CA 1
ATOM 2841 C C . GLN A 1 380 ? 74.179 39.698 26.072 1.00 20.00 449 GLN C C 1
ATOM 2842 O O . GLN A 1 380 ? 74.510 38.513 26.200 1.00 20.00 449 GLN C O 1
ATOM 2848 N N . ALA A 1 381 ? 73.130 40.223 26.692 1.00 20.00 450 ALA C N 1
ATOM 2849 C CA . ALA A 1 381 ? 72.280 39.407 27.546 1.00 20.00 450 ALA C CA 1
ATOM 2850 C C . ALA A 1 381 ? 71.368 38.581 26.642 1.00 20.00 450 ALA C C 1
ATOM 2851 O O . ALA A 1 381 ? 71.161 37.384 26.862 1.00 20.00 450 ALA C O 1
ATOM 2853 N N . ALA A 1 382 ? 70.827 39.230 25.617 1.00 20.00 451 ALA C N 1
ATOM 2854 C CA . ALA A 1 382 ? 69.949 38.555 24.674 1.00 20.00 451 ALA C CA 1
ATOM 2855 C C . ALA A 1 382 ? 70.709 37.375 24.068 1.00 20.00 451 ALA C C 1
ATOM 2856 O O . ALA A 1 382 ? 70.151 36.287 23.892 1.00 20.00 451 ALA C O 1
ATOM 2858 N N . GLU A 1 383 ? 71.990 37.593 23.767 1.00 20.00 452 GLU C N 1
ATOM 2859 C CA . GLU A 1 383 ? 72.825 36.543 23.182 1.00 20.00 452 GLU C CA 1
ATOM 2860 C C . GLU A 1 383 ? 72.792 35.272 24.032 1.00 20.00 452 GLU C C 1
ATOM 2861 O O . GLU A 1 383 ? 72.726 34.165 23.495 1.00 20.00 452 GLU C O 1
ATOM 2867 N N . LYS A 1 384 ? 72.823 35.414 25.353 1.00 20.00 453 LYS C N 1
ATOM 2868 C CA . LYS A 1 384 ? 72.785 34.236 26.218 1.00 20.00 453 LYS C CA 1
ATOM 2869 C C . LYS A 1 384 ? 71.410 33.583 26.175 1.00 20.00 453 LYS C C 1
ATOM 2870 O O . LYS A 1 384 ? 71.215 32.468 26.683 1.00 20.00 453 LYS C O 1
ATOM 2876 N N . LEU A 1 385 ? 70.456 34.286 25.569 1.00 20.00 454 LEU C N 1
ATOM 2877 C CA . LEU A 1 385 ? 69.094 33.777 25.424 1.00 20.00 454 LEU C CA 1
ATOM 2878 C C . LEU A 1 385 ? 68.812 33.578 23.939 1.00 20.00 454 LEU C C 1
ATOM 2879 O O . LEU A 1 385 ? 67.675 33.308 23.541 1.00 20.00 454 LEU C O 1
ATOM 2884 N N . GLY A 1 386 ? 69.847 33.736 23.119 1.00 20.00 455 GLY C N 1
ATOM 2885 C CA . GLY A 1 386 ? 69.678 33.571 21.688 1.00 20.00 455 GLY C CA 1
ATOM 2886 C C . GLY A 1 386 ? 68.508 34.359 21.121 1.00 20.00 455 GLY C C 1
ATOM 2887 O O . GLY A 1 386 ? 68.121 34.159 19.956 1.00 20.00 455 GLY C O 1
ATOM 2888 N N . GLU A 1 387 ? 67.937 35.252 21.931 1.00 20.00 456 GLU C N 1
ATOM 2889 C CA . GLU A 1 387 ? 66.805 36.070 21.490 1.00 20.00 456 GLU C CA 1
ATOM 2890 C C . GLU A 1 387 ? 67.314 37.374 20.881 1.00 20.00 456 GLU C C 1
ATOM 2891 O O . GLU A 1 387 ? 66.569 38.355 20.770 1.00 20.00 456 GLU C O 1
ATOM 2897 N N . THR A 1 388 ? 68.586 37.391 20.496 1.00 20.00 457 THR C N 1
ATOM 2898 C CA . THR A 1 388 ? 69.158 38.585 19.889 1.00 20.00 457 THR C CA 1
ATOM 2899 C C . THR A 1 388 ? 68.193 39.179 18.865 1.00 20.00 457 THR C C 1
ATOM 2900 O O . THR A 1 388 ? 67.636 40.262 19.068 1.00 20.00 457 THR C O 1
ATOM 2904 N N . GLU A 1 389 ? 67.989 38.454 17.770 1.00 20.00 458 GLU C N 1
ATOM 2905 C CA . GLU A 1 389 ? 67.088 38.872 16.693 1.00 20.00 458 GLU C CA 1
ATOM 2906 C C . GLU A 1 389 ? 65.769 39.492 17.149 1.00 20.00 458 GLU C C 1
ATOM 2907 O O . GLU A 1 389 ? 65.240 40.384 16.487 1.00 20.00 458 GLU C O 1
ATOM 2913 N N . LYS A 1 390 ? 65.233 39.016 18.269 1.00 20.00 459 LYS C N 1
ATOM 2914 C CA . LYS A 1 390 ? 63.962 39.526 18.775 1.00 20.00 459 LYS C CA 1
ATOM 2915 C C . LYS A 1 390 ? 64.109 40.952 19.302 1.00 20.00 459 LYS C C 1
ATOM 2916 O O . LYS A 1 390 ? 63.168 41.743 19.237 1.00 20.00 459 LYS C O 1
ATOM 2922 N N . LEU A 1 391 ? 65.287 41.274 19.826 1.00 20.00 460 LEU C N 1
ATOM 2923 C CA . LEU A 1 391 ? 65.543 42.611 20.351 1.00 20.00 460 LEU C CA 1
ATOM 2924 C C . LEU A 1 391 ? 65.879 43.522 19.184 1.00 20.00 460 LEU C C 1
ATOM 2925 O O . LEU A 1 391 ? 65.371 44.642 19.071 1.00 20.00 460 LEU C O 1
ATOM 2930 N N . SER A 1 392 ? 66.746 43.015 18.312 1.00 20.00 461 SER C N 1
ATOM 2931 C CA . SER A 1 392 ? 67.182 43.744 17.135 1.00 20.00 461 SER C CA 1
ATOM 2932 C C . SER A 1 392 ? 66.011 44.273 16.335 1.00 20.00 461 SER C C 1
ATOM 2933 O O . SER A 1 392 ? 66.197 45.083 15.430 1.00 20.00 461 SER C O 1
ATOM 2936 N N . ILE A 1 393 ? 64.809 43.801 16.642 1.00 20.00 462 ILE C N 1
ATOM 2937 C CA . ILE A 1 393 ? 63.635 44.280 15.927 1.00 20.00 462 ILE C CA 1
ATOM 2938 C C . ILE A 1 393 ? 62.982 45.399 16.718 1.00 20.00 462 ILE C C 1
ATOM 2939 O O . ILE A 1 393 ? 62.564 46.418 16.150 1.00 20.00 462 ILE C O 1
ATOM 2944 N N . MET A 1 394 ? 62.899 45.210 18.031 1.00 20.00 463 MET C N 1
ATOM 2945 C CA . MET A 1 394 ? 62.309 46.218 18.901 1.00 20.00 463 MET C CA 1
ATOM 2946 C C . MET A 1 394 ? 63.006 47.556 18.703 1.00 20.00 463 MET C C 1
ATOM 2947 O O . MET A 1 394 ? 62.367 48.619 18.739 1.00 20.00 463 MET C O 1
ATOM 2952 N N . ILE A 1 395 ? 64.322 47.490 18.508 1.00 20.00 464 ILE C N 1
ATOM 2953 C CA . ILE A 1 395 ? 65.146 48.674 18.317 1.00 20.00 464 ILE C CA 1
ATOM 2954 C C . ILE A 1 395 ? 64.915 49.281 16.939 1.00 20.00 464 ILE C C 1
ATOM 2955 O O . ILE A 1 395 ? 65.282 50.433 16.681 1.00 20.00 464 ILE C O 1
ATOM 2960 N N . GLU A 1 396 ? 64.320 48.496 16.045 1.00 20.00 465 GLU C N 1
ATOM 2961 C CA . GLU A 1 396 ? 64.020 48.979 14.702 1.00 20.00 465 GLU C CA 1
ATOM 2962 C C . GLU A 1 396 ? 62.646 49.619 14.845 1.00 20.00 465 GLU C C 1
ATOM 2963 O O . GLU A 1 396 ? 62.420 50.770 14.443 1.00 20.00 465 GLU C O 1
ATOM 2969 N N . GLU A 1 397 ? 61.741 48.852 15.445 1.00 20.00 466 GLU C N 1
ATOM 2970 C CA . GLU A 1 397 ? 60.372 49.281 15.716 1.00 20.00 466 GLU C CA 1
ATOM 2971 C C . GLU A 1 397 ? 60.381 50.727 16.177 1.00 20.00 466 GLU C C 1
ATOM 2972 O O . GLU A 1 397 ? 60.077 51.637 15.405 1.00 20.00 466 GLU C O 1
ATOM 2978 N N . CYS A 1 398 ? 60.744 50.937 17.438 1.00 20.00 467 CYS C N 1
ATOM 2979 C CA . CYS A 1 398 ? 60.778 52.284 17.999 1.00 20.00 467 CYS C CA 1
ATOM 2980 C C . CYS A 1 398 ? 61.368 53.271 17.010 1.00 20.00 467 CYS C C 1
ATOM 2981 O O . CYS A 1 398 ? 61.022 54.462 17.015 1.00 20.00 467 CYS C O 1
ATOM 2984 N N . GLY A 1 399 ? 62.260 52.769 16.161 1.00 20.00 468 GLY C N 1
ATOM 2985 C CA . GLY A 1 399 ? 62.904 53.621 15.180 1.00 20.00 468 GLY C CA 1
ATOM 2986 C C . GLY A 1 399 ? 64.315 53.919 15.639 1.00 20.00 468 GLY C C 1
ATOM 2987 O O . GLY A 1 399 ? 64.824 55.026 15.450 1.00 20.00 468 GLY C O 1
ATOM 2988 N N . GLY A 1 400 ? 64.946 52.925 16.258 1.00 20.00 469 GLY C N 1
ATOM 2989 C CA . GLY A 1 400 ? 66.305 53.095 16.736 1.00 20.00 469 GLY C CA 1
ATOM 2990 C C . GLY A 1 400 ? 67.309 52.634 15.699 1.00 20.00 469 GLY C C 1
ATOM 2991 O O . GLY A 1 400 ? 68.421 53.176 15.613 1.00 20.00 469 GLY C O 1
ATOM 2992 N N . LEU A 1 401 ? 66.916 51.645 14.896 1.00 20.00 470 LEU C N 1
ATOM 2993 C CA . LEU A 1 401 ? 67.800 51.114 13.863 1.00 20.00 470 LEU C CA 1
ATOM 2994 C C . LEU A 1 401 ? 68.330 52.246 13.006 1.00 20.00 470 LEU C C 1
ATOM 2995 O O . LEU A 1 401 ? 69.386 52.129 12.378 1.00 20.00 470 LEU C O 1
ATOM 3000 N N . ASP A 1 402 ? 67.585 53.344 12.986 1.00 20.00 471 ASP C N 1
ATOM 3001 C CA . ASP A 1 402 ? 67.974 54.516 12.224 1.00 20.00 471 ASP C CA 1
ATOM 3002 C C . ASP A 1 402 ? 69.071 55.259 12.978 1.00 20.00 471 ASP C C 1
ATOM 3003 O O . ASP A 1 402 ? 70.204 55.367 12.495 1.00 20.00 471 ASP C O 1
ATOM 3008 N N . LYS A 1 403 ? 68.748 55.759 14.169 1.00 20.00 472 LYS C N 1
ATOM 3009 C CA . LYS A 1 403 ? 69.733 56.515 14.943 1.00 20.00 472 LYS C CA 1
ATOM 3010 C C . LYS A 1 403 ? 71.089 55.795 15.043 1.00 20.00 472 LYS C C 1
ATOM 3011 O O . LYS A 1 403 ? 72.140 56.432 14.946 1.00 20.00 472 LYS C O 1
ATOM 3017 N N . ILE A 1 404 ? 71.078 54.476 15.218 1.00 20.00 473 ILE C N 1
ATOM 3018 C CA . ILE A 1 404 ? 72.340 53.728 15.303 1.00 20.00 473 ILE C CA 1
ATOM 3019 C C . ILE A 1 404 ? 72.979 53.615 13.917 1.00 20.00 473 ILE C C 1
ATOM 3020 O O . ILE A 1 404 ? 74.176 53.315 13.786 1.00 20.00 473 ILE C O 1
ATOM 3025 N N . GLU A 1 405 ? 72.151 53.833 12.896 1.00 20.00 474 GLU C N 1
ATOM 3026 C CA . GLU A 1 405 ? 72.546 53.758 11.491 1.00 20.00 474 GLU C CA 1
ATOM 3027 C C . GLU A 1 405 ? 73.233 55.078 11.159 1.00 20.00 474 GLU C C 1
ATOM 3028 O O . GLU A 1 405 ? 74.359 55.109 10.639 1.00 20.00 474 GLU C O 1
ATOM 3034 N N . ALA A 1 406 ? 72.550 56.174 11.470 1.00 20.00 475 ALA C N 1
ATOM 3035 C CA . ALA A 1 406 ? 73.108 57.490 11.217 1.00 20.00 475 ALA C CA 1
ATOM 3036 C C . ALA A 1 406 ? 74.318 57.687 12.131 1.00 20.00 475 ALA C C 1
ATOM 3037 O O . ALA A 1 406 ? 75.242 58.436 11.802 1.00 20.00 475 ALA C O 1
ATOM 3039 N N . LEU A 1 407 ? 74.331 57.006 13.273 1.00 20.00 476 LEU C N 1
ATOM 3040 C CA . LEU A 1 407 ? 75.465 57.126 14.191 1.00 20.00 476 LEU C CA 1
ATOM 3041 C C . LEU A 1 407 ? 76.736 56.458 13.647 1.00 20.00 476 LEU C C 1
ATOM 3042 O O . LEU A 1 407 ? 77.803 56.513 14.274 1.00 20.00 476 LEU C O 1
ATOM 3047 N N . GLN A 1 408 ? 76.623 55.815 12.490 1.00 20.00 477 GLN C N 1
ATOM 3048 C CA . GLN A 1 408 ? 77.796 55.206 11.879 1.00 20.00 477 GLN C CA 1
ATOM 3049 C C . GLN A 1 408 ? 78.563 56.399 11.309 1.00 20.00 477 GLN C C 1
ATOM 3050 O O . GLN A 1 408 ? 79.735 56.649 11.636 1.00 20.00 477 GLN C O 1
ATOM 3056 N N . ARG A 1 409 ? 77.870 57.144 10.455 1.00 20.00 478 ARG C N 1
ATOM 3057 C CA . ARG A 1 409 ? 78.429 58.339 9.845 1.00 20.00 478 ARG C CA 1
ATOM 3058 C C . ARG A 1 409 ? 78.410 59.432 10.919 1.00 20.00 478 ARG C C 1
ATOM 3059 O O . ARG A 1 409 ? 77.619 60.380 10.839 1.00 20.00 478 ARG C O 1
ATOM 3067 N N . HIS A 1 410 ? 79.270 59.271 11.928 1.00 20.00 479 HIS C N 1
ATOM 3068 C CA . HIS A 1 410 ? 79.377 60.216 13.046 1.00 20.00 479 HIS C CA 1
ATOM 3069 C C . HIS A 1 410 ? 80.762 60.866 13.030 1.00 20.00 479 HIS C C 1
ATOM 3070 O O . HIS A 1 410 ? 81.471 60.803 12.017 1.00 20.00 479 HIS C O 1
ATOM 3077 N N . GLU A 1 411 ? 81.148 61.480 14.149 1.00 20.00 480 GLU C N 1
ATOM 3078 C CA . GLU A 1 411 ? 82.443 62.141 14.253 1.00 20.00 480 GLU C CA 1
ATOM 3079 C C . GLU A 1 411 ? 83.340 61.660 15.397 1.00 20.00 480 GLU C C 1
ATOM 3080 O O . GLU A 1 411 ? 84.558 61.510 15.207 1.00 20.00 480 GLU C O 1
ATOM 3086 N N . ASN A 1 412 ? 82.776 61.430 16.583 1.00 20.00 481 ASN C N 1
ATOM 3087 C CA . ASN A 1 412 ? 83.617 60.959 17.686 1.00 20.00 481 ASN C CA 1
ATOM 3088 C C . ASN A 1 412 ? 83.806 59.444 17.575 1.00 20.00 481 ASN C C 1
ATOM 3089 O O . ASN A 1 412 ? 82.843 58.681 17.709 1.00 20.00 481 ASN C O 1
ATOM 3094 N N . GLU A 1 413 ? 85.052 59.026 17.350 1.00 20.00 482 GLU C N 1
ATOM 3095 C CA . GLU A 1 413 ? 85.418 57.616 17.194 1.00 20.00 482 GLU C CA 1
ATOM 3096 C C . GLU A 1 413 ? 84.539 56.658 18.012 1.00 20.00 482 GLU C C 1
ATOM 3097 O O . GLU A 1 413 ? 83.655 55.991 17.450 1.00 20.00 482 GLU C O 1
ATOM 3103 N N . SER A 1 414 ? 84.782 56.593 19.326 1.00 20.00 483 SER C N 1
ATOM 3104 C CA . SER A 1 414 ? 84.018 55.717 20.222 1.00 20.00 483 SER C CA 1
ATOM 3105 C C . SER A 1 414 ? 82.572 55.541 19.771 1.00 20.00 483 SER C C 1
ATOM 3106 O O . SER A 1 414 ? 82.020 54.435 19.817 1.00 20.00 483 SER C O 1
ATOM 3109 N N . VAL A 1 415 ? 81.956 56.635 19.340 1.00 20.00 484 VAL C N 1
ATOM 3110 C CA . VAL A 1 415 ? 80.579 56.571 18.887 1.00 20.00 484 VAL C CA 1
ATOM 3111 C C . VAL A 1 415 ? 80.426 55.680 17.665 1.00 20.00 484 VAL C C 1
ATOM 3112 O O . VAL A 1 415 ? 79.978 54.529 17.781 1.00 20.00 484 VAL C O 1
ATOM 3116 N N . TYR A 1 416 ? 80.804 56.195 16.495 1.00 20.00 485 TYR C N 1
ATOM 3117 C CA . TYR A 1 416 ? 80.639 55.413 15.280 1.00 20.00 485 TYR C CA 1
ATOM 3118 C C . TYR A 1 416 ? 81.393 54.095 15.311 1.00 20.00 485 TYR C C 1
ATOM 3119 O O . TYR A 1 416 ? 81.162 53.208 14.478 1.00 20.00 485 TYR C O 1
ATOM 3128 N N . LYS A 1 417 ? 82.279 53.938 16.284 1.00 20.00 486 LYS C N 1
ATOM 3129 C CA . LYS A 1 417 ? 82.972 52.663 16.408 1.00 20.00 486 LYS C CA 1
ATOM 3130 C C . LYS A 1 417 ? 81.944 51.677 16.971 1.00 20.00 486 LYS C C 1
ATOM 3131 O O . LYS A 1 417 ? 81.775 50.565 16.454 1.00 20.00 486 LYS C O 1
ATOM 3137 N N . ALA A 1 418 ? 81.262 52.094 18.037 1.00 20.00 487 ALA C N 1
ATOM 3138 C CA . ALA A 1 418 ? 80.253 51.252 18.682 1.00 20.00 487 ALA C CA 1
ATOM 3139 C C . ALA A 1 418 ? 79.009 51.166 17.810 1.00 20.00 487 ALA C C 1
ATOM 3140 O O . ALA A 1 418 ? 78.392 50.105 17.691 1.00 20.00 487 ALA C O 1
ATOM 3142 N N . SER A 1 419 ? 78.643 52.293 17.203 1.00 20.00 488 SER C N 1
ATOM 3143 C CA . SER A 1 419 ? 77.483 52.349 16.323 1.00 20.00 488 SER C CA 1
ATOM 3144 C C . SER A 1 419 ? 77.665 51.230 15.308 1.00 20.00 488 SER C C 1
ATOM 3145 O O . SER A 1 419 ? 76.973 50.217 15.353 1.00 20.00 488 SER C O 1
ATOM 3148 N N . LEU A 1 420 ? 78.621 51.427 14.405 1.00 20.00 489 LEU C N 1
ATOM 3149 C CA . LEU A 1 420 ? 78.947 50.455 13.360 1.00 20.00 489 LEU C CA 1
ATOM 3150 C C . LEU A 1 420 ? 79.021 49.031 13.931 1.00 20.00 489 LEU C C 1
ATOM 3151 O O . LEU A 1 420 ? 78.384 48.101 13.411 1.00 20.00 489 LEU C O 1
ATOM 3156 N N . ASN A 1 421 ? 79.789 48.857 15.003 1.00 20.00 490 ASN C N 1
ATOM 3157 C CA . ASN A 1 421 ? 79.915 47.538 15.602 1.00 20.00 490 ASN C CA 1
ATOM 3158 C C . ASN A 1 421 ? 78.572 46.924 15.924 1.00 20.00 490 ASN C C 1
ATOM 3159 O O . ASN A 1 421 ? 78.436 45.690 15.948 1.00 20.00 490 ASN C O 1
ATOM 3164 N N . LEU A 1 422 ? 77.591 47.778 16.203 1.00 20.00 491 LEU C N 1
ATOM 3165 C CA . LEU A 1 422 ? 76.238 47.322 16.515 1.00 20.00 491 LEU C CA 1
ATOM 3166 C C . LEU A 1 422 ? 75.538 46.936 15.224 1.00 20.00 491 LEU C C 1
ATOM 3167 O O . LEU A 1 422 ? 74.859 45.902 15.154 1.00 20.00 491 LEU C O 1
ATOM 3172 N N . ILE A 1 423 ? 75.700 47.761 14.196 1.00 20.00 492 ILE C N 1
ATOM 3173 C CA . ILE A 1 423 ? 75.083 47.447 12.916 1.00 20.00 492 ILE C CA 1
ATOM 3174 C C . ILE A 1 423 ? 75.555 46.054 12.509 1.00 20.00 492 ILE C C 1
ATOM 3175 O O . ILE A 1 423 ? 74.849 45.064 12.709 1.00 20.00 492 ILE C O 1
ATOM 3180 N N . GLU A 1 424 ? 76.764 45.985 11.959 1.00 20.00 493 GLU C N 1
ATOM 3181 C CA . GLU A 1 424 ? 77.344 44.715 11.524 1.00 20.00 493 GLU C CA 1
ATOM 3182 C C . GLU A 1 424 ? 77.551 43.779 12.710 1.00 20.00 493 GLU C C 1
ATOM 3183 O O . GLU A 1 424 ? 78.649 43.722 13.275 1.00 20.00 493 GLU C O 1
ATOM 3189 N N . LYS A 1 425 ? 76.499 43.055 13.096 1.00 20.00 494 LYS C N 1
ATOM 3190 C CA . LYS A 1 425 ? 76.583 42.117 14.224 1.00 20.00 494 LYS C CA 1
ATOM 3191 C C . LYS A 1 425 ? 75.216 41.725 14.796 1.00 20.00 494 LYS C C 1
ATOM 3192 O O . LYS A 1 425 ? 75.052 40.620 15.347 1.00 20.00 494 LYS C O 1
ATOM 3198 N N . TYR A 1 426 ? 74.241 42.625 14.673 1.00 20.00 495 TYR C N 1
ATOM 3199 C CA . TYR A 1 426 ? 72.895 42.350 15.173 1.00 20.00 495 TYR C CA 1
ATOM 3200 C C . TYR A 1 426 ? 71.840 42.784 14.161 1.00 20.00 495 TYR C C 1
ATOM 3201 O O . TYR A 1 426 ? 70.706 42.291 14.183 1.00 20.00 495 TYR C O 1
ATOM 3210 N N . PHE A 1 427 ? 72.214 43.696 13.267 1.00 20.00 496 PHE C N 1
ATOM 3211 C CA . PHE A 1 427 ? 71.268 44.216 12.282 1.00 20.00 496 PHE C CA 1
ATOM 3212 C C . PHE A 1 427 ? 71.535 43.856 10.815 1.00 20.00 496 PHE C C 1
ATOM 3213 O O . PHE A 1 427 ? 71.168 42.765 10.367 1.00 20.00 496 PHE C O 1
ATOM 3221 N N . SER A 1 428 ? 72.159 44.766 10.064 1.00 20.00 497 SER C N 1
ATOM 3222 C CA . SER A 1 428 ? 72.439 44.501 8.656 1.00 20.00 497 SER C CA 1
ATOM 3223 C C . SER A 1 428 ? 72.852 43.036 8.462 1.00 20.00 497 SER C C 1
ATOM 3224 O O . SER A 1 428 ? 72.145 42.337 7.698 1.00 20.00 497 SER C O 1
ATOM 3228 N N . GLY B 2 1 ? 77.714 79.789 53.016 1.00 20.00 1 GLY P N 1
ATOM 3229 C CA . GLY B 2 1 ? 79.160 80.191 52.937 1.00 20.00 1 GLY P CA 1
ATOM 3230 C C . GLY B 2 1 ? 79.476 81.253 53.971 1.00 20.00 1 GLY P C 1
ATOM 3231 O O . GLY B 2 1 ? 80.148 80.990 54.963 1.00 20.00 1 GLY P O 1
ATOM 3232 N N . LYS B 2 2 ? 78.989 82.463 53.737 1.00 20.00 2 LYS P N 1
ATOM 3233 C CA . LYS B 2 2 ? 79.209 83.567 54.664 1.00 20.00 2 LYS P CA 1
ATOM 3234 C C . LYS B 2 2 ? 77.880 84.279 54.901 1.00 20.00 2 LYS P C 1
ATOM 3235 O O . LYS B 2 2 ? 77.008 84.266 54.038 1.00 20.00 2 LYS P O 1
ATOM 3241 N N . ILE B 2 3 ? 77.712 84.867 56.079 1.00 20.00 3 ILE P N 1
ATOM 3242 C CA . ILE B 2 3 ? 76.479 85.586 56.394 1.00 20.00 3 ILE P CA 1
ATOM 3243 C C . ILE B 2 3 ? 76.751 86.744 57.343 1.00 20.00 3 ILE P C 1
ATOM 3244 O O . ILE B 2 3 ? 77.474 86.598 58.327 1.00 20.00 3 ILE P O 1
ATOM 3249 N N . SER B 2 4 ? 76.169 87.898 57.040 1.00 20.00 4 SER P N 1
ATOM 3250 C CA . SER B 2 4 ? 76.345 89.067 57.892 1.00 20.00 4 SER P CA 1
ATOM 3251 C C . SER B 2 4 ? 75.087 89.288 58.718 1.00 20.00 4 SER P C 1
ATOM 3252 O O . SER B 2 4 ? 74.006 88.819 58.355 1.00 20.00 4 SER P O 1
ATOM 3255 N N . LYS B 2 5 ? 75.253 90.015 59.820 1.00 20.00 5 LYS P N 1
ATOM 3256 C CA . LYS B 2 5 ? 74.181 90.344 60.759 1.00 20.00 5 LYS P CA 1
ATOM 3257 C C . LYS B 2 5 ? 73.841 91.851 60.701 1.00 20.00 5 LYS P C 1
ATOM 3258 O O . LYS B 2 5 ? 74.713 92.679 60.407 1.00 20.00 5 LYS P O 1
ATOM 3264 N N . HIS B 2 6 ? 72.584 92.209 60.975 1.00 20.00 6 HIS P N 1
ATOM 3265 C CA . HIS B 2 6 ? 72.192 93.627 60.972 1.00 20.00 6 HIS P CA 1
ATOM 3266 C C . HIS B 2 6 ? 70.852 94.025 61.612 1.00 20.00 6 HIS P C 1
ATOM 3267 O O . HIS B 2 6 ? 69.778 93.761 61.065 1.00 20.00 6 HIS P O 1
ATOM 3274 N N . TRP B 2 7 ? 70.939 94.676 62.773 1.00 20.00 7 TRP P N 1
ATOM 3275 C CA . TRP B 2 7 ? 69.776 95.167 63.518 1.00 20.00 7 TRP P CA 1
ATOM 3276 C C . TRP B 2 7 ? 70.238 95.981 64.723 1.00 20.00 7 TRP P C 1
ATOM 3277 O O . TRP B 2 7 ? 71.167 96.794 64.588 1.00 20.00 7 TRP P O 1
ATOM 3288 N N . THR B 2 8 ? 69.604 95.779 65.882 1.00 20.00 8 THR P N 1
ATOM 3289 C CA . THR B 2 8 ? 69.958 96.495 67.129 1.00 20.00 8 THR P CA 1
ATOM 3290 C C . THR B 2 8 ? 70.242 97.992 66.903 1.00 20.00 8 THR P C 1
ATOM 3291 O O . THR B 2 8 ? 69.900 98.556 65.852 1.00 20.00 8 THR P O 1
ATOM 3295 N N . GLY B 2 9 ? 70.857 98.636 67.894 1.00 20.00 9 GLY P N 1
ATOM 3296 C CA . GLY B 2 9 ? 71.177 100.048 67.763 1.00 20.00 9 GLY P CA 1
ATOM 3297 C C . GLY B 2 9 ? 70.737 100.860 68.962 1.00 20.00 9 GLY P C 1
ATOM 3298 O O . GLY B 2 9 ? 69.530 101.105 69.141 1.00 20.00 9 GLY P O 1
ATOM 3299 N N . ILE B 2 10 ? 71.698 101.268 69.792 1.00 20.00 10 ILE P N 1
ATOM 3300 C CA . ILE B 2 10 ? 71.386 102.071 70.973 1.00 20.00 10 ILE P CA 1
ATOM 3301 C C . ILE B 2 10 ? 72.262 103.340 71.033 1.00 20.00 10 ILE P C 1
ATOM 3302 O O . ILE B 2 10 ? 71.903 104.333 70.343 1.00 20.00 10 ILE P O 1
#

Foldseek 3Di:
DDDLVCLLVQLPPPDPVSPLVSLLVLLVQLVDPPDRPLVVNLVSVCLLSLLVQLPPLVCVSSVLSSLSSLLSQLQDALVSVVSNVVSVNLLSLLVQCPPPDLSNVLSSLSSLLSQLLNAPVSLVVSVVSPSQVSLVVVCPDPDNVVDDPVSLLSSLSSLLSNQADPPPGHDPVSCVSSQVSLLSQCVDDDPSSVLSSLSSLLSQLQDALVSLVVNVVVVCLLSLLVQCQDPDPSNNVSSLSNLLSQLLHDLVSVVSNVVSPNLLSLVCQCVPPPQNSNQSSLLSLLSQLLHAQVSLVSCVVSPVLLSLLVCLQDGDVSSVLSSLSSLLSNLVHYALVSLVVSVVSPNQLSLLVCLVPPDPSSVLSSLSSVVSNLVSVVVVVCLQVVLVVCVVSPNLVSLVVQLVPDDCSRVVSSVVCCVPRHD/DDDDDDDDDD

Radius of gyration: 27.99 Å; Cα contacts (8 Å, |Δi|>4): 644; chains: 2; bounding box: 37×77×72 Å

Secondary structure (DSSP, 8-state):
---HHHHHHHHHSS-HHHHHHHHHHHHHHTT-SS---HHHHHHTT-HHHHHHHTT-TT-HHHHHHHHHHHHHHHTS-HHHHHHHHHTTHHHHHHHHTT-S-HHHHHHHHHHHHHHHTT-HHHHHHHHHTT-HHHHHHHT-SS-GGGS-HHHHHHHHHHHHHTT---TTPPPHHHHHHHHHHHHHHHT-S-HHHHHHHHHHHHHHTSS-HHHHHHHHTTT-HHHHHHHHT-S-HHHHHHHHHHHHHHTTS-HHHHHHHHHTTGGGGHHHHTT-SSHHHHHHHHHHHHTTTTS-HHHHHHHHHTTHHHHHHHHHHSS-HHHHHHHHHHHHHHHHHS-HHHHHHHHHTT-HHHHHHGGG-S-HHHHHHHHHHHHHHHHHHHHTT-HHHHHHHHHHTTHHHHHHHTTS-SSHHHHHHHHHHHHHH--/----------

Solvent-accessible surface area: 18634 Å² total; per-residue (Å²): 176,103,57,32,131,70,0,40,143,11,2,81,36,159,75,67,94,41,26,29,94,0,0,31,9,0,1,78,13,4,14,109,145,167,153,42,21,16,78,62,0,43,175,39,34,3,8,78,81,0,20,67,6,3,59,70,112,135,14,22,68,0,10,25,8,0,0,0,0,0,0,2,0,0,23,20,83,65,128,16,0,102,18,0,18,96,21,35,0,3,65,23,0,21,85,9,2,89,21,130,73,69,85,0,3,41,1,0,0,20,0,1,0,0,0,0,13,40,19,18,80,32,0,28,61,0,26,173,75,36,0,6,94,38,0,28,64,42,2,75,43,141,79,9,69,113,33,71,65,39,28,3,72,17,0,0,27,0,0,5,2,2,3,80,49,108,139,83,28,8,46,93,109,2,3,83,73,2,0,67,19,0,24,80,0,0,106,21,112,17,63,91,1,20,12,36,0,0,67,0,0,3,41,8,1,61,28,80,59,127,39,0,66,15,0,13,144,87,46,0,4,79,21,0,14,152,9,1,49,30,137,69,72,84,4,12,24,0,0,0,70,0,0,0,11,0,4,68,13,49,53,112,5,4,31,107,0,10,96,32,29,0,0,72,29,0,38,72,6,1,85,32,128,104,84,55,2,27,60,17,0,0,64,0,0,5,40,0,0,62,12,84,90,74,0,0,65,53,0,24,101,70,29,0,0,67,66,0,19,33,7,1,63,181,28,66,77,126,1,22,56,39,0,0,101,0,0,14,32,0,4,80,30,13,42,40,136,8,10,44,70,0,23,144,34,33,0,9,105,9,0,1,93,16,4,64,20,206,44,52,87,0,8,49,6,0,2,76,0,0,25,23,3,0,99,6,11,85,159,87,58,83,41,127,137,8,10,83,78,0,90,129,60,26,0,36,92,53,0,69,60,16,31,169,56,152,59,100,63,0,78,110,28,0,76,63,0,15,101,126,28,31,129,52,52,76,48,19,72,153,74,35,185

Sequence (433 aa):
NWSVEDIVKGINSNNLESQLQATQAARKLLSREKQPPIDNIIRAGLIPKFVSFLGKTDCSPIQFESAWALTNIASGTSEQTKAVVDGGAIPAFISLLASPHAHISEQAVWALGNIAGDGSAFRDLVIKHGAIDPLLALLAVPDLSTLACGYLRNLTWTLSNLCRNKNPAPPLDAVEQILPTLVRLLHHNDPEVLADSCWAISYLTDGPNERIEMVVKKGVVPQLVKLLGATELPIVTPALRAIGNIVTGTDEQTQKVIDAGALAVFPSLLTNPKTNIQKEATWTMSNITAGRQDQIQQVVNHGLVPFLVGVLSKADFKTQKEAAWAITNYTSGGTVEQIVYLVHCGIIEPLMNLLSAKDTKIIQVILDAISNIFQAAEKLGETEKLSIMIEECGGLDKIEALQRHENESVYKASLNLIEKYFSGKISKHWTGI

Nearest PDB structures (foldseek):
  6d7n-assembly1_B  TM=1.000E+00  e=1.098E-51  Panicum virgatum
  5gxw-assembly1_A  TM=9.995E-01  e=1.145E-51  Mus musculus
  6p6e-assembly1_A  TM=1.000E+00  e=2.411E-51  Mus musculus
  6d7m-assembly1_B  TM=1.000E+00  e=2.219E-51  Mus musculus
  3tpo-assembly1_A  TM=1.000E+00  e=8.344E-51  Mus musculus

B-factor: mean 20.0, std 0.0, range [20.0, 20.0]